Protein 9GKY (pdb70)

InterPro domains:
  IPR000286 Histone deacetylase HDAC [PR01270] (122-145)
  IPR000286 Histone deacetylase HDAC [PR01270] (156-171)
  IPR000286 Histone deacetylase HDAC [PR01270] (230-240)
  IPR023696 Ureohydrolase domain superfamily [SSF52768] (3-291)
  IPR023801 Histone deacetylase domain [PF00850] (29-288)
  IPR037138 Histone deacetylase domain superfamily [G3DSA:3.40.800.20] (2-302)
  IPR044150 Histone deacetylase 11 [cd09993] (19-298)

Foldseek 3Di:
DVPDQFFAAEEEDDPLQLVDDDDQVQFALSCLLVLLVVVLVVVLVVDVLSVRRYDYDYFAFADVVLFLVQAPPVLVVCLCVVNDDPVQVVQLPGRRDNSLVRSQRRLLRRLLVLLVVLLVGVHYEYSAADLLQDARYGHHDNHRTHSVLSNQVVNCVDPQFQAEEEEEEAQEASQRSQRSCVVPPRYAYEYEHAQPAPDVDHRDGNYYHYDYFAAEQVVSLVCLLVVVVVVCVVNVGQEYEYALEPCLDCPFPGGRYHYHLVSSLVSLLSVSLVSVVSVHRYRYYHDYTTDSNSSVCNSSSCSNVVSSSVSRRD/DAEEEADVLQLVDDDDQVQFALSCLLVLLVVVLVVVLVVDVLSVVPYDYDYFAFADVVLFLVQAPVVLVVCLCVVNDDPVLVVQLRDRRDNSLVRSLRRLLRRLLVLLVVLLVPVHYEYSAADLLQDARRGHHDNHRTHSVQSNQVVNCPDPQFQAEEEEAEAQEASQRSQRSCVVPPRYAYEDEHAQPAPDVDHRDGNYYHHDYFAAEQPVVLVCLLVVVLVVCVVNVGQEYEYALEPCLDCPFPRGRYHYHLVSSLVSLLSVSLSSVVSVHRYRYYDHYGTDSNSSVCSSSSCSNVVSNSVSVPD

Radius of gyration: 26.5 Å; Cα contacts (8 Å, |Δi|>4): 1447; chains: 2; bounding box: 72×57×78 Å

Sequence (621 aa):
HHHHVGTMIIPLIYHPIYSQLDLPVGHRYYPINKYRRLLYEEIVRQREQSEAWQASFEEFHTPIIAAELSRITPLHDPDYVQQALLEGRLPAAKMRRIGFPWSKTLIEERRTLHSVGGTCLTVEQALQSSGVVAIHLSGGYYHHAHADFGSGFCLFNDLAIAAHFALSLPSVDKVLIIDSSDVHHGDGTATLCAERRDDIITLSFHCDKNFPARKPASSMMDVGFANQTGDEEFLSSTFIQVVEEMAVNNLHRRPDLILLYDAGVDIHNDDELGYLSISQAAIAQQRDRFMLGLAKQESIPIACVIGGGYREEDHAALVPLHLELLLKAALLLSAGYMIPLIYHPIYSQQLDLPVGHRYYPINKYRRLLYEEIVRQREQSEAWQQASFEFHTPIAAELSRITPLHDPDYVQQALLEGRLPAAKMRRRIGFPWSKTTLIERRTLHSVGGTCLTVEQALQSGVAIHLSGGYYHHAHADFGSGFCLFNDLAIAAHFALSLPSVDKVLIIDSSDVHHGDGTATLCAEERDDIITLSFHCDKNFPARRKPASSMMDVGFANQTGDEEEFLSTFIQVVEMAVNNLHRPDLILYDAGVDIHNDDELGYLSISQAAIAQQRDRRFMLGLAKQQESIPIACVIGGGYREDHAALVPLHLELLLKAALLLSAGY

Nearest PDB structures (foldseek):
  9gkv-assembly1_B  TM=1.001E+00  e=3.882E-64  Vibrio cholerae
  5ji5-assembly1_A  TM=8.416E-01  e=3.163E-20  Paraburkholderia phymatum STM815
  5vi6-assembly1_A  TM=8.016E-01  e=1.171E-18  Homo sapiens
  3mz6-assembly1_A  TM=7.900E-01  e=6.515E-18  Homo sapiens
  5d1b-assembly1_A  TM=7.484E-01  e=1.670E-18  Homo sapiens

Secondary structure (DSSP, 8-state):
-TTSSS--EEEE--GGGGT----TT-SS-TTHHHHHHHHHHHHHHH-HHHHHHEEEE-PPPPPHHHHTTTS-HHHHHHHHHT-S-HHHHHHHTS---HHHHHHHHHHHHHHHHHHHHHHHHSEEEESS---TT--SS--BTTBSS-HHHHHHHHHHTSTT-S-EEEEE-SSS--HHHHHHHTT-TTEEEEEEEETTSSPSS----SEEEEE-TT--HHHHHHHHHHHHHHHHHHH--SEEEEE---TTBTT-SS----B-HHHHHHHHHHHHHHHHHTT--EEEE------SSGGGGHHHHHHHHHHHHHHT--/-EEEE--GGGG-----TT-SS-TTHHHHHHHHHHHHHHH-HHHHHHEEEE---PPPHHHHTTTS-HHHHHHHHHT-S-HHHHHHHTS---HHHHHHHHHHHHHHHHHHHHHHHHSEEEESS---TT--SS--BTTBSS-HHHHHHHHHHTSTT-S-EEEEE-SSS--HHHHHHHTT-TTEEEEEEEETTSS-SS----SEEEEE-TT--HHHHHHHHHHHHHHHHHHH--SEEEEE---TTBTT-SS----B-HHHHHHHHHHHHHHHHHTT--EEEE------SSGGGGHHHHHHHHHHHHHHHT-

Organism: Vibrio cholerae (NCBI:txid666)

B-factor: mean 17.59, std 8.64, range [6.86, 108.23]

Structure (mmCIF, N/CA/C/O backbone):
data_9GKY
#
_entry.id   9GKY
#
_cell.length_a   51.11
_cell.length_b   51.15
_cell.length_c   108.82
_cell.angle_alpha   90
_cell.angle_beta   102.22
_cell.angle_gamma   90
#
_symmetry.space_group_name_H-M   'P 1 21 1'
#
loop_
_entity.id
_entity.type
_entity.pdbx_description
1 polymer 'Histone deacetylase'
2 non-polymer 'DECANOIC ACID'
3 non-polymer IMIDAZOLE
4 non-polymer 'ZINC ION'
5 non-polymer 'POTASSIUM ION'
6 non-polymer 'SODIUM ION'
7 water water
#
loop_
_atom_site.group_PDB
_atom_site.id
_atom_site.type_symbol
_atom_site.label_atom_id
_atom_site.label_alt_id
_atom_site.label_comp_id
_atom_site.label_asym_id
_atom_site.label_entity_id
_atom_site.label_seq_id
_atom_site.pdbx_PDB_ins_code
_atom_site.Cartn_x
_atom_site.Cartn_y
_atom_site.Cartn_z
_atom_site.occupancy
_atom_site.B_iso_or_equiv
_atom_site.auth_seq_id
_atom_site.auth_comp_id
_atom_site.auth_asym_id
_atom_site.auth_atom_id
_atom_site.pdbx_PDB_model_num
ATOM 1 N N . HIS A 1 5 ? -6.823 -29.764 57.571 1 83.058 5 HIS A N 1
ATOM 2 C CA . HIS A 1 5 ? -7.553 -29.107 56.448 1 79.214 5 HIS A CA 1
ATOM 3 C C . HIS A 1 5 ? -8.95 -28.742 56.959 1 65.759 5 HIS A C 1
ATOM 4 O O . HIS A 1 5 ? -9.234 -27.564 57.189 1 59.082 5 HIS A O 1
ATOM 19 N N . HIS A 1 6 ? -9.782 -29.776 57.199 1 55.232 6 HIS A N 1
ATOM 20 C CA . HIS A 1 6 ? -11.043 -29.653 57.926 1 45.794 6 HIS A CA 1
ATOM 21 C C . HIS A 1 6 ? -10.798 -29.383 59.411 1 43.593 6 HIS A C 1
ATOM 22 O O . HIS A 1 6 ? -11.723 -28.918 60.087 1 36.918 6 HIS A O 1
ATOM 37 N N . HIS A 1 7 ? -9.567 -29.67 59.884 1 38.298 7 HIS A N 1
ATOM 38 C CA . HIS A 1 7 ? -9.147 -29.41 61.259 1 40.525 7 HIS A CA 1
ATOM 39 C C . HIS A 1 7 ? -8.972 -27.905 61.499 1 39.2 7 HIS A C 1
ATOM 40 O O . HIS A 1 7 ? -9.048 -27.449 62.638 1 37.376 7 HIS A O 1
ATOM 46 N N . HIS A 1 8 ? -8.769 -27.13 60.424 1 42.332 8 HIS A N 1
ATOM 47 C CA . HIS A 1 8 ? -8.489 -25.704 60.534 1 41.686 8 HIS A CA 1
ATOM 48 C C . HIS A 1 8 ? -9.795 -24.913 60.424 1 38.753 8 HIS A C 1
ATOM 49 O O . HIS A 1 8 ? -10.614 -25.164 59.538 1 30.771 8 HIS A O 1
ATOM 64 N N . VAL A 1 9 ? -9.994 -23.968 61.35 1 36.58 9 VAL A N 1
ATOM 65 C CA . VAL A 1 9 ? -11.11 -23.043 61.294 1 34.884 9 VAL A CA 1
ATOM 66 C C . VAL A 1 9 ? -10.604 -21.749 60.655 1 36.03 9 VAL A C 1
ATOM 67 O O . VAL A 1 9 ? -9.849 -20.969 61.248 1 38.594 9 VAL A O 1
ATOM 80 N N . GLY A 1 10 ? -11.03 -21.528 59.406 1 31.593 10 GLY A N 1
ATOM 81 C CA . GLY A 1 10 ? -10.336 -20.599 58.533 1 32.324 10 GLY A CA 1
ATOM 82 C C . GLY A 1 10 ? -9.404 -21.372 57.601 1 31.227 10 GLY A C 1
ATOM 83 O O . GLY A 1 10 ? -9.471 -22.603 57.481 1 30.308 10 GLY A O 1
ATOM 87 N N . THR A 1 11 ? -8.551 -20.634 56.903 0.8 27.849 11 THR A N 1
ATOM 88 C CA . THR A 1 11 ? -7.704 -21.249 55.889 0.8 31.813 11 THR A CA 1
ATOM 89 C C . THR A 1 11 ? -6.234 -21.112 56.318 0.8 30.748 11 THR A C 1
ATOM 90 O O . THR A 1 11 ? -5.792 -20.071 56.811 0.8 29.272 11 THR A O 1
ATOM 101 N N . MET A 1 12 ? -5.504 -22.227 56.214 1 33.055 12 MET A N 1
ATOM 102 C CA . MET A 1 12 ? -4.054 -22.24 56.333 1 31.139 12 MET A CA 1
ATOM 103 C C . MET A 1 12 ? -3.48 -21.77 54.989 1 26.635 12 MET A C 1
ATOM 104 O O . MET A 1 12 ? -4.043 -22.056 53.925 1 30.452 12 MET A O 1
ATOM 118 N N . ILE A 1 13 ? -2.407 -20.972 55.013 1 20.009 13 ILE A N 1
ATOM 119 C CA A ILE A 1 13 ? -1.844 -20.405 53.801 0.5 17.253 13 ILE A CA 1
ATOM 120 C CA B ILE A 1 13 ? -1.87 -20.467 53.765 0.5 16.853 13 ILE A CA 1
ATOM 121 C C . ILE A 1 13 ? -0.459 -21.009 53.569 1 14.016 13 ILE A C 1
ATOM 122 O O . ILE A 1 13 ? 0.5 -20.58 54.243 1 14.561 13 ILE A O 1
ATOM 153 N N . PRO A 1 14 ? -0.255 -22.001 52.689 1 11.878 14 PRO A N 1
ATOM 154 C CA . PRO A 1 14 ? 1.093 -22.444 52.365 1 11.297 14 PRO A CA 1
ATOM 155 C C . PRO A 1 14 ? 1.929 -21.352 51.729 1 10.628 14 PRO A C 1
ATOM 156 O O . PRO A 1 14 ? 1.467 -20.669 50.792 1 10.692 14 PRO A O 1
ATOM 167 N N . LEU A 1 15 ? 3.188 -21.262 52.169 1 10.024 15 LEU A N 1
ATOM 168 C CA . LEU A 1 15 ? 4.217 -20.395 51.618 1 9.946 15 LEU A CA 1
ATOM 169 C C . LEU A 1 15 ? 5.326 -21.285 51.089 1 10.639 15 LEU A C 1
ATOM 170 O O . LEU A 1 15 ? 5.882 -22.078 51.865 1 11.175 15 LEU A O 1
ATOM 186 N N . ILE A 1 16 ? 5.642 -21.195 49.808 1 9.668 16 ILE A N 1
ATOM 187 C CA . ILE A 1 16 ? 6.629 -22.073 49.185 1 9.778 16 ILE A CA 1
ATOM 188 C C . ILE A 1 16 ? 7.912 -21.253 49.051 1 9.685 16 ILE A C 1
ATOM 189 O O . ILE A 1 16 ? 7.957 -20.137 48.498 1 10.456 16 ILE A O 1
ATOM 205 N N . TYR A 1 17 ? 8.984 -21.782 49.655 1 10.785 17 TYR A N 1
ATOM 206 C CA . TYR A 1 17 ? 10.265 -21.114 49.739 1 10.294 17 TYR A CA 1
ATOM 207 C C . TYR A 1 17 ? 11.395 -22.127 49.714 1 10.519 17 TYR A C 1
ATOM 208 O O . TYR A 1 17 ? 11.272 -23.197 50.291 1 10.326 17 TYR A O 1
ATOM 226 N N . HIS A 1 18 ? 12.513 -21.759 49.094 1 10.11 18 HIS A N 1
ATOM 227 C CA . HIS A 1 18 ? 13.712 -22.56 49.124 1 10.63 18 HIS A CA 1
ATOM 228 C C . HIS A 1 18 ? 14.87 -21.64 49.391 1 11.061 18 HIS A C 1
ATOM 229 O O . HIS A 1 18 ? 14.956 -20.569 48.821 1 11.587 18 HIS A O 1
ATOM 244 N N . PRO A 1 19 ? 15.829 -22.074 50.246 1 13.248 19 PRO A N 1
ATOM 245 C CA . PRO A 1 19 ? 16.981 -21.232 50.524 1 14.222 19 PRO A CA 1
ATOM 246 C C . PRO A 1 19 ? 17.852 -20.893 49.328 1 14.502 19 PRO A C 1
ATOM 247 O O . PRO A 1 19 ? 18.558 -19.881 49.321 1 15.804 19 PRO A O 1
ATOM 258 N N . ILE A 1 20 ? 17.782 -21.695 48.235 1 11.543 20 ILE A N 1
ATOM 259 C CA . ILE A 1 20 ? 18.58 -21.377 47.059 1 11.715 20 ILE A CA 1
ATOM 260 C C . ILE A 1 20 ? 18.138 -20.096 46.374 1 11.903 20 ILE A C 1
ATOM 261 O O . ILE A 1 20 ? 18.868 -19.537 45.572 1 12.38 20 ILE A O 1
ATOM 277 N N . TYR A 1 21 ? 16.923 -19.605 46.677 1 11.412 21 TYR A N 1
ATOM 278 C CA . TYR A 1 21 ? 16.393 -18.456 45.943 1 11.047 21 TYR A CA 1
ATOM 279 C C . TYR A 1 21 ? 17.327 -17.248 45.966 1 11.809 21 TYR A C 1
ATOM 280 O O . TYR A 1 21 ? 17.413 -16.506 44.997 1 12.06 21 TYR A O 1
ATOM 298 N N . SER A 1 22 ? 18.001 -16.988 47.093 1 11.522 22 SER A N 1
ATOM 299 C CA . SER A 1 22 ? 18.93 -15.869 47.177 1 11.923 22 SER A CA 1
ATOM 300 C C . SER A 1 22 ? 20.396 -16.292 47.259 1 14.796 22 SER A C 1
ATOM 301 O O . SER A 1 22 ? 21.276 -15.444 47.449 1 15.084 22 SER A O 1
ATOM 309 N N . GLN A 1 23 ? 20.687 -17.578 47.035 1 14.996 23 GLN A N 1
ATOM 310 C CA . GLN A 1 23 ? 22.046 -18.067 47.135 1 17.141 23 GLN A CA 1
ATOM 311 C C . GLN A 1 23 ? 22.934 -17.708 45.952 1 21.144 23 GLN A C 1
ATOM 312 O O . GLN A 1 23 ? 24.169 -17.799 46.092 1 24.189 23 GLN A O 1
ATOM 326 N N . LEU A 1 24 ? 22.371 -17.279 44.856 1 18.483 24 LEU A N 1
ATOM 327 C CA . LEU A 1 24 ? 23.098 -16.877 43.676 1 20.764 24 LEU A CA 1
ATOM 328 C C . LEU A 1 24 ? 23.912 -15.644 43.963 1 22.639 24 LEU A C 1
ATOM 329 O O . LEU A 1 24 ? 23.382 -14.668 44.494 1 22.513 24 LEU A O 1
ATOM 345 N N . ASP A 1 25 ? 25.2 -15.755 43.648 1 24.608 25 ASP A N 1
ATOM 346 C CA . ASP A 1 25 ? 26.154 -14.675 43.837 1 28.489 25 ASP A CA 1
ATOM 347 C C . ASP A 1 25 ? 26.175 -13.791 42.594 1 27.292 25 ASP A C 1
ATOM 348 O O . ASP A 1 25 ? 26.416 -14.312 41.511 1 30.535 25 ASP A O 1
ATOM 357 N N . LEU A 1 26 ? 25.807 -12.52 42.744 1 23.782 26 LEU A N 1
ATOM 358 C CA . LEU A 1 26 ? 25.869 -11.58 41.635 1 22.141 26 LEU A CA 1
ATOM 359 C C . LEU A 1 26 ? 26.844 -10.504 42.044 1 27.887 26 LEU A C 1
ATOM 360 O O . LEU A 1 26 ? 26.898 -10.128 43.213 1 29.29 26 LEU A O 1
ATOM 376 N N . PRO A 1 27 ? 27.478 -9.864 41.06 1 28.98 27 PRO A N 1
ATOM 377 C CA . PRO A 1 27 ? 28.31 -8.713 41.381 1 34.344 27 PRO A CA 1
ATOM 378 C C . PRO A 1 27 ? 27.537 -7.585 42.051 1 32.763 27 PRO A C 1
ATOM 379 O O . PRO A 1 27 ? 26.329 -7.371 41.863 1 27.284 27 PRO A O 1
ATOM 390 N N . VAL A 1 28 ? 28.256 -6.86 42.901 1 34.61 28 VAL A N 1
ATOM 391 C CA . VAL A 1 28 ? 27.727 -5.604 43.396 1 33.382 28 VAL A CA 1
ATOM 392 C C . VAL A 1 28 ? 27.392 -4.754 42.167 1 29.372 28 VAL A C 1
ATOM 393 O O . VAL A 1 28 ? 28.067 -4.809 41.137 1 28.473 28 VAL A O 1
ATOM 406 N N . GLY A 1 29 ? 26.243 -4.083 42.227 1 28.47 29 GLY A N 1
ATOM 407 C CA . GLY A 1 29 ? 25.808 -3.251 41.127 1 26.943 29 GLY A CA 1
ATOM 408 C C . GLY A 1 29 ? 24.985 -4.027 40.091 1 23.294 29 GLY A C 1
ATOM 409 O O . GLY A 1 29 ? 24.464 -3.407 39.197 1 22.863 29 GLY A O 1
ATOM 413 N N . HIS A 1 30 ? 24.809 -5.348 40.243 1 21.233 30 HIS A N 1
ATOM 414 C CA . HIS A 1 30 ? 23.936 -6.06 39.322 1 17.255 30 HIS A CA 1
ATOM 415 C C . HIS A 1 30 ? 22.532 -5.504 39.493 1 17.17 30 HIS A C 1
ATOM 416 O O . HIS A 1 30 ? 22.053 -5.228 40.6 1 17.316 30 HIS A O 1
ATOM 431 N N . ARG A 1 31 ? 21.78 -5.407 38.403 1 13.985 31 ARG A N 1
ATOM 432 C CA . ARG A 1 31 ? 20.428 -4.9 38.456 1 13.653 31 ARG A CA 1
ATOM 433 C C . ARG A 1 31 ? 19.444 -5.76 39.254 1 13.539 31 ARG A C 1
ATOM 434 O O . ARG A 1 31 ? 18.417 -5.234 39.767 1 15.026 31 ARG A O 1
ATOM 455 N N A TYR A 1 32 ? 19.709 -7.059 39.378 0.8 12.583 32 TYR A N 1
ATOM 456 N N B TYR A 1 32 ? 19.605 -7.101 39.281 0.2 12.558 32 TYR A N 1
ATOM 457 C CA A TYR A 1 32 ? 18.664 -7.944 39.891 0.8 12.676 32 TYR A CA 1
ATOM 458 C CA B TYR A 1 32 ? 18.607 -8.016 39.863 0.2 11.86 32 TYR A CA 1
ATOM 459 C C A TYR A 1 32 ? 18.757 -8.04 41.421 0.8 11.59 32 TYR A C 1
ATOM 460 C C B TYR A 1 32 ? 18.744 -7.994 41.388 0.2 11.803 32 TYR A C 1
ATOM 461 O O A TYR A 1 32 ? 19.837 -8.351 41.98 0.8 12.112 32 TYR A O 1
ATOM 462 O O B TYR A 1 32 ? 19.858 -8.132 41.899 0.2 12.164 32 TYR A O 1
ATOM 497 N N . PRO A 1 33 ? 17.644 -7.754 42.15 1 11.662 33 PRO A N 1
ATOM 498 C CA . PRO A 1 33 ? 17.708 -7.729 43.637 1 11.915 33 PRO A CA 1
ATOM 499 C C . PRO A 1 33 ? 17.631 -9.115 44.262 1 10.726 33 PRO A C 1
ATOM 500 O O . PRO A 1 33 ? 16.664 -9.49 44.921 1 11.432 33 PRO A O 1
ATOM 511 N N . ILE A 1 34 ? 18.697 -9.895 44.005 1 11.104 34 ILE A N 1
ATOM 512 C CA . ILE A 1 34 ? 18.725 -11.305 44.36 1 11.413 34 ILE A CA 1
ATOM 513 C C . ILE A 1 34 ? 18.439 -11.592 45.826 1 10.921 34 ILE A C 1
ATOM 514 O O . ILE A 1 34 ? 17.978 -12.693 46.135 1 10.976 34 ILE A O 1
ATOM 530 N N . ASN A 1 35 ? 18.816 -10.703 46.74 1 10.846 35 ASN A N 1
ATOM 531 C CA . ASN A 1 35 ? 18.651 -10.994 48.167 1 11.301 35 ASN A CA 1
ATOM 532 C C . ASN A 1 35 ? 17.233 -10.736 48.648 1 11.308 35 ASN A C 1
ATOM 533 O O . ASN A 1 35 ? 16.934 -11.005 49.816 1 10.94 35 ASN A O 1
ATOM 544 N N . LYS A 1 36 ? 16.308 -10.262 47.798 1 10.172 36 LYS A N 1
ATOM 545 C CA . LYS A 1 36 ? 14.976 -9.955 48.301 1 10.113 36 LYS A CA 1
ATOM 546 C C . LYS A 1 36 ? 14.27 -11.2 48.824 1 9.936 36 LYS A C 1
ATOM 547 O O . LYS A 1 36 ? 13.43 -11.072 49.706 1 10.382 36 LYS A O 1
ATOM 566 N N . TYR A 1 37 ? 14.561 -12.375 48.251 1 10.043 37 TYR A N 1
ATOM 567 C CA . TYR A 1 37 ? 13.809 -13.559 48.636 1 9.931 37 TYR A CA 1
ATOM 568 C C . TYR A 1 37 ? 14.146 -13.945 50.068 1 9.786 37 TYR A C 1
ATOM 569 O O . TYR A 1 37 ? 13.215 -14.127 50.871 1 10.639 37 TYR A O 1
ATOM 587 N N . ARG A 1 38 ? 15.43 -14.028 50.376 1 9.985 38 ARG A N 1
ATOM 588 C CA A ARG A 1 38 ? 15.845 -14.325 51.745 0.5 10.878 38 ARG A CA 1
ATOM 589 C CA B ARG A 1 38 ? 15.879 -14.301 51.737 0.5 10.578 38 ARG A CA 1
ATOM 590 C C . ARG A 1 38 ? 15.363 -13.223 52.693 1 10.741 38 ARG A C 1
ATOM 591 O O . ARG A 1 38 ? 14.922 -13.511 53.812 1 11.149 38 ARG A O 1
ATOM 632 N N . LEU A 1 39 ? 15.466 -11.959 52.283 1 9.986 39 LEU A N 1
ATOM 633 C CA . LEU A 1 39 ? 15.052 -10.874 53.176 1 10.676 39 LEU A CA 1
ATOM 634 C C . LEU A 1 39 ? 13.554 -10.926 53.484 1 10.998 39 LEU A C 1
ATOM 635 O O . LEU A 1 39 ? 13.113 -10.671 54.61 1 11.098 39 LEU A O 1
ATOM 651 N N . LEU A 1 40 ? 12.758 -11.282 52.48 1 10.185 40 LEU A N 1
ATOM 652 C CA . LEU A 1 40 ? 11.343 -11.406 52.673 1 9.83 40 LEU A CA 1
ATOM 653 C C . LEU A 1 40 ? 11.026 -12.587 53.617 1 9.968 40 LEU A C 1
ATOM 654 O O . LEU A 1 40 ? 10.23 -12.479 54.531 1 10.227 40 LEU A O 1
ATOM 670 N N . TYR A 1 41 ? 11.675 -13.72 53.351 1 10.338 41 TYR A N 1
ATOM 671 C CA . TYR A 1 41 ? 11.574 -14.888 54.211 1 10.187 41 TYR A CA 1
ATOM 672 C C . TYR A 1 41 ? 11.843 -14.475 55.649 1 10.482 41 TYR A C 1
ATOM 673 O O . TYR A 1 41 ? 11.097 -14.869 56.574 1 10.755 41 TYR A O 1
ATOM 691 N N . GLU A 1 42 ? 13.007 -13.819 55.885 1 10.611 42 GLU A N 1
ATOM 692 C CA . GLU A 1 42 ? 13.408 -13.5 57.244 1 11.655 42 GLU A CA 1
ATOM 693 C C . GLU A 1 42 ? 12.406 -12.582 57.916 1 11.154 42 GLU A C 1
ATOM 694 O O . GLU A 1 42 ? 12.184 -12.674 59.123 1 12.451 42 GLU A O 1
ATOM 706 N N . GLU A 1 43 ? 11.798 -11.646 57.162 1 10.553 43 GLU A N 1
ATOM 707 C CA . GLU A 1 43 ? 10.744 -10.8 57.708 1 10.982 43 GLU A CA 1
ATOM 708 C C . GLU A 1 43 ? 9.545 -11.625 58.127 1 11.274 43 GLU A C 1
ATOM 709 O O . GLU A 1 43 ? 8.95 -11.4 59.167 1 12.394 43 GLU A O 1
ATOM 721 N N . ILE A 1 44 ? 9.134 -12.571 57.257 1 11.275 44 ILE A N 1
ATOM 722 C CA . ILE A 1 44 ? 7.992 -13.416 57.622 1 11.387 44 ILE A CA 1
ATOM 723 C C . ILE A 1 44 ? 8.283 -14.233 58.876 1 11.802 44 ILE A C 1
ATOM 724 O O . ILE A 1 44 ? 7.425 -14.429 59.728 1 12.524 44 ILE A O 1
ATOM 740 N N . VAL A 1 45 ? 9.494 -14.754 58.994 1 11.653 45 VAL A N 1
ATOM 741 C CA . VAL A 1 45 ? 9.876 -15.526 60.19 1 12.337 45 VAL A CA 1
ATOM 742 C C . VAL A 1 45 ? 9.687 -14.613 61.413 1 12.891 45 VAL A C 1
ATOM 743 O O . VAL A 1 45 ? 9.148 -15.033 62.426 1 14.354 45 VAL A O 1
ATOM 756 N N . ARG A 1 46 ? 10.155 -13.36 61.369 1 13.663 46 ARG A N 1
ATOM 757 C CA . ARG A 1 46 ? 10.001 -12.437 62.493 1 13.732 46 ARG A CA 1
ATOM 758 C C . ARG A 1 46 ? 8.521 -12.199 62.728 1 14.461 46 ARG A C 1
ATOM 759 O O . ARG A 1 46 ? 8.114 -12.201 63.905 1 15.837 46 ARG A O 1
ATOM 780 N N . GLN A 1 47 ? 7.712 -12.022 61.7 1 13.683 47 GLN A N 1
ATOM 781 C CA . GLN A 1 47 ? 6.292 -11.791 61.9 1 14.616 47 GLN A CA 1
ATOM 782 C C . GLN A 1 47 ? 5.657 -12.98 62.627 1 16.01 47 GLN A C 1
ATOM 783 O O . GLN A 1 47 ? 4.846 -12.792 63.523 1 17.42 47 GLN A O 1
ATOM 797 N N . ARG A 1 48 ? 6.002 -14.216 62.232 1 14.437 48 ARG A N 1
ATOM 798 C CA . ARG A 1 48 ? 5.475 -15.426 62.858 1 15.454 48 ARG A CA 1
ATOM 799 C C . ARG A 1 48 ? 5.898 -15.552 64.311 1 18.536 48 ARG A C 1
ATOM 800 O O . ARG A 1 48 ? 5.113 -16.097 65.088 1 21.193 48 ARG A O 1
ATOM 821 N N . GLU A 1 49 ? 7.123 -15.128 64.657 1 17.478 49 GLU A N 1
ATOM 822 C CA . GLU A 1 49 ? 7.589 -15.228 66.034 1 20.152 49 GLU A CA 1
ATOM 823 C C . GLU A 1 49 ? 6.814 -14.242 66.887 1 20.565 49 GLU A C 1
ATOM 824 O O . GLU A 1 49 ? 6.628 -14.568 68.095 1 23.75 49 GLU A O 1
ATOM 836 N N . GLN A 1 50 ? 6.423 -13.087 66.342 1 20.836 50 GLN A N 1
ATOM 837 C CA . GLN A 1 50 ? 5.833 -11.975 67.105 1 22.252 50 GLN A CA 1
ATOM 838 C C . GLN A 1 50 ? 4.307 -11.955 67.099 1 24.174 50 GLN A C 1
ATOM 839 O O . GLN A 1 50 ? 3.688 -11.196 67.859 1 28.75 50 GLN A O 1
ATOM 853 N N . SER A 1 51 ? 3.659 -12.779 66.276 1 20.891 51 SER A N 1
ATOM 854 C CA . SER A 1 51 ? 2.214 -12.763 66.188 1 19.91 51 SER A CA 1
ATOM 855 C C . SER A 1 51 ? 1.661 -14.171 66.156 1 20.542 51 SER A C 1
ATOM 856 O O . SER A 1 51 ? 1.954 -14.937 65.25 1 20.132 51 SER A O 1
ATOM 864 N N . GLU A 1 52 ? 0.714 -14.455 67.047 1 20.638 52 GLU A N 1
ATOM 865 C CA . GLU A 1 52 ? 0.02 -15.749 66.992 1 21.237 52 GLU A CA 1
ATOM 866 C C . GLU A 1 52 ? -0.766 -15.926 65.697 1 19.555 52 GLU A C 1
ATOM 867 O O . GLU A 1 52 ? -0.904 -17.081 65.235 1 19.24 52 GLU A O 1
ATOM 879 N N . ALA A 1 53 ? -1.366 -14.851 65.174 1 19.457 53 ALA A N 1
ATOM 880 C CA . ALA A 1 53 ? -2.13 -14.932 63.936 1 19.248 53 ALA A CA 1
ATOM 881 C C . ALA A 1 53 ? -1.227 -15.35 62.76 1 17.612 53 ALA A C 1
ATOM 882 O O . ALA A 1 53 ? -1.59 -16.243 61.991 1 18.537 53 ALA A O 1
ATOM 889 N N . TRP A 1 54 ? -0.02 -14.757 62.678 1 17.242 54 TRP A N 1
ATOM 890 C CA . TRP A 1 54 ? 0.927 -15.101 61.608 1 15.569 54 TRP A CA 1
ATOM 891 C C . TRP A 1 54 ? 1.396 -16.525 61.793 1 16.349 54 TRP A C 1
ATOM 892 O O . TRP A 1 54 ? 1.544 -17.273 60.851 1 16.541 54 TRP A O 1
ATOM 913 N N . GLN A 1 55 ? 1.64 -16.914 63.027 1 16.867 55 GLN A N 1
ATOM 914 C CA . GLN A 1 55 ? 2.113 -18.259 63.284 1 17.902 55 GLN A CA 1
ATOM 915 C C . GLN A 1 55 ? 1.066 -19.291 62.87 1 18.672 55 GLN A C 1
ATOM 916 O O . GLN A 1 55 ? 1.389 -20.314 62.277 1 18.808 55 GLN A O 1
ATOM 930 N N . ALA A 1 56 ? -0.205 -19.029 63.223 1 17.97 56 ALA A N 1
ATOM 931 C CA . ALA A 1 56 ? -1.264 -19.978 62.99 1 18.153 56 ALA A CA 1
ATOM 932 C C . ALA A 1 56 ? -1.702 -20.081 61.535 1 19.889 56 ALA A C 1
ATOM 933 O O . ALA A 1 56 ? -2.146 -21.154 61.115 1 23.634 56 ALA A O 1
ATOM 940 N N . SER A 1 57 ? -1.529 -19.002 60.756 1 17.781 57 SER A N 1
A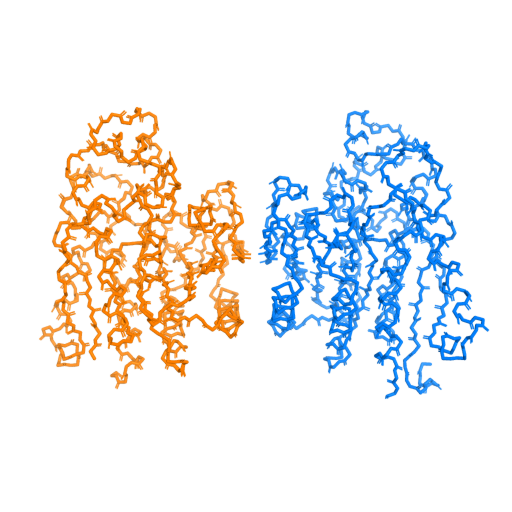TOM 941 C CA . SER A 1 57 ? -2.152 -18.889 59.443 1 18.891 57 SER A CA 1
ATOM 942 C C . SER A 1 57 ? -1.232 -19.214 58.272 1 17.53 57 SER A C 1
ATOM 943 O O . SER A 1 57 ? -1.724 -19.303 57.16 1 19.754 57 SER A O 1
ATOM 951 N N . PHE A 1 58 ? 0.078 -19.314 58.501 1 14.286 58 PHE A N 1
ATOM 952 C CA . PHE A 1 58 ? 1.034 -19.592 57.441 1 13.42 58 PHE A CA 1
ATOM 953 C C . PHE A 1 58 ? 1.848 -20.815 57.793 1 13.1 58 PHE A C 1
ATOM 954 O O . PHE A 1 58 ? 2.087 -21.064 58.986 1 15.573 58 PHE A O 1
ATOM 971 N N . GLU A 1 59 ? 2.295 -21.602 56.781 1 13.254 59 GLU A N 1
ATOM 972 C CA A GLU A 1 59 ? 3.202 -22.709 56.994 0.7 13.842 59 GLU A CA 1
ATOM 973 C CA B GLU A 1 59 ? 3.116 -22.793 56.942 0.3 13.384 59 GLU A CA 1
ATOM 974 C C . GLU A 1 59 ? 4.098 -22.81 55.771 1 12.604 59 GLU A C 1
ATOM 975 O O . GLU A 1 59 ? 3.63 -22.628 54.627 1 13.451 59 GLU A O 1
ATOM 998 N N . PHE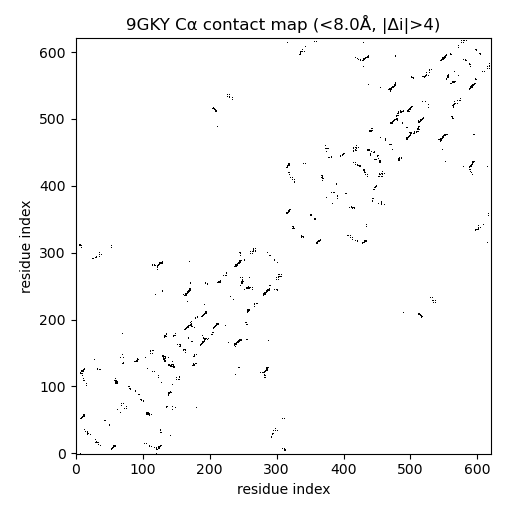 A 1 60 ? 5.386 -23.085 56.007 1 11.803 60 PHE A N 1
ATOM 999 C CA . PHE A 1 60 ? 6.37 -23.181 54.943 1 11.109 60 PHE A CA 1
ATOM 1000 C C . PHE A 1 60 ? 6.421 -24.594 54.346 1 11.417 60 PHE A C 1
ATOM 1001 O O . PHE A 1 60 ? 6.321 -25.616 55.031 1 12.39 60 PHE A O 1
ATOM 1018 N N . HIS A 1 61 ? 6.61 -24.583 53.019 1 11.01 61 HIS A N 1
ATOM 1019 C CA . HIS A 1 61 ? 6.81 -25.767 52.191 1 10.998 61 HIS A CA 1
ATOM 1020 C C . HIS A 1 61 ? 8.053 -25.598 51.365 1 10.72 61 HIS A C 1
ATOM 1021 O O . HIS A 1 61 ? 8.204 -24.556 50.718 1 11.666 61 HIS A O 1
ATOM 1036 N N . THR A 1 62 ? 8.824 -26.657 51.235 1 10.677 62 THR A N 1
ATOM 1037 C CA . THR A 1 62 ? 10.071 -26.658 50.482 1 10.836 62 THR A CA 1
ATOM 1038 C C . THR A 1 62 ? 9.888 -27.426 49.182 1 10.655 62 THR A C 1
ATOM 1039 O O . THR A 1 62 ? 9.522 -28.598 49.215 1 11.083 62 THR A O 1
ATOM 1050 N N . PRO A 1 63 ? 10.145 -26.8 48.028 1 10.353 63 PRO A N 1
ATOM 1051 C CA . PRO A 1 63 ? 9.992 -27.539 46.768 1 11.291 63 PRO A CA 1
ATOM 1052 C C . PRO A 1 63 ? 11.208 -28.353 46.405 1 11.446 63 PRO A C 1
ATOM 1053 O O . PRO A 1 63 ? 12.334 -28.096 46.887 1 12.641 63 PRO A O 1
ATOM 1064 N N . ILE A 1 64 ? 10.997 -29.357 45.542 1 12.803 64 ILE A N 1
ATOM 1065 C CA A ILE A 1 64 ? 12.015 -30.153 44.871 0.7 13.501 64 ILE A CA 1
ATOM 1066 C CA B ILE A 1 64 ? 12.138 -30.003 44.921 0.3 12.425 64 ILE A CA 1
ATOM 1067 C C . ILE A 1 64 ? 12.237 -29.56 43.47 1 12.876 64 ILE A C 1
ATOM 1068 O O . ILE A 1 64 ? 11.291 -29.039 42.864 1 14.344 64 ILE A O 1
ATOM 1099 N N . ALA A 1 65 ? 13.428 -29.717 42.926 1 14.3 65 ALA A N 1
ATOM 1100 C CA . ALA A 1 65 ? 13.72 -29.219 41.588 1 14.557 65 ALA A CA 1
ATOM 1101 C C . ALA A 1 65 ? 12.821 -29.908 40.579 1 14.66 65 ALA A C 1
ATOM 1102 O O . ALA A 1 65 ? 12.602 -31.133 40.637 1 15.363 65 ALA A O 1
ATOM 1109 N N . ALA A 1 66 ? 12.266 -29.09 39.64 1 14.469 66 ALA A N 1
ATOM 1110 C CA . ALA A 1 66 ? 11.457 -29.588 38.543 1 15.117 66 ALA A CA 1
ATOM 1111 C C . ALA A 1 66 ? 12.283 -30.539 37.674 1 16.914 66 ALA A C 1
ATOM 1112 O O . ALA A 1 66 ? 13.453 -30.314 37.435 1 18.257 66 ALA A O 1
ATOM 1119 N N . GLU A 1 67 ? 11.639 -31.631 37.274 1 20.23 67 GLU A N 1
ATOM 1120 C CA . GLU A 1 67 ? 12.238 -32.525 36.299 1 22.421 67 GLU A CA 1
ATOM 1121 C C . GLU A 1 67 ? 12.149 -31.94 34.881 1 21.81 67 GLU A C 1
ATOM 1122 O O . GLU A 1 67 ? 11.276 -31.125 34.576 1 20.492 67 GLU A O 1
ATOM 1134 N N . LEU A 1 68 ? 13.041 -32.356 33.987 1 23.273 68 LEU A N 1
ATOM 1135 C CA . LEU A 1 68 ? 13.048 -31.832 32.614 1 24.39 68 LEU A CA 1
ATOM 1136 C C . LEU A 1 68 ? 11.726 -32.048 31.895 1 23.433 68 LEU A C 1
ATOM 1137 O O . LEU A 1 68 ? 11.306 -31.191 31.108 1 20.611 68 LEU A O 1
ATOM 1153 N N . SER A 1 69 ? 11.05 -33.164 32.152 1 21.822 69 SER A N 1
ATOM 1154 C CA . SER A 1 69 ? 9.764 -33.443 31.546 1 23.131 69 SER A CA 1
ATOM 1155 C C . SER A 1 69 ? 8.695 -32.416 31.886 1 23.097 69 SER A C 1
ATOM 1156 O O . SER A 1 69 ? 7.704 -32.312 31.175 1 24.236 69 SER A O 1
ATOM 1164 N N . ARG A 1 70 ? 8.912 -31.619 32.937 1 20.958 70 ARG A N 1
ATOM 1165 C CA . ARG A 1 70 ? 7.995 -30.546 33.292 1 22.866 70 ARG A CA 1
ATOM 1166 C C . ARG A 1 70 ? 8.17 -29.309 32.405 1 22.066 70 ARG A C 1
ATOM 1167 O O . ARG A 1 70 ? 7.22 -28.541 32.207 1 22.033 70 ARG A O 1
ATOM 1188 N N . ILE A 1 71 ? 9.388 -29.164 31.888 1 19.526 71 ILE A N 1
ATOM 1189 C CA . ILE A 1 71 ? 9.838 -27.96 31.208 1 18.306 71 ILE A CA 1
ATOM 1190 C C . ILE A 1 71 ? 9.787 -28.079 29.698 1 17.891 71 ILE A C 1
ATOM 1191 O O . ILE A 1 71 ? 9.389 -27.117 29.075 1 17.615 71 ILE A O 1
ATOM 1207 N N . THR A 1 72 ? 10.115 -29.267 29.135 1 17.166 72 THR A N 1
ATOM 1208 C CA . THR A 1 72 ? 10.098 -29.416 27.673 1 18.975 72 THR A CA 1
ATOM 1209 C C . THR A 1 72 ? 8.702 -29.386 26.995 1 21.43 72 THR A C 1
ATOM 1210 O O . THR A 1 72 ? 8.632 -29.193 25.768 1 24.813 72 THR A O 1
ATOM 1221 N N . PRO A 1 73 ? 7.528 -29.559 27.659 1 20.099 73 PRO A N 1
ATOM 1222 C CA . PRO A 1 73 ? 6.229 -29.339 26.987 1 22.033 73 PRO A CA 1
ATOM 1223 C C . PRO A 1 73 ? 6.056 -27.873 26.6 1 22.94 73 PRO A C 1
ATOM 1224 O O . PRO A 1 73 ? 5.238 -27.531 25.742 1 25.783 73 PRO A O 1
ATOM 1235 N N . LEU A 1 74 ? 6.795 -26.967 27.261 1 19.112 74 LEU A N 1
ATOM 1236 C CA . LEU A 1 74 ? 6.7 -25.55 26.974 1 18.334 74 LEU A CA 1
ATOM 1237 C C . LEU A 1 74 ? 7.941 -25.091 26.188 1 17.049 74 LEU A C 1
ATOM 1238 O O . LEU A 1 74 ? 7.769 -24.238 25.306 1 18.283 74 LEU A O 1
ATOM 1254 N N . HIS A 1 75 ? 9.141 -25.487 26.604 1 15.612 75 HIS A N 1
ATOM 1255 C CA . HIS A 1 75 ? 10.391 -24.929 26.097 1 14.614 75 HIS A CA 1
ATOM 1256 C C . HIS A 1 75 ? 11.094 -25.901 25.149 1 15.649 75 HIS A C 1
ATOM 1257 O O . HIS A 1 75 ? 11.098 -27.095 25.394 1 17.072 75 HIS A O 1
ATOM 1272 N N . ASP A 1 76 ? 11.696 -25.323 24.116 1 16.598 76 ASP A N 1
ATOM 1273 C CA . ASP A 1 76 ? 12.42 -26.074 23.12 1 18.788 76 ASP A CA 1
ATOM 1274 C C . ASP A 1 76 ? 13.491 -26.913 23.803 1 17.798 76 ASP A C 1
ATOM 1275 O O . ASP A 1 76 ? 14.316 -26.357 24.49 1 17.384 76 ASP A O 1
ATOM 1284 N N . PRO A 1 77 ? 13.561 -28.242 23.557 1 20.433 77 PRO A N 1
ATOM 1285 C CA . PRO A 1 77 ? 14.604 -29.043 24.178 1 20.091 77 PRO A CA 1
ATOM 1286 C C . PRO A 1 77 ? 16.032 -28.573 23.91 1 19.658 77 PRO A C 1
ATOM 1287 O O . PRO A 1 77 ? 16.892 -28.726 24.804 1 20.419 77 PRO A O 1
ATOM 1298 N N . ASP A 1 78 ? 16.312 -28.003 22.724 1 20.143 78 ASP A N 1
ATOM 1299 C CA . ASP A 1 78 ? 17.662 -27.547 22.438 1 21.751 78 ASP A CA 1
ATOM 1300 C C . ASP A 1 78 ? 18.036 -26.321 23.273 1 19.665 78 ASP A C 1
ATOM 1301 O O . ASP A 1 78 ? 19.188 -26.216 23.732 1 19.068 78 ASP A O 1
ATOM 1310 N N . TYR A 1 79 ? 17.058 -25.473 23.508 1 18.382 79 TYR A N 1
ATOM 1311 C CA . TYR A 1 79 ? 17.285 -24.311 24.383 1 16.131 79 TYR A CA 1
ATOM 1312 C C . TYR A 1 79 ? 17.538 -24.782 25.806 1 16.562 79 TYR A C 1
ATOM 1313 O O . TYR A 1 79 ? 18.466 -24.328 26.471 1 16.676 79 TYR A O 1
ATOM 1331 N N . VAL A 1 80 ? 16.677 -25.648 26.268 1 16.423 80 VAL A N 1
ATOM 1332 C CA . VAL A 1 80 ? 16.793 -26.189 27.621 1 16.673 80 VAL A CA 1
ATOM 1333 C C . VAL A 1 80 ? 18.158 -26.83 27.785 1 16.441 80 VAL A C 1
ATOM 1334 O O . VAL A 1 80 ? 18.849 -26.594 28.757 1 18.588 80 VAL A O 1
ATOM 1347 N N . GLN A 1 81 ? 18.568 -27.663 26.848 1 17.746 81 GLN A N 1
ATOM 1348 C CA A GLN A 1 81 ? 19.812 -28.402 26.995 0.5 19.135 81 GLN A CA 1
ATOM 1349 C CA B GLN A 1 81 ? 19.816 -28.405 26.938 0.5 18.827 81 GLN A CA 1
ATOM 1350 C C . GLN A 1 81 ? 21.009 -27.448 26.974 1 18.359 81 GLN A C 1
ATOM 1351 O O . GLN A 1 81 ? 21.971 -27.67 27.707 1 17.65 81 GLN A O 1
ATOM 1378 N N . ALA A 1 82 ? 20.969 -26.406 26.127 1 17.67 82 ALA A N 1
ATOM 1379 C CA . ALA A 1 82 ? 22.061 -25.44 26.092 1 17.792 82 ALA A CA 1
ATOM 1380 C C . ALA A 1 82 ? 22.266 -24.777 27.461 1 16.855 82 ALA A C 1
ATOM 1381 O O . ALA A 1 82 ? 23.388 -24.6 27.928 1 17.481 82 ALA A O 1
ATOM 1388 N N . LEU A 1 83 ? 21.165 -24.426 28.127 1 16.95 83 LEU A N 1
ATOM 1389 C CA . LEU A 1 83 ? 21.2 -23.863 29.47 1 16.166 83 LEU A CA 1
ATOM 1390 C C . LEU A 1 83 ? 21.673 -24.873 30.502 1 17.425 83 LEU A C 1
ATOM 1391 O O . LEU A 1 83 ? 22.525 -24.538 31.335 1 17.7 83 LEU A O 1
ATOM 1407 N N . LEU A 1 84 ? 21.208 -26.126 30.421 1 19.946 84 LEU A N 1
ATOM 1408 C CA . LEU A 1 84 ? 21.663 -27.144 31.362 1 21.311 84 LEU A CA 1
ATOM 1409 C C . LEU A 1 84 ? 23.164 -27.378 31.261 1 22.631 84 LEU A C 1
ATOM 1410 O O . LEU A 1 84 ? 23.824 -27.602 32.303 1 24.446 84 LEU A O 1
ATOM 1426 N N . GLU A 1 85 ? 23.703 -27.338 30.032 1 19.909 85 GLU A N 1
ATOM 1427 C CA . GLU A 1 85 ? 25.087 -27.69 29.777 1 22.174 85 GLU A CA 1
ATOM 1428 C C . GLU A 1 85 ? 26.023 -26.483 29.901 1 21.528 85 GLU A C 1
ATOM 1429 O O . GLU A 1 85 ? 27.222 -26.653 29.794 1 23.551 85 GLU A O 1
ATOM 1441 N N . GLY A 1 86 ? 25.498 -25.263 30.031 1 20.227 86 GLY A N 1
ATOM 1442 C CA . GLY A 1 86 ? 26.357 -24.096 30.082 1 20.285 86 GLY A CA 1
ATOM 1443 C C . GLY A 1 86 ? 26.978 -23.747 28.722 1 21.512 86 GLY A C 1
ATOM 1444 O O . GLY A 1 86 ? 28.063 -23.16 28.664 1 23.881 86 GLY A O 1
ATOM 1448 N N . ARG A 1 87 ? 26.226 -23.968 27.643 1 19.421 87 ARG A N 1
ATOM 1449 C CA . ARG A 1 87 ? 26.71 -23.629 26.321 1 18.948 87 ARG A CA 1
ATOM 1450 C C . ARG A 1 87 ? 25.701 -22.79 25.532 1 17.443 87 ARG A C 1
ATOM 1451 O O . ARG A 1 87 ? 25.675 -22.763 24.295 1 18.913 87 ARG A O 1
ATOM 1472 N N . LEU A 1 88 ? 24.86 -22.032 26.239 1 16.249 88 LEU A N 1
ATOM 1473 C CA . LEU A 1 88 ? 24.009 -21.103 25.525 1 15.784 88 LEU A CA 1
ATOM 1474 C C . LEU A 1 88 ? 24.914 -20.016 24.954 1 15.886 88 LEU A C 1
ATOM 1475 O O . LEU A 1 88 ? 25.75 -19.489 25.663 1 16.839 88 LEU A O 1
ATOM 1491 N N . PRO A 1 89 ? 24.733 -19.561 23.701 1 16.8 89 PRO A N 1
ATOM 1492 C CA . PRO A 1 89 ? 25.596 -18.521 23.14 1 16.408 89 PRO A CA 1
ATOM 1493 C C . PRO A 1 89 ? 25.618 -17.3 24.03 1 15.373 89 PRO A C 1
ATOM 1494 O O . PRO A 1 89 ? 24.63 -16.885 24.606 1 15.557 89 PRO A O 1
ATOM 1505 N N . ALA A 1 90 ? 26.788 -16.682 24.088 1 16.118 90 ALA A N 1
ATOM 1506 C CA . ALA A 1 90 ? 27.045 -15.595 24.998 1 15.659 90 ALA A CA 1
ATOM 1507 C C . ALA A 1 90 ? 26.065 -14.421 24.813 1 14.631 90 ALA A C 1
ATOM 1508 O O . ALA A 1 90 ? 25.652 -13.82 25.803 1 14.499 90 ALA A O 1
ATOM 1515 N N . ALA A 1 91 ? 25.721 -14.086 23.56 1 14.716 91 ALA A N 1
ATOM 1516 C CA . ALA A 1 91 ? 24.844 -12.959 23.325 1 14.633 91 ALA A CA 1
ATOM 1517 C C . ALA A 1 91 ? 23.445 -13.253 23.843 1 13.625 91 ALA A C 1
ATOM 1518 O O . ALA A 1 91 ? 22.738 -12.398 24.345 1 13.453 91 ALA A O 1
ATOM 1525 N N . LYS A 1 92 ? 23.026 -14.52 23.78 1 14.188 92 LYS A N 1
ATOM 1526 C CA . LYS A 1 92 ? 21.732 -14.934 24.299 1 14.249 92 LYS A CA 1
ATOM 1527 C C . LYS A 1 92 ? 21.712 -15.003 25.81 1 12.622 92 LYS A C 1
ATOM 1528 O O . LYS A 1 92 ? 20.746 -14.619 26.452 1 12.426 92 LYS A O 1
ATOM 1547 N N . MET A 1 93 ? 22.83 -15.436 26.411 1 12.2 93 MET A N 1
ATOM 1548 C CA . MET A 1 93 ? 22.912 -15.429 27.877 1 12.105 93 MET A CA 1
ATOM 1549 C C . MET A 1 93 ? 22.916 -14.005 28.421 1 12.097 93 MET A C 1
ATOM 1550 O O . MET A 1 93 ? 22.27 -13.724 29.41 1 12.37 93 MET A O 1
ATOM 1564 N N . ARG A 1 94 ? 23.536 -13.057 27.702 1 12.173 94 ARG A N 1
ATOM 1565 C CA . ARG A 1 94 ? 23.569 -11.668 28.108 1 13.068 94 ARG A CA 1
ATOM 1566 C C . ARG A 1 94 ? 22.182 -11.064 28 1 13.332 94 ARG A C 1
ATOM 1567 O O . ARG A 1 94 ? 21.808 -10.254 28.846 1 14.276 94 ARG A O 1
ATOM 1588 N N . ARG A 1 95 ? 21.398 -11.478 26.986 1 13.352 95 ARG A N 1
ATOM 1589 C CA . ARG A 1 95 ? 20.011 -11.021 26.893 1 13.752 95 ARG A CA 1
ATOM 1590 C C . ARG A 1 95 ? 19.204 -11.478 28.112 1 11.923 95 ARG A C 1
ATOM 1591 O O . ARG A 1 95 ? 18.32 -10.768 28.605 1 13.46 95 ARG A O 1
ATOM 1612 N N . ILE A 1 96 ? 19.481 -12.677 28.658 1 11.717 96 ILE A N 1
ATOM 1613 C CA . ILE A 1 96 ? 18.837 -13.112 29.902 1 12.353 96 ILE A CA 1
ATOM 1614 C C . ILE A 1 96 ? 19.26 -12.182 31.035 1 13.124 96 ILE A C 1
ATOM 1615 O O . ILE A 1 96 ? 18.42 -11.859 31.87 1 13.387 96 ILE A O 1
ATOM 1631 N N . GLY A 1 97 ? 20.53 -11.816 31.12 1 13.306 97 GLY A N 1
ATOM 1632 C CA . GLY A 1 97 ? 20.981 -10.793 32.036 1 13.814 97 GLY A CA 1
ATOM 1633 C C . GLY A 1 97 ? 21.676 -11.344 33.273 1 13.965 97 GLY A C 1
ATOM 1634 O O . GLY A 1 97 ? 21.897 -10.562 34.205 1 15.553 97 GLY A O 1
ATOM 1638 N N . PHE A 1 98 ? 22.021 -12.63 33.303 1 14.078 98 PHE A N 1
ATOM 1639 C CA . PHE A 1 98 ? 22.846 -13.206 34.352 1 14.221 98 PHE A CA 1
ATOM 1640 C C . PHE A 1 98 ? 24.069 -13.871 33.745 1 15.184 98 PHE A C 1
ATOM 1641 O O . PHE A 1 98 ? 24.023 -14.337 32.589 1 15.533 98 PHE A O 1
ATOM 1658 N N . PRO A 1 99 ? 25.189 -13.985 34.484 1 15.892 99 PRO A N 1
ATOM 1659 C CA . PRO A 1 99 ? 26.234 -14.903 34.091 1 16.779 99 PRO A CA 1
ATOM 1660 C C . PRO A 1 99 ? 25.681 -16.307 34.204 1 15.839 99 PRO A C 1
ATOM 1661 O O . PRO A 1 99 ? 24.894 -16.579 35.12 1 16.474 99 PRO A O 1
ATOM 1672 N N . TRP A 1 100 ? 26.144 -17.209 33.343 1 15.835 100 TRP A N 1
ATOM 1673 C CA . TRP A 1 100 ? 25.724 -18.587 33.489 1 15.467 100 TRP A CA 1
ATOM 1674 C C . TRP A 1 100 ? 26.463 -19.191 34.68 1 15.586 100 TRP A C 1
ATOM 1675 O O . TRP A 1 100 ? 27.672 -18.955 34.82 1 15.807 100 TRP A O 1
ATOM 1696 N N . SER A 1 101 ? 25.786 -20.029 35.46 1 15.589 101 SER A N 1
ATOM 1697 C CA . SER A 1 101 ? 26.429 -20.875 36.445 1 16.634 101 SER A CA 1
ATOM 1698 C C . SER A 1 101 ? 25.547 -22.09 36.708 1 16.099 101 SER A C 1
ATOM 1699 O O . SER A 1 101 ? 24.33 -22.044 36.467 1 15.798 101 SER A O 1
ATOM 1707 N N . LYS A 1 102 ? 26.127 -23.12 37.331 1 16.611 102 LYS A N 1
ATOM 1708 C CA . LYS A 1 102 ? 25.339 -24.242 37.774 1 17.871 102 LYS A CA 1
ATOM 1709 C C . LYS A 1 102 ? 24.318 -23.802 38.811 1 15.758 102 LYS A C 1
ATOM 1710 O O . LYS A 1 102 ? 23.178 -24.304 38.8 1 16.187 102 LYS A O 1
ATOM 1729 N N . THR A 1 103 ? 24.694 -22.892 39.715 1 15.433 103 THR A N 1
ATOM 1730 C CA . THR A 1 103 ? 23.769 -22.442 40.742 1 16.028 103 THR A CA 1
ATOM 1731 C C . THR A 1 103 ? 22.575 -21.731 40.109 1 15.171 103 THR A C 1
ATOM 1732 O O . THR A 1 103 ? 21.454 -21.874 40.578 1 14.279 103 THR A O 1
ATOM 1743 N N . LEU A 1 104 ? 22.793 -20.939 39.043 1 14.095 104 LEU A N 1
ATOM 1744 C CA . LEU A 1 104 ? 21.656 -20.31 38.362 1 13.646 104 LEU A CA 1
ATOM 1745 C C . LEU A 1 104 ? 20.653 -21.375 37.905 1 11.763 104 LEU A C 1
ATOM 1746 O O . LEU A 1 104 ? 19.433 -21.181 38.01 1 12.742 104 LEU A O 1
ATOM 1762 N N . ILE A 1 105 ? 21.13 -22.382 37.238 1 12.884 105 ILE A N 1
ATOM 1763 C CA . ILE A 1 105 ? 20.276 -23.45 36.738 1 13.85 105 ILE A CA 1
ATOM 1764 C C . ILE A 1 105 ? 19.561 -24.164 37.875 1 13.76 105 ILE A C 1
ATOM 1765 O O . ILE A 1 105 ? 18.335 -24.364 37.813 1 14.289 105 ILE A O 1
ATOM 1781 N N A GLU A 1 106 ? 20.304 -24.501 38.927 0.5 13.905 106 GLU A N 1
ATOM 1782 N N B GLU A 1 106 ? 20.261 -24.496 38.954 0.5 14.279 106 GLU A N 1
ATOM 1783 C CA A GLU A 1 106 ? 19.746 -25.161 40.097 0.5 14.28 106 GLU A CA 1
ATOM 1784 C CA B GLU A 1 106 ? 19.623 -25.184 40.069 0.5 14.891 106 GLU A CA 1
ATOM 1785 C C A GLU A 1 106 ? 18.63 -24.303 40.665 0.5 12.501 106 GLU A C 1
ATOM 1786 C C B GLU A 1 106 ? 18.577 -24.275 40.703 0.5 12.928 106 GLU A C 1
ATOM 1787 O O A GLU A 1 106 ? 17.557 -24.83 40.983 0.5 12.818 106 GLU A O 1
ATOM 1788 O O B GLU A 1 106 ? 17.489 -24.698 41.101 0.5 13.077 106 GLU A O 1
ATOM 1811 N N . ARG A 1 107 ? 18.867 -22.999 40.816 1 12.027 107 ARG A N 1
ATOM 1812 C CA A ARG A 1 107 ? 17.872 -22.126 41.383 0.8 11.764 107 ARG A CA 1
ATOM 1813 C CA B ARG A 1 107 ? 17.896 -22.085 41.373 0.2 12.386 107 ARG A CA 1
ATOM 1814 C C . ARG A 1 107 ? 16.622 -22.081 40.525 1 11.761 107 ARG A C 1
ATOM 1815 O O . ARG A 1 107 ? 15.498 -22.158 41.027 1 11.606 107 ARG A O 1
ATOM 1856 N N . THR A 1 108 ? 16.816 -21.968 39.204 1 11.291 108 THR A N 1
ATOM 1857 C CA . THR A 1 108 ? 15.687 -21.892 38.283 1 11.302 108 THR A CA 1
ATOM 1858 C C . THR A 1 108 ? 14.858 -23.165 38.366 1 11.131 108 THR A C 1
ATOM 1859 O O . THR A 1 108 ? 13.636 -23.111 38.426 1 11.679 108 THR A O 1
ATOM 1870 N N . LEU A 1 109 ? 15.507 -24.331 38.358 1 11.425 109 LEU A N 1
ATOM 1871 C CA . LEU A 1 109 ? 14.759 -25.578 38.435 1 12.541 109 LEU A CA 1
ATOM 1872 C C . LEU A 1 109 ? 13.965 -25.698 39.724 1 11.308 109 LEU A C 1
ATOM 1873 O O . LEU A 1 109 ? 12.849 -26.199 39.76 1 11.558 109 LEU A O 1
ATOM 1889 N N . HIS A 1 110 ? 14.563 -25.276 40.872 1 11.029 110 HIS A N 1
ATOM 1890 C CA . HIS A 1 110 ? 13.826 -25.308 42.131 1 11.069 110 HIS A CA 1
ATOM 1891 C C . HIS A 1 110 ? 12.644 -24.366 42.101 1 10.239 110 HIS A C 1
ATOM 1892 O O . HIS A 1 110 ? 11.587 -24.69 42.621 1 10.801 110 HIS A O 1
ATOM 1907 N N . SER A 1 111 ? 12.834 -23.167 41.556 1 10.226 111 SER A N 1
ATOM 1908 C CA . SER A 1 111 ? 11.752 -22.195 41.529 1 10.772 111 SER A CA 1
ATOM 1909 C C . SER A 1 111 ? 10.621 -22.639 40.612 1 9.73 111 SER A C 1
ATOM 1910 O O . SER A 1 111 ? 9.476 -22.474 40.952 1 10.579 111 SER A O 1
ATOM 1918 N N . VAL A 1 112 ? 10.93 -23.201 39.453 1 10.522 112 VAL A N 1
ATOM 1919 C CA . VAL A 1 112 ? 9.869 -23.772 38.643 1 10.781 112 VAL A CA 1
ATOM 1920 C C . VAL A 1 112 ? 9.115 -24.851 39.442 1 10.877 112 VAL A C 1
ATOM 1921 O O . VAL A 1 112 ? 7.888 -24.893 39.473 1 11.251 112 VAL A O 1
ATOM 1934 N N . GLY A 1 113 ? 9.884 -25.711 40.146 1 11.229 113 GLY A N 1
ATOM 1935 C CA . GLY A 1 113 ? 9.291 -26.711 41.012 1 11.432 113 GLY A CA 1
ATOM 1936 C C . GLY A 1 113 ? 8.368 -26.04 42.039 1 10.458 113 GLY A C 1
ATOM 1937 O O . GLY A 1 113 ? 7.279 -26.526 42.364 1 12.169 113 GLY A O 1
ATOM 1941 N N . GLY A 1 114 ? 8.842 -24.934 42.588 1 9.875 114 GLY A N 1
ATOM 1942 C CA . GLY A 1 114 ? 8.116 -24.143 43.56 1 9.0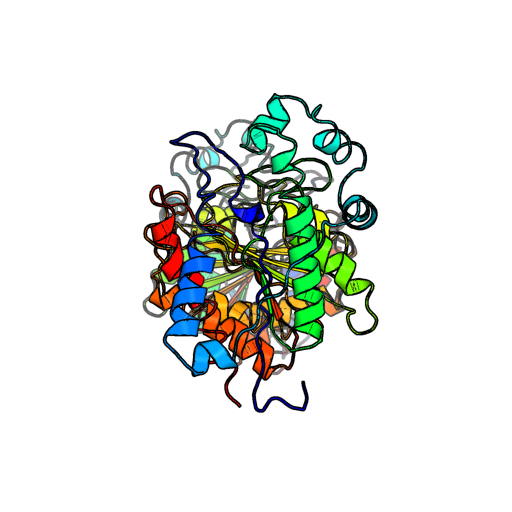2 114 GLY A CA 1
ATOM 1943 C C . GLY A 1 114 ? 6.801 -23.574 43.043 1 9.67 114 GLY A C 1
ATOM 1944 O O . GLY A 1 114 ? 5.8 -23.612 43.756 1 9.561 114 GLY A O 1
ATOM 1948 N N . THR A 1 115 ? 6.763 -23.024 41.82 1 9.773 115 THR A N 1
ATOM 1949 C CA . THR A 1 115 ? 5.476 -22.527 41.345 1 9.167 115 THR A CA 1
ATOM 1950 C C . THR A 1 115 ? 4.477 -23.687 41.149 1 9.471 115 THR A C 1
ATOM 1951 O O . THR A 1 115 ? 3.293 -23.567 41.422 1 10.037 115 THR A O 1
ATOM 1962 N N . CYS A 1 116 ? 4.955 -24.833 40.67 1 10.296 116 CYS A N 1
ATOM 1963 C CA . CYS A 1 116 ? 4.14 -26.027 40.544 1 11.324 116 CYS A CA 1
ATOM 1964 C C . CYS A 1 116 ? 3.614 -26.52 41.887 1 10.478 116 CYS A C 1
ATOM 1965 O O . CYS A 1 116 ? 2.431 -26.834 42.017 1 11.116 116 CYS A O 1
ATOM 1973 N N . LEU A 1 117 ? 4.486 -26.498 42.931 1 10.527 117 LEU A N 1
ATOM 1974 C CA . LEU A 1 117 ? 4.043 -26.869 44.271 1 10.201 117 LEU A CA 1
ATOM 1975 C C . LEU A 1 117 ? 2.988 -25.893 44.789 1 9.963 117 LEU A C 1
ATOM 1976 O O . LEU A 1 117 ? 2.051 -26.292 45.472 1 10.616 117 LEU A O 1
ATOM 1992 N N . THR A 1 118 ? 3.168 -24.625 44.471 1 9.699 118 THR A N 1
ATOM 1993 C CA . THR A 1 118 ? 2.208 -23.609 44.857 1 10.351 118 THR A CA 1
ATOM 1994 C C . THR A 1 118 ? 0.815 -23.894 44.257 1 10.69 118 THR A C 1
ATOM 1995 O O . THR A 1 118 ? -0.212 -23.762 44.947 1 10.586 118 THR A O 1
ATOM 2006 N N . VAL A 1 119 ? 0.812 -24.333 42.99 1 10.178 119 VAL A N 1
ATOM 2007 C CA . VAL A 1 119 ? -0.458 -24.777 42.381 1 11.154 119 VAL A CA 1
ATOM 2008 C C . VAL A 1 119 ? -1.069 -25.951 43.137 1 12.021 119 VAL A C 1
ATOM 2009 O O . VAL A 1 119 ? -2.23 -25.869 43.498 1 12.754 119 VAL A O 1
ATOM 2022 N N . GLU A 1 120 ? -0.277 -26.977 43.468 1 11.423 120 GLU A N 1
ATOM 2023 C CA . GLU A 1 120 ? -0.788 -28.129 44.192 1 12.981 120 GLU A CA 1
ATOM 2024 C C . GLU A 1 120 ? -1.397 -27.685 45.52 1 12.246 120 GLU A C 1
ATOM 2025 O O . GLU A 1 120 ? -2.46 -28.142 45.922 1 14.018 120 GLU A O 1
ATOM 2037 N N . GLN A 1 121 ? -0.665 -26.814 46.232 1 12.143 121 GLN A N 1
ATOM 2038 C CA . GLN A 1 121 ? -1.139 -26.338 47.524 1 12.676 121 GLN A CA 1
ATOM 2039 C C . GLN A 1 121 ? -2.365 -25.437 47.457 1 13.489 121 GLN A C 1
ATOM 2040 O O . GLN A 1 121 ? -3.228 -25.536 48.327 1 15.647 121 GLN A O 1
ATOM 2054 N N . ALA A 1 122 ? -2.43 -24.594 46.427 1 12.179 122 ALA A N 1
ATOM 2055 C CA . ALA A 1 122 ? -3.61 -23.768 46.222 1 12.688 122 ALA A CA 1
ATOM 2056 C C . ALA A 1 122 ? -4.856 -24.603 45.942 1 13.372 122 ALA A C 1
ATOM 2057 O O . ALA A 1 122 ? -5.912 -24.3 46.467 1 14.007 122 ALA A O 1
ATOM 2064 N N . LEU A 1 123 ? -4.731 -25.685 45.193 1 14.634 123 LEU A N 1
ATOM 2065 C CA . LEU A 1 123 ? -5.845 -26.583 44.931 1 16.286 123 LEU A CA 1
ATOM 2066 C C . LEU A 1 123 ? -6.315 -27.188 46.251 1 18.81 123 LEU A C 1
ATOM 2067 O O . LEU A 1 123 ? -7.51 -27.43 46.432 1 22.174 123 LEU A O 1
ATOM 2083 N N . GLN A 1 124 ? -5.396 -27.479 47.158 1 19.279 124 GLN A N 1
ATOM 2084 C CA . GLN A 1 124 ? -5.773 -28.159 48.394 1 22.415 124 GLN A CA 1
ATOM 2085 C C . GLN A 1 124 ? -6.371 -27.174 49.4 1 21.266 124 GLN A C 1
ATOM 2086 O O . GLN A 1 124 ? -7.388 -27.5 50.034 1 27.893 124 GLN A O 1
ATOM 2100 N N . SER A 1 125 ? -5.79 -25.974 49.545 1 19.006 125 SER A N 1
ATOM 2101 C CA A SER A 1 125 ? -6.102 -25.061 50.631 0.5 19.816 125 SER A CA 1
ATOM 2102 C CA B SER A 1 125 ? -6.089 -25.054 50.627 0.5 20.479 125 SER A CA 1
ATOM 2103 C C . SER A 1 125 ? -6.945 -23.875 50.153 1 20.814 125 SER A C 1
ATOM 2104 O O . SER A 1 125 ? -7.528 -23.157 50.973 1 23.16 125 SER A O 1
ATOM 2119 N N . GLY A 1 126 ? -6.97 -23.605 48.83 1 16.464 126 GLY A N 1
ATOM 2120 C CA . GLY A 1 126 ? -7.663 -22.453 48.286 1 15.617 126 GLY A CA 1
ATOM 2121 C C . GLY A 1 126 ? -6.721 -21.354 47.855 1 14.257 126 GLY A C 1
ATOM 2122 O O . GLY A 1 126 ? -7.037 -20.601 46.936 1 13.806 126 GLY A O 1
ATOM 2126 N N . VAL A 1 127 ? -5.603 -21.214 48.561 1 14.531 127 VAL A N 1
ATOM 2127 C CA A VAL A 1 127 ? -4.695 -20.094 48.327 0.7 13.668 127 VAL A CA 1
ATOM 2128 C CA B VAL A 1 127 ? -4.714 -20.06 48.415 0.3 13.343 127 VAL A CA 1
ATOM 2129 C C . VAL A 1 127 ? -3.309 -20.56 48.751 1 12.7 127 VAL A C 1
ATOM 2130 O O . VAL A 1 127 ? -3.144 -21.216 49.817 1 14.992 127 VAL A O 1
ATOM 2155 N N . ALA A 1 128 ? -2.279 -20.273 47.938 1 11.545 128 ALA A N 1
ATOM 2156 C CA . ALA A 1 128 ? -0.886 -20.521 48.315 1 10.893 128 ALA A CA 1
ATOM 2157 C C . ALA A 1 128 ? -0.024 -19.44 47.673 1 10.147 128 ALA A C 1
ATOM 2158 O O . ALA A 1 128 ? -0.398 -18.887 46.608 1 10.164 128 ALA A O 1
ATOM 2165 N N . ILE A 1 129 ? 1.124 -19.127 48.286 1 10.219 129 ILE A N 1
ATOM 2166 C CA . ILE A 1 129 ? 1.989 -18.036 47.837 1 9.82 129 ILE A CA 1
ATOM 2167 C C . ILE A 1 129 ? 3.374 -18.599 47.64 1 9.25 129 ILE A C 1
ATOM 2168 O O . ILE A 1 129 ? 3.969 -19.176 48.58 1 10.184 129 ILE A O 1
ATOM 2184 N N . HIS A 1 130 ? 3.957 -18.407 46.472 1 8.898 130 HIS A N 1
ATOM 2185 C CA . HIS A 1 130 ? 5.329 -18.684 46.179 1 9.254 130 HIS A CA 1
ATOM 2186 C C . HIS A 1 130 ? 6.149 -17.436 46.427 1 9.188 130 HIS A C 1
ATOM 2187 O O . HIS A 1 130 ? 5.865 -16.381 45.828 1 9.791 130 HIS A O 1
ATOM 2202 N N . LEU A 1 131 ? 7.207 -17.559 47.226 1 9.568 131 LEU A N 1
ATOM 2203 C CA . LEU A 1 131 ? 8.098 -16.441 47.547 1 9.517 131 LEU A CA 1
ATOM 2204 C C . LEU A 1 131 ? 9.184 -16.331 46.479 1 10.581 131 LEU A C 1
ATOM 2205 O O . LEU A 1 131 ? 10.366 -16.136 46.793 1 13.959 131 LEU A O 1
ATOM 2221 N N . SER A 1 132 ? 8.842 -16.535 45.207 1 10.501 132 SER A N 1
ATOM 2222 C CA . SER A 1 132 ? 9.647 -16.294 44.013 1 10.545 132 SER A CA 1
ATOM 2223 C C . SER A 1 132 ? 8.662 -16.394 42.837 1 11.579 132 SER A C 1
ATOM 2224 O O . SER A 1 132 ? 7.474 -16.189 43.008 1 11.636 132 SER A O 1
ATOM 2232 N N . GLY A 1 133 ? 9.189 -16.685 41.647 1 10.834 133 GLY A N 1
ATOM 2233 C CA . GLY A 1 133 ? 8.365 -16.909 40.492 1 9.961 133 GLY A CA 1
ATOM 2234 C C . GLY A 1 133 ? 7.971 -15.629 39.729 1 10.111 133 GLY A C 1
ATOM 2235 O O . GLY A 1 133 ? 8.283 -14.5 40.114 1 10.963 133 GLY A O 1
ATOM 2239 N N . GLY A 1 134 ? 7.21 -15.829 38.648 1 9.722 134 GLY A N 1
ATOM 2240 C CA . GLY A 1 134 ? 6.813 -14.778 37.763 1 9.026 134 GLY A CA 1
ATOM 2241 C C . GLY A 1 134 ? 7.745 -14.497 36.615 1 9.414 134 GLY A C 1
ATOM 2242 O O . GLY A 1 134 ? 7.939 -13.316 36.253 1 10.619 134 GLY A O 1
ATOM 2246 N N . TYR A 1 135 ? 8.319 -15.54 36.024 1 9.943 135 TYR A N 1
ATOM 2247 C CA A TYR A 1 135 ? 9.369 -15.4 35.035 0.8 9.582 135 TYR A CA 1
ATOM 2248 C CA B TYR A 1 135 ? 9.379 -15.321 35.043 0.2 10.592 135 TYR A CA 1
ATOM 2249 C C . TYR A 1 135 ? 8.739 -15.26 33.654 1 10.529 135 TYR A C 1
ATOM 2250 O O . TYR A 1 135 ? 8.965 -16.088 32.765 1 11.036 135 TYR A O 1
ATOM 2285 N N . HIS A 1 136 ? 8.006 -14.151 33.462 1 9.897 136 HIS A N 1
ATOM 2286 C CA . HIS A 1 136 ? 7.085 -14.016 32.328 1 9.335 136 HIS A CA 1
ATOM 2287 C C . HIS A 1 136 ? 7.773 -13.627 31.041 1 10.778 136 HIS A C 1
ATOM 2288 O O . HIS A 1 136 ? 7.046 -13.6 30.019 1 11.391 136 HIS A O 1
ATOM 2303 N N . HIS A 1 137 ? 9.073 -13.342 31.018 1 10.146 137 HIS A N 1
ATOM 2304 C CA . HIS A 1 137 ? 9.794 -12.951 29.802 1 10.418 137 HIS A CA 1
ATOM 2305 C C . HIS A 1 137 ? 10.509 -14.122 29.126 1 10.841 137 HIS A C 1
ATOM 2306 O O . HIS A 1 137 ? 11.21 -13.901 28.126 1 10.983 137 HIS A O 1
ATOM 2321 N N . ALA A 1 138 ? 10.303 -15.342 29.609 1 10.097 138 ALA A N 1
ATOM 2322 C CA . ALA A 1 138 ? 10.852 -16.503 28.934 1 11.036 138 ALA A CA 1
ATOM 2323 C C . ALA A 1 138 ? 9.829 -17.02 27.932 1 11.381 138 ALA A C 1
ATOM 2324 O O . ALA A 1 138 ? 8.675 -17.244 28.292 1 11.003 138 ALA A O 1
ATOM 2331 N N . HIS A 1 139 ? 10.344 -17.245 26.722 1 11.686 139 HIS A N 1
ATOM 2332 C CA . HIS A 1 139 ? 9.574 -17.788 25.614 1 12.554 139 HIS A CA 1
ATOM 2333 C C . HIS A 1 139 ? 9.95 -19.231 25.365 1 13.214 139 HIS A C 1
ATOM 2334 O O . HIS A 1 139 ? 10.875 -19.742 25.992 1 13.604 139 HIS A O 1
ATOM 2349 N N . ALA A 1 140 ? 9.307 -19.899 24.382 1 13.497 140 ALA A N 1
ATOM 2350 C CA . ALA A 1 140 ? 9.608 -21.299 24.12 1 13.802 140 ALA A CA 1
ATOM 2351 C C . ALA A 1 140 ? 11.097 -21.496 23.872 1 14.674 140 ALA A C 1
ATOM 2352 O O . ALA A 1 140 ? 11.668 -22.474 24.375 1 14.065 140 ALA A O 1
ATOM 2359 N N . ASP A 1 141 ? 11.707 -20.652 23.041 1 14.61 141 ASP A N 1
ATOM 2360 C CA . ASP A 1 141 ? 13.048 -20.955 22.577 1 15.936 141 ASP A CA 1
ATOM 2361 C C . ASP A 1 141 ? 14.066 -19.897 22.94 1 14.608 141 ASP A C 1
ATOM 2362 O O . ASP A 1 141 ? 15.171 -19.971 22.448 1 16.482 141 ASP A O 1
ATOM 2371 N N . PHE A 1 142 ? 13.743 -18.971 23.846 1 13.913 142 PHE A N 1
ATOM 2372 C CA . PHE A 1 142 ? 14.724 -18.011 24.294 1 14.421 142 PHE A CA 1
ATOM 2373 C C . PHE A 1 142 ? 14.299 -17.376 25.602 1 13.73 142 PHE A C 1
ATOM 2374 O O . PHE A 1 142 ? 13.117 -17.312 25.942 1 12.55 142 PHE A O 1
ATOM 2391 N N . GLY A 1 143 ? 15.3 -16.939 26.36 1 12.929 143 GLY A N 1
ATOM 2392 C CA . GLY A 1 143 ? 15.113 -16.202 27.595 1 12.399 143 GLY A CA 1
ATOM 2393 C C . GLY A 1 143 ? 15.454 -14.729 27.449 1 11.626 143 GLY A C 1
ATOM 2394 O O . GLY A 1 143 ? 16.134 -14.328 26.565 1 12.61 143 GLY A O 1
ATOM 2398 N N . SER A 1 144 ? 14.912 -13.933 28.373 1 11.379 144 SER A N 1
ATOM 2399 C CA . SER A 1 144 ? 15.117 -12.515 28.36 1 11.495 144 SER A CA 1
ATOM 2400 C C . SER A 1 144 ? 14.685 -11.976 29.713 1 11.173 144 SER A C 1
ATOM 2401 O O . SER A 1 144 ? 13.97 -12.615 30.453 1 10.349 144 SER A O 1
ATOM 2409 N N . GLY A 1 145 ? 15.046 -10.72 30.027 1 11.244 145 GLY A N 1
ATOM 2410 C CA . GLY A 1 145 ? 14.527 -10.009 31.182 1 11.171 145 GLY A CA 1
ATOM 2411 C C . GLY A 1 145 ? 14.601 -10.825 32.487 1 11.205 145 GLY A C 1
ATOM 2412 O O . GLY A 1 145 ? 13.652 -10.84 33.274 1 11.71 145 GLY A O 1
ATOM 2416 N N . PHE A 1 146 ? 15.738 -11.511 32.719 1 10.223 146 PHE A N 1
ATOM 2417 C CA . PHE A 1 146 ? 16.024 -12.23 33.941 1 10.489 146 PHE A CA 1
ATOM 2418 C C . PHE A 1 146 ? 15.24 -13.528 34.059 1 10.483 146 PHE A C 1
ATOM 2419 O O . PHE A 1 146 ? 15.256 -14.193 35.094 1 12.291 146 PHE A O 1
ATOM 2436 N N . CYS A 1 147 ? 14.675 -13.998 32.916 1 11.189 147 CYS A N 1
ATOM 2437 C CA . CYS A 1 147 ? 13.826 -15.16 32.829 1 10.317 147 CYS A CA 1
ATOM 2438 C C . CYS A 1 147 ? 14.418 -16.224 31.914 1 11.159 147 CYS A C 1
ATOM 2439 O O . CYS A 1 147 ? 14.712 -15.947 30.779 1 12.273 147 CYS A O 1
ATOM 2447 N N . LEU A 1 148 ? 14.586 -17.427 32.455 1 11.693 148 LEU A N 1
ATOM 2448 C CA . LEU A 1 148 ? 15.164 -18.551 31.736 1 12.111 148 LEU A CA 1
ATOM 2449 C C . LEU A 1 148 ? 14.036 -19.457 31.272 1 11.04 148 LEU A C 1
ATOM 2450 O O . LEU A 1 148 ? 13.892 -19.723 30.077 1 11.629 148 LEU A O 1
ATOM 2466 N N . PHE A 1 149 ? 13.261 -19.966 32.234 1 11.075 149 PHE A N 1
ATOM 2467 C CA . PHE A 1 149 ? 12.086 -20.794 31.978 1 10.683 149 PHE A CA 1
ATOM 2468 C C . PHE A 1 149 ? 10.87 -20.124 32.594 1 11.276 149 PHE A C 1
ATOM 2469 O O . PHE A 1 149 ? 10.972 -19.403 33.592 1 11.73 149 PHE A O 1
ATOM 2486 N N . ASN A 1 150 ? 9.734 -20.25 31.919 1 10.511 150 ASN A N 1
ATOM 2487 C CA . ASN A 1 150 ? 8.531 -19.503 32.304 1 10.203 150 ASN A CA 1
ATOM 2488 C C . ASN A 1 150 ? 7.71 -20.346 33.273 1 10.838 150 ASN A C 1
ATOM 2489 O O . ASN A 1 150 ? 6.959 -21.239 32.881 1 10.755 150 ASN A O 1
ATOM 2500 N N . ASP A 1 151 ? 7.929 -20.121 34.568 1 10.128 151 ASP A N 1
ATOM 2501 C CA . ASP A 1 151 ? 7.218 -20.861 35.598 1 10.214 151 ASP A CA 1
ATOM 2502 C C . ASP A 1 151 ? 5.709 -20.733 35.5 1 9.888 151 ASP A C 1
ATOM 2503 O O . ASP A 1 151 ? 5.001 -21.687 35.879 1 10.64 151 ASP A O 1
ATOM 2512 N N . LEU A 1 152 ? 5.188 -19.577 35.111 1 9.48 152 LEU A N 1
ATOM 2513 C CA . LEU A 1 152 ? 3.742 -19.414 35.03 1 10.709 152 LEU A CA 1
ATOM 2514 C C . LEU A 1 152 ? 3.148 -20.319 33.949 1 10.558 152 LEU A C 1
ATOM 2515 O O . LEU A 1 152 ? 2.163 -20.994 34.216 1 11.445 152 LEU A O 1
ATOM 2531 N N . ALA A 1 153 ? 3.757 -20.307 32.75 1 10.637 153 ALA A N 1
ATOM 2532 C CA . ALA A 1 153 ? 3.247 -21.165 31.696 1 10.953 153 ALA A CA 1
ATOM 2533 C C . ALA A 1 153 ? 3.431 -22.639 32.028 1 10.754 153 ALA A C 1
ATOM 2534 O O . ALA A 1 153 ? 2.542 -23.483 31.794 1 11.984 153 ALA A O 1
ATOM 2541 N N . ILE A 1 154 ? 4.59 -23.008 32.621 1 10.732 154 ILE A N 1
ATOM 2542 C CA . ILE A 1 154 ? 4.828 -24.381 33.002 1 10.427 154 ILE A CA 1
ATOM 2543 C C . ILE A 1 154 ? 3.793 -24.855 34.035 1 11.244 154 ILE A C 1
ATOM 2544 O O . ILE A 1 154 ? 3.273 -25.967 33.931 1 11.868 154 ILE A O 1
ATOM 2560 N N . ALA A 1 155 ? 3.538 -24.02 35.052 1 11.161 155 ALA A N 1
ATOM 2561 C CA . ALA A 1 155 ? 2.605 -24.394 36.106 1 11.297 155 ALA A CA 1
ATOM 2562 C C . ALA A 1 155 ? 1.175 -24.489 35.575 1 11.505 155 ALA A C 1
ATOM 2563 O O . ALA A 1 155 ? 0.402 -25.319 36.073 1 12.408 155 ALA A O 1
ATOM 2570 N N . ALA A 1 156 ? 0.828 -23.611 34.638 1 11.26 156 ALA A N 1
ATOM 2571 C CA . ALA A 1 156 ? -0.507 -23.667 34.057 1 11.939 156 ALA A CA 1
ATOM 2572 C C . ALA A 1 156 ? -0.701 -24.952 33.283 1 12.792 156 ALA A C 1
ATOM 2573 O O . ALA A 1 156 ? -1.726 -25.63 33.431 1 13.681 156 ALA A O 1
ATOM 2580 N N . HIS A 1 157 ? 0.301 -25.351 32.51 1 12.324 157 HIS A N 1
ATOM 2581 C CA . HIS A 1 157 ? 0.194 -26.602 31.75 1 14.398 157 HIS A CA 1
ATOM 2582 C C . HIS A 1 157 ? 0.122 -27.774 32.703 1 15.037 157 HIS A C 1
ATOM 2583 O O . HIS A 1 157 ? -0.641 -28.733 32.545 1 16.224 157 HIS A O 1
ATOM 2598 N N . PHE A 1 158 ? 0.986 -27.75 33.747 1 13.556 158 PHE A N 1
ATOM 2599 C CA . PHE A 1 158 ? 0.964 -28.816 34.748 1 14.472 158 PHE A CA 1
ATOM 2600 C C . PHE A 1 158 ? -0.412 -28.869 35.392 1 14.917 158 PHE A C 1
ATOM 2601 O O . PHE A 1 158 ? -0.984 -29.958 35.576 1 16.232 158 PHE A O 1
ATOM 2618 N N . ALA A 1 159 ? -0.998 -27.723 35.749 1 13.805 159 ALA A N 1
ATOM 2619 C CA . ALA A 1 159 ? -2.296 -27.707 36.419 1 13.379 159 ALA A CA 1
ATOM 2620 C C . ALA A 1 159 ? -3.354 -28.404 35.558 1 14.515 159 ALA A C 1
ATOM 2621 O O . ALA A 1 159 ? -4.21 -29.124 36.073 1 15.638 159 ALA A O 1
ATOM 2628 N N . LEU A 1 160 ? -3.306 -28.194 34.254 1 13.865 160 LEU A N 1
ATOM 2629 C CA . LEU A 1 160 ? -4.299 -28.766 33.346 1 15.688 160 LEU A CA 1
ATOM 2630 C C . LEU A 1 160 ? -4.206 -30.287 33.29 1 19.188 160 LEU A C 1
ATOM 2631 O O . LEU A 1 160 ? -5.175 -30.958 32.871 1 19.338 160 LEU A O 1
ATOM 2647 N N . SER A 1 161 ? -3.095 -30.879 33.709 1 20.85 161 SER A N 1
ATOM 2648 C CA . SER A 1 161 ? -2.97 -32.331 33.782 1 21.927 161 SER A CA 1
ATOM 2649 C C . SER A 1 161 ? -3.717 -32.885 34.981 1 23.972 161 SER A C 1
ATOM 2650 O O . SER A 1 161 ? -3.871 -34.101 35.094 1 25.718 161 SER A O 1
ATOM 2658 N N . LEU A 1 162 ? -4.173 -32.064 35.913 1 22.606 162 LEU A N 1
ATOM 2659 C CA . LEU A 1 162 ? -4.841 -32.519 37.108 1 23.794 162 LEU A CA 1
ATOM 2660 C C . LEU A 1 162 ? -6.338 -32.622 36.847 1 27.66 162 LEU A C 1
ATOM 2661 O O . LEU A 1 162 ? -6.908 -31.922 35.983 1 26.054 162 LEU A O 1
ATOM 2677 N N . PRO A 1 163 ? -7.012 -33.585 37.534 1 28.881 163 PRO A N 1
ATOM 2678 C CA . PRO A 1 163 ? -8.418 -33.872 37.263 1 30.594 163 PRO A CA 1
ATOM 2679 C C . PRO A 1 163 ? -9.34 -32.677 37.462 1 27.488 163 PRO A C 1
ATOM 2680 O O . PRO A 1 163 ? -10.279 -32.548 36.694 1 30.3 163 PRO A O 1
ATOM 2691 N N . SER A 1 164 ? -9.111 -31.864 38.497 1 28.161 164 SER A N 1
ATOM 2692 C CA . SER A 1 164 ? -10.039 -30.795 38.844 1 29.244 164 SER A CA 1
ATOM 2693 C C . SER A 1 164 ? -9.901 -29.565 37.927 1 24.665 164 SER A C 1
ATOM 2694 O O . SER A 1 164 ? -10.776 -28.726 37.921 1 26.153 164 SER A O 1
ATOM 2702 N N . VAL A 1 165 ? -8.911 -29.496 37.044 1 21.003 165 VAL A N 1
ATOM 2703 C CA . VAL A 1 165 ? -8.59 -28.207 36.415 1 17.498 165 VAL A CA 1
ATOM 2704 C C . VAL A 1 165 ? -8.713 -28.342 34.918 1 17.476 165 VAL A C 1
ATOM 2705 O O . VAL A 1 165 ? -7.931 -29.083 34.312 1 19.203 165 VAL A O 1
ATOM 2718 N N . ASP A 1 166 ? -9.654 -27.594 34.322 1 16.433 166 ASP A N 1
ATOM 2719 C CA . ASP A 1 166 ? -9.841 -27.558 32.888 1 17.789 166 ASP A CA 1
ATOM 2720 C C . ASP A 1 166 ? -9.595 -26.2 32.244 1 16.221 166 ASP A C 1
ATOM 2721 O O . ASP A 1 166 ? -9.481 -26.114 31.017 1 17.603 166 ASP A O 1
ATOM 2730 N N . LYS A 1 167 ? -9.466 -25.137 33.054 1 14.398 167 LYS A N 1
ATOM 2731 C CA . LYS A 1 167 ? -9.221 -23.796 32.526 1 14.941 167 LYS A CA 1
ATOM 2732 C C . LYS A 1 167 ? -8.391 -23.068 33.578 1 13.013 167 LYS A C 1
ATOM 2733 O O . LYS A 1 167 ? -8.734 -23.051 34.764 1 13.399 167 LYS A O 1
ATOM 2752 N N . VAL A 1 168 ? -7.342 -22.366 33.099 1 12.213 168 VAL A N 1
ATOM 2753 C CA . VAL A 1 168 ? -6.456 -21.611 33.968 1 11.709 168 VAL A CA 1
ATOM 2754 C C . VAL A 1 168 ? -6.498 -20.168 33.472 1 12.155 168 VAL A C 1
ATOM 2755 O O . VAL A 1 168 ? -6.394 -19.923 32.259 1 12.566 168 VAL A O 1
ATOM 2768 N N . LEU A 1 169 ? -6.56 -19.215 34.407 1 10.803 169 LEU A N 1
ATOM 2769 C CA . LEU A 1 169 ? -6.459 -17.802 34.102 1 10.49 169 LEU A CA 1
ATOM 2770 C C . LEU A 1 169 ? -5.186 -17.296 34.762 1 10.206 169 LEU A C 1
ATOM 2771 O O . LEU A 1 169 ? -5.049 -17.391 35.987 1 10.482 169 LEU A O 1
ATOM 2787 N N . ILE A 1 170 ? -4.282 -16.697 33.976 1 10.079 170 ILE A N 1
ATOM 2788 C CA . ILE A 1 170 ? -3.042 -16.095 34.486 1 10.106 170 ILE A CA 1
ATOM 2789 C C . ILE A 1 170 ? -3.242 -14.581 34.5 1 10.161 170 ILE A C 1
ATOM 2790 O O . ILE A 1 170 ? -3.553 -13.989 33.454 1 11.84 170 ILE A O 1
ATOM 2806 N N . ILE A 1 171 ? -3.136 -13.96 35.675 1 9.453 171 ILE A N 1
ATOM 2807 C CA . ILE A 1 171 ? -3.355 -12.541 35.857 1 9.336 171 ILE A CA 1
ATOM 2808 C C . ILE A 1 171 ? -2.024 -11.935 36.257 1 9.593 171 ILE A C 1
ATOM 2809 O O . ILE A 1 171 ? -1.479 -12.227 37.339 1 10.018 171 ILE A O 1
ATOM 2825 N N . ASP A 1 172 ? -1.432 -11.155 35.377 1 8.88 172 ASP A N 1
ATOM 2826 C CA . ASP A 1 172 ? -0.094 -10.642 35.567 1 9.463 172 ASP A CA 1
ATOM 2827 C C . ASP A 1 172 ? -0.114 -9.141 35.819 1 9.898 172 ASP A C 1
ATOM 2828 O O . ASP A 1 172 ? -0.331 -8.349 34.892 1 10.219 172 ASP A O 1
ATOM 2837 N N . SER A 1 173 ? 0.121 -8.75 37.081 1 10.013 173 SER A N 1
ATOM 2838 C CA A SER A 1 173 ? 0.081 -7.345 37.447 0.5 10.139 173 SER A CA 1
ATOM 2839 C CA B SER A 1 173 ? 0.086 -7.353 37.489 0.5 10.113 173 SER A CA 1
ATOM 2840 C C . SER A 1 173 ? 1.479 -6.751 37.665 1 9.937 173 SER A C 1
ATOM 2841 O O . SER A 1 173 ? 1.575 -5.593 38.118 1 12.429 173 SER A O 1
ATOM 2856 N N . ASP A 1 174 ? 2.542 -7.472 37.343 1 9.844 174 ASP A N 1
ATOM 2857 C CA . ASP A 1 174 ? 3.894 -6.932 37.314 1 9.645 174 ASP A CA 1
ATOM 2858 C C . ASP A 1 174 ? 3.854 -5.786 36.288 1 10.159 174 ASP A C 1
ATOM 2859 O O . ASP A 1 174 ? 3.097 -5.824 35.291 1 10.224 174 ASP A O 1
ATOM 2868 N N . VAL A 1 175 ? 4.7 -4.763 36.439 1 9.562 175 VAL A N 1
ATOM 2869 C CA . VAL A 1 175 ? 4.648 -3.566 35.577 1 10.221 175 VAL A CA 1
ATOM 2870 C C . VAL A 1 175 ? 5.035 -3.87 34.13 1 10.253 175 VAL A C 1
ATOM 2871 O O . VAL A 1 175 ? 4.672 -3.092 33.233 1 10.61 175 VAL A O 1
ATOM 2884 N N . HIS A 1 176 ? 5.723 -4.983 33.887 1 10.129 176 HIS A N 1
ATOM 2885 C CA . HIS A 1 176 ? 6.179 -5.377 32.566 1 10.392 176 HIS A CA 1
ATOM 2886 C C . HIS A 1 176 ? 5.15 -6.3 31.898 1 10.608 176 HIS A C 1
ATOM 2887 O O . HIS A 1 176 ? 4.616 -7.187 32.565 1 10.644 176 HIS A O 1
ATOM 2902 N N . HIS A 1 177 ? 4.943 -6.126 30.58 1 10.411 177 HIS A N 1
ATOM 2903 C CA . HIS A 1 177 ? 4.079 -7.025 29.84 1 9.969 177 HIS A CA 1
ATOM 2904 C C . HIS A 1 177 ? 4.574 -8.474 29.937 1 10.426 177 HIS A C 1
ATOM 2905 O O . HIS A 1 177 ? 5.757 -8.749 29.786 1 11.088 177 HIS A O 1
ATOM 2920 N N . GLY A 1 178 ? 3.637 -9.409 30.094 1 10.51 178 GLY A N 1
ATOM 2921 C CA . GLY A 1 178 ? 3.969 -10.821 30.158 1 10.77 178 GLY A CA 1
ATOM 2922 C C . GLY A 1 178 ? 4.078 -11.442 28.771 1 10.301 178 GLY A C 1
ATOM 2923 O O . GLY A 1 178 ? 3.264 -12.295 28.404 1 10.482 178 GLY A O 1
ATOM 2927 N N . ASP A 1 179 ? 5.133 -11.064 28.059 1 10.21 179 ASP A N 1
ATOM 2928 C CA . ASP A 1 179 ? 5.276 -11.427 26.66 1 10.747 179 ASP A CA 1
ATOM 2929 C C . ASP A 1 179 ? 5.545 -12.891 26.433 1 10.273 179 ASP A C 1
ATOM 2930 O O . ASP A 1 179 ? 5.024 -13.475 25.509 1 11.671 179 ASP A O 1
ATOM 2939 N N . GLY A 1 180 ? 6.456 -13.473 27.238 1 10.158 180 GLY A N 1
ATOM 2940 C CA . GLY A 1 180 ? 6.749 -14.893 27.093 1 10.53 180 GLY A CA 1
ATOM 2941 C C . GLY A 1 180 ? 5.523 -15.738 27.406 1 10.474 180 GLY A C 1
ATOM 2942 O O . GLY A 1 180 ? 5.236 -16.745 26.741 1 10.985 180 GLY A O 1
ATOM 2946 N N . THR A 1 181 ? 4.778 -15.364 28.468 1 10.532 181 THR A N 1
ATOM 2947 C CA . THR A 1 181 ? 3.584 -16.099 28.797 1 10.482 181 THR A CA 1
ATOM 2948 C C . THR A 1 181 ? 2.574 -16.003 27.644 1 11.344 181 THR A C 1
ATOM 2949 O O . THR A 1 181 ? 1.928 -16.983 27.281 1 11.036 181 THR A O 1
ATOM 2960 N N . ALA A 1 182 ? 2.477 -14.793 27.057 1 11.344 182 ALA A N 1
ATOM 2961 C CA . ALA A 1 182 ? 1.535 -14.588 25.952 1 12.167 182 ALA A CA 1
ATOM 2962 C C . ALA A 1 182 ? 1.863 -15.509 24.797 1 12.484 182 ALA A C 1
ATOM 2963 O O . ALA A 1 182 ? 0.983 -16.171 24.205 1 13.593 182 ALA A O 1
ATOM 2970 N N . THR A 1 183 ? 3.134 -15.571 24.35 1 11.366 183 THR A N 1
ATOM 2971 C CA . THR A 1 183 ? 3.468 -16.431 23.216 1 12.645 183 THR A CA 1
ATOM 2972 C C . THR A 1 183 ? 3.37 -17.913 23.558 1 13.085 183 THR A C 1
ATOM 2973 O O . THR A 1 183 ? 2.857 -18.697 22.737 1 14.274 183 THR A O 1
ATOM 2984 N N . LEU A 1 184 ? 3.73 -18.314 24.762 1 12.507 184 LEU A N 1
ATOM 2985 C CA . LEU A 1 184 ? 3.61 -19.709 25.161 1 13.855 184 LEU A CA 1
ATOM 2986 C C . LEU A 1 184 ? 2.179 -20.208 25.176 1 14.268 184 LEU A C 1
ATOM 2987 O O . LEU A 1 184 ? 1.962 -21.395 24.916 1 16.411 184 LEU A O 1
ATOM 3003 N N . CYS A 1 185 ? 1.24 -19.306 25.504 1 14.08 185 CYS A N 1
ATOM 3004 C CA . CYS A 1 185 ? -0.123 -19.746 25.745 1 15.362 185 CYS A CA 1
ATOM 3005 C C . CYS A 1 185 ? -1.056 -19.356 24.604 1 16.637 185 CYS A C 1
ATOM 3006 O O . CYS A 1 185 ? -2.235 -19.65 24.679 1 17.796 185 CYS A O 1
ATOM 3014 N N . ALA A 1 186 ? -0.537 -18.729 23.542 1 16.258 186 ALA A N 1
ATOM 3015 C CA . ALA A 1 186 ? -1.397 -18.263 22.464 1 17.324 186 ALA A CA 1
ATOM 3016 C C . ALA A 1 186 ? -2.225 -19.368 21.822 1 18.556 186 ALA A C 1
ATOM 3017 O O . ALA A 1 186 ? -3.299 -19.02 21.311 1 22.806 186 ALA A O 1
ATOM 3024 N N . GLU A 1 187 ? -1.694 -20.587 21.734 1 19.08 187 GLU A N 1
ATOM 3025 C CA . GLU A 1 187 ? -2.404 -21.643 21.01 1 20.657 187 GLU A CA 1
ATOM 3026 C C . GLU A 1 187 ? -3.145 -22.592 21.946 1 24.889 187 GLU A C 1
ATOM 3027 O O . GLU A 1 187 ? -3.676 -23.599 21.489 1 29.164 187 GLU A O 1
ATOM 3039 N N . ARG A 1 188 ? -3.127 -22.322 23.239 1 24.307 188 ARG A N 1
ATOM 3040 C CA A ARG A 1 188 ? -3.743 -23.151 24.261 0.6 23.012 188 ARG A CA 1
ATOM 3041 C CA B ARG A 1 188 ? -3.771 -23.174 24.225 0.4 24.704 188 ARG A CA 1
ATOM 3042 C C . ARG A 1 188 ? -5.069 -22.498 24.662 1 23.997 188 ARG A C 1
ATOM 3043 O O . ARG A 1 188 ? -5.019 -21.53 25.422 1 21.434 188 ARG A O 1
ATOM 3084 N N . ASP A 1 189 ? -6.235 -22.983 24.187 1 20.808 189 ASP A N 1
ATOM 3085 C CA . ASP A 1 189 ? -7.506 -22.35 24.508 1 21.103 189 ASP A CA 1
ATOM 3086 C C . ASP A 1 189 ? -7.859 -22.432 25.993 1 20.813 189 ASP A C 1
ATOM 3087 O O . ASP A 1 189 ? -8.765 -21.743 26.454 1 24.95 189 ASP A O 1
ATOM 3096 N N . ASP A 1 190 ? -7.235 -23.378 26.699 1 16.943 190 ASP A N 1
ATOM 3097 C CA . ASP A 1 190 ? -7.562 -23.572 28.097 1 17.284 190 ASP A CA 1
ATOM 3098 C C . ASP A 1 190 ? -6.675 -22.781 29.052 1 16.447 190 ASP A C 1
ATOM 3099 O O . ASP A 1 190 ? -6.801 -22.979 30.265 1 15.944 190 ASP A O 1
ATOM 3108 N N . ILE A 1 191 ? -5.757 -21.977 28.505 1 14.171 191 ILE A N 1
ATOM 3109 C CA . ILE A 1 191 ? -4.99 -21.045 29.323 1 14.271 191 ILE A CA 1
ATOM 3110 C C . ILE A 1 191 ? -5.254 -19.633 28.832 1 14.259 191 ILE A C 1
ATOM 3111 O O . ILE A 1 191 ? -5.034 -19.3 27.658 1 16.621 191 ILE A O 1
ATOM 3127 N N . ILE A 1 192 ? -5.859 -18.806 29.684 1 13.06 192 ILE A N 1
ATOM 3128 C CA . ILE A 1 192 ? -6.166 -17.432 29.355 1 12.612 192 ILE A CA 1
ATOM 3129 C C . ILE A 1 192 ? -5.138 -16.522 29.991 1 12.613 192 ILE A C 1
ATOM 3130 O O . ILE A 1 192 ? -4.832 -16.672 31.176 1 12.43 192 ILE A O 1
ATOM 3146 N N . THR A 1 193 ? -4.581 -15.589 29.228 1 11.314 193 THR A N 1
ATOM 3147 C CA . THR A 1 193 ? -3.569 -14.66 29.738 1 10.406 193 THR A CA 1
ATOM 3148 C C . THR A 1 193 ? -4.122 -13.252 29.802 1 11.048 193 THR A C 1
ATOM 3149 O O . THR A 1 193 ? -4.651 -12.732 28.803 1 10.938 193 THR A O 1
ATOM 3160 N N . LEU A 1 194 ? -3.971 -12.608 30.962 1 9.859 194 LEU A N 1
ATOM 3161 C CA . LEU A 1 194 ? -4.318 -11.228 31.164 1 9.98 194 LEU A CA 1
ATOM 3162 C C . LEU A 1 194 ? -3.096 -10.513 31.708 1 10.325 194 LEU A C 1
ATOM 3163 O O . LEU A 1 194 ? -2.516 -10.952 32.732 1 10.444 194 LEU A O 1
ATOM 3179 N N . SER A 1 195 ? -2.686 -9.423 31.073 1 9.871 195 SER A N 1
ATOM 3180 C CA . SER A 1 195 ? -1.551 -8.621 31.552 1 9.897 195 SER A CA 1
ATOM 3181 C C . SER A 1 195 ? -1.966 -7.176 31.656 1 10.041 195 SER A C 1
ATOM 3182 O O . SER A 1 195 ? -2.568 -6.651 30.725 1 10.644 195 SER A O 1
ATOM 3190 N N . PHE A 1 196 ? -1.6 -6.58 32.796 1 10.053 196 PHE A N 1
ATOM 3191 C CA . PHE A 1 196 ? -1.61 -5.147 33.021 1 9.609 196 PHE A CA 1
ATOM 3192 C C . PHE A 1 196 ? -0.158 -4.674 33.026 1 10.889 196 PHE A C 1
ATOM 3193 O O . PHE A 1 196 ? 0.684 -5.368 33.61 1 10.537 196 PHE A O 1
ATOM 3210 N N . HIS A 1 197 ? 0.171 -3.533 32.435 1 10.49 197 HIS A N 1
ATOM 3211 C CA . HIS A 1 197 ? 1.575 -3.146 32.34 1 10.569 197 HIS A CA 1
ATOM 3212 C C . HIS A 1 197 ? 1.661 -1.698 31.934 1 10.771 197 HIS A C 1
ATOM 3213 O O . HIS A 1 197 ? 0.745 -1.118 31.349 1 11.772 197 HIS A O 1
ATOM 3228 N N . CYS A 1 198 ? 2.844 -1.144 32.167 1 11.154 198 CYS A N 1
ATOM 3229 C CA . CYS A 1 198 ? 3.191 0.165 31.639 1 11.411 198 CYS A CA 1
ATOM 3230 C C . CYS A 1 198 ? 3.699 0.028 30.22 1 11.869 198 CYS A C 1
ATOM 3231 O O . CYS A 1 198 ? 4.659 -0.69 29.937 1 11.859 198 CYS A O 1
ATOM 3239 N N . ASP A 1 199 ? 3.079 0.794 29.29 1 11.548 199 ASP A N 1
ATOM 3240 C CA . ASP A 1 199 ? 3.402 0.67 27.889 1 12.853 199 ASP A CA 1
ATOM 3241 C C . ASP A 1 199 ? 4.876 0.936 27.598 1 13.494 199 ASP A C 1
ATOM 3242 O O . ASP A 1 199 ? 5.494 0.237 26.776 1 14.349 199 ASP A O 1
ATOM 3251 N N . LYS A 1 200 ? 5.476 1.938 28.232 1 14.238 200 LYS A N 1
ATOM 3252 C CA . LYS A 1 200 ? 6.81 2.372 27.874 1 14.919 200 LYS A CA 1
ATOM 3253 C C . LYS A 1 200 ? 7.883 1.561 28.593 1 14.263 200 LYS A C 1
ATOM 3254 O O . LYS A 1 200 ? 9.061 1.701 28.276 1 16.124 200 LYS A O 1
ATOM 3273 N N . ASN A 1 201 ? 7.518 0.671 29.492 1 12.851 201 ASN A N 1
ATOM 3274 C CA . ASN A 1 201 ? 8.478 -0.26 30.057 1 12.724 201 ASN A CA 1
ATOM 3275 C C . ASN A 1 201 ? 8.742 -1.425 29.105 1 12.977 201 ASN A C 1
ATOM 3276 O O . ASN A 1 201 ? 7.938 -1.73 28.23 1 13.254 201 ASN A O 1
ATOM 3287 N N . PHE A 1 202 ? 9.873 -2.103 29.307 1 13.527 202 PHE A N 1
ATOM 3288 C CA . PHE A 1 202 ? 10.226 -3.31 28.555 1 12.831 202 PHE A CA 1
ATOM 3289 C C . PHE A 1 202 ? 9.079 -4.296 28.612 1 13.384 202 PHE A C 1
ATOM 3290 O O . PHE A 1 202 ? 8.412 -4.424 29.643 1 12.928 202 PHE A O 1
ATOM 3307 N N . PRO A 1 203 ? 8.84 -5.098 27.558 1 12.998 203 PRO A N 1
ATOM 3308 C CA . PRO A 1 203 ? 9.498 -5.069 26.249 1 13.497 203 PRO A CA 1
ATOM 3309 C C . PRO A 1 203 ? 8.8 -4.164 25.247 1 14.293 203 PRO A C 1
ATOM 3310 O O . PRO A 1 203 ? 7.602 -3.924 25.33 1 13.894 203 PRO A O 1
ATOM 3321 N N . ALA A 1 204 ? 9.564 -3.646 24.293 1 15.388 204 ALA A N 1
ATOM 3322 C CA . ALA A 1 204 ? 8.994 -2.784 23.268 1 16.822 204 ALA A CA 1
ATOM 3323 C C . ALA A 1 204 ? 7.976 -3.542 22.423 1 15.74 204 ALA A C 1
ATOM 3324 O O . ALA A 1 204 ? 6.958 -2.949 22.075 1 18.047 204 ALA A O 1
ATOM 3331 N N . ARG A 1 205 ? 8.273 -4.79 22.085 1 16.072 205 ARG A N 1
ATOM 3332 C CA . ARG A 1 205 ? 7.373 -5.628 21.313 1 16.404 205 ARG A CA 1
ATOM 3333 C C . ARG A 1 205 ? 6.561 -6.468 22.297 1 13.877 205 ARG A C 1
ATOM 3334 O O . ARG A 1 205 ? 7.104 -7.229 23.086 1 13.855 205 ARG A O 1
ATOM 3355 N N . LYS A 1 206 ? 5.221 -6.335 22.201 1 13.099 206 LYS A N 1
ATOM 3356 C CA . LYS A 1 206 ? 4.279 -6.955 23.112 1 12.939 206 LYS A CA 1
ATOM 3357 C C . LYS A 1 206 ? 3.368 -7.895 22.35 1 12.61 206 LYS A C 1
ATOM 3358 O O . LYS A 1 206 ? 2.258 -7.5 21.92 1 13.449 206 LYS A O 1
ATOM 3377 N N . PRO A 1 207 ? 3.731 -9.15 22.115 1 12.614 207 PRO A N 1
ATOM 3378 C CA . PRO A 1 207 ? 2.815 -10.124 21.52 1 12.858 207 PRO A CA 1
ATOM 3379 C C . PRO A 1 207 ? 1.537 -10.201 22.351 1 12.406 207 PRO A C 1
ATOM 3380 O O . PRO A 1 207 ? 1.541 -9.96 23.553 1 14.094 207 PRO A O 1
ATOM 3391 N N . ALA A 1 208 ? 0.396 -10.463 21.7 1 12.564 208 ALA A N 1
ATOM 3392 C CA . ALA A 1 208 ? -0.902 -10.359 22.34 1 12.613 208 ALA A CA 1
ATOM 3393 C C . ALA A 1 208 ? -1.138 -11.466 23.354 1 11.431 208 ALA A C 1
ATOM 3394 O O . ALA A 1 208 ? -1.151 -12.638 23.023 1 13.048 208 ALA A O 1
ATOM 3401 N N . SER A 1 209 ? -1.463 -11.011 24.559 1 11.352 209 SER A N 1
ATOM 3402 C CA . SER A 1 209 ? -2.133 -11.854 25.544 1 11.159 209 SER A CA 1
ATOM 3403 C C . SER A 1 209 ? -3.578 -12.049 25.109 1 11.334 209 SER A C 1
ATOM 3404 O O . SER A 1 209 ? -4.036 -11.431 24.126 1 12.938 209 SER A O 1
ATOM 3412 N N . SER A 1 210 ? -4.352 -12.875 25.83 1 10.903 210 SER A N 1
ATOM 3413 C CA . SER A 1 210 ? -5.786 -12.901 25.6 1 12.025 210 SER A CA 1
ATOM 3414 C C . SER A 1 210 ? -6.358 -11.484 25.739 1 12.178 210 SER A C 1
ATOM 3415 O O . SER A 1 210 ? -7.253 -11.057 24.989 1 13.673 210 SER A O 1
ATOM 3423 N N . MET A 1 211 ? -5.92 -10.78 26.772 1 11.594 211 MET A N 1
ATOM 3424 C CA A MET A 1 211 ? -6.296 -9.395 26.98 0.5 10.87 211 MET A CA 1
ATOM 3425 C CA B MET A 1 211 ? -6.318 -9.412 27.05 0.5 11.952 211 MET A CA 1
ATOM 3426 C C . MET A 1 211 ? -5.117 -8.641 27.574 1 10.642 211 MET A C 1
ATOM 3427 O O . MET A 1 211 ? -4.493 -9.068 28.553 1 10.482 211 MET A O 1
ATOM 3454 N N . ASP A 1 212 ? -4.805 -7.486 26.976 1 10.66 212 ASP A N 1
ATOM 3455 C CA . ASP A 1 212 ? -3.709 -6.628 27.402 1 10.938 212 ASP A CA 1
ATOM 3456 C C . ASP A 1 212 ? -4.211 -5.237 27.762 1 11.062 212 ASP A C 1
ATOM 3457 O O . ASP A 1 212 ? -5.008 -4.672 26.967 1 12.734 212 ASP A O 1
ATOM 3466 N N . VAL A 1 213 ? -3.822 -4.74 28.909 1 10.658 213 VAL A N 1
ATOM 3467 C CA . VAL A 1 213 ? -4.245 -3.472 29.448 1 11.361 213 VAL A CA 1
ATOM 3468 C C . VAL A 1 213 ? -2.994 -2.673 29.719 1 11.551 213 VAL A C 1
ATOM 3469 O O . VAL A 1 213 ? -2.207 -3.02 30.582 1 12.124 213 VAL A O 1
ATOM 3482 N N . GLY A 1 214 ? -2.816 -1.604 28.946 1 12.113 214 GLY A N 1
ATOM 3483 C CA . GLY A 1 214 ? -1.62 -0.803 29.068 1 12.535 214 GLY A CA 1
ATOM 3484 C C . GLY A 1 214 ? -1.908 0.53 29.727 1 13.873 214 GLY A C 1
ATOM 3485 O O . GLY A 1 214 ? -2.97 1.13 29.535 1 15.541 214 GLY A O 1
ATOM 3489 N N . PHE A 1 215 ? -0.933 1.005 30.473 1 12.714 215 PHE A N 1
ATOM 3490 C CA . PHE A 1 215 ? -1.024 2.255 31.227 1 12.703 215 PHE A CA 1
ATOM 3491 C C . PHE A 1 215 ? 0.065 3.209 30.768 1 13.426 215 PHE A C 1
ATOM 3492 O O . PHE A 1 215 ? 1.222 2.836 30.522 1 13.952 215 PHE A O 1
ATOM 3509 N N . ALA A 1 216 ? -0.271 4.491 30.819 1 13.867 216 ALA A N 1
ATOM 3510 C CA . ALA A 1 216 ? 0.657 5.594 30.6 1 13.719 216 ALA A CA 1
ATOM 3511 C C . ALA A 1 216 ? 1.619 5.732 31.779 1 13.008 216 ALA A C 1
ATOM 3512 O O . ALA A 1 216 ? 1.343 5.322 32.906 1 12.919 216 ALA A O 1
ATOM 3519 N N . ASN A 1 217 ? 2.766 6.361 31.499 1 13.95 217 ASN A N 1
ATOM 3520 C CA . ASN A 1 217 ? 3.72 6.674 32.54 1 14.112 217 ASN A CA 1
ATOM 3521 C C . ASN A 1 217 ? 3.018 7.519 33.581 1 13.883 217 ASN A C 1
ATOM 3522 O O . ASN A 1 217 ? 2.161 8.345 33.243 1 15.371 217 ASN A O 1
ATOM 3533 N N . GLN A 1 218 ? 3.377 7.309 34.843 1 14.076 218 GLN A N 1
ATOM 3534 C CA . GLN A 1 218 ? 2.9 8.071 35.966 1 14.862 218 GLN A CA 1
ATOM 3535 C C . GLN A 1 218 ? 1.424 7.838 36.246 1 15.422 218 GLN A C 1
ATOM 3536 O O . GLN A 1 218 ? 0.838 8.57 37.029 1 15.6 218 GLN A O 1
ATOM 3550 N N . THR A 1 219 ? 0.835 6.749 35.739 1 13.504 219 THR A N 1
ATOM 3551 C CA . THR A 1 219 ? -0.487 6.345 36.161 1 13.39 219 THR A CA 1
ATOM 3552 C C . THR A 1 219 ? -0.489 6.192 37.666 1 13.82 219 THR A C 1
ATOM 3553 O O . THR A 1 219 ? 0.417 5.546 38.211 1 14.537 219 THR A O 1
ATOM 3564 N N . GLY A 1 220 ? -1.539 6.661 38.31 1 13.42 220 GLY A N 1
ATOM 3565 C CA . GLY A 1 220 ? -1.703 6.632 39.742 1 13.466 220 GLY A CA 1
ATOM 3566 C C . GLY A 1 220 ? -2.689 5.602 40.252 1 13.336 220 GLY A C 1
ATOM 3567 O O . GLY A 1 220 ? -3.26 4.804 39.518 1 13.576 220 GLY A O 1
ATOM 3571 N N . ASP A 1 221 ? -2.92 5.665 41.553 1 13.6 221 ASP A N 1
ATOM 3572 C CA . ASP A 1 221 ? -3.635 4.622 42.274 1 13.859 221 ASP A CA 1
ATOM 3573 C C . ASP A 1 221 ? -5.065 4.453 41.768 1 14.37 221 ASP A C 1
ATOM 3574 O O . ASP A 1 221 ? -5.497 3.31 41.609 1 14.6 221 ASP A O 1
ATOM 3583 N N . GLU A 1 222 ? -5.838 5.534 41.668 1 14.24 222 GLU A N 1
ATOM 3584 C CA . GLU A 1 222 ? -7.236 5.371 41.362 1 16.336 222 GLU A CA 1
ATOM 3585 C C . GLU A 1 222 ? -7.443 4.722 39.995 1 14.864 222 GLU A C 1
ATOM 3586 O O . GLU A 1 222 ? -8.32 3.838 39.865 1 15.567 222 GLU A O 1
ATOM 3598 N N . GLU A 1 223 ? -6.719 5.23 38.99 1 14.178 223 GLU A N 1
ATOM 3599 C CA . GLU A 1 223 ? -6.81 4.671 37.644 1 13.546 223 GLU A CA 1
ATOM 3600 C C . GLU A 1 223 ? -6.404 3.201 37.6 1 13.885 223 GLU A C 1
ATOM 3601 O O . GLU A 1 223 ? -7.087 2.331 37.064 1 13.283 223 GLU A O 1
ATOM 3613 N N . PHE A 1 224 ? -5.261 2.925 38.218 1 12.882 224 PHE A N 1
ATOM 3614 C CA . PHE A 1 224 ? -4.76 1.566 38.232 1 12.311 224 PHE A CA 1
ATOM 3615 C C . PHE A 1 224 ? -5.744 0.63 38.923 1 11.9 224 PHE A C 1
ATOM 3616 O O . PHE A 1 224 ? -6.061 -0.437 38.39 1 12.197 224 PHE A O 1
ATOM 3633 N N . LEU A 1 225 ? -6.16 0.971 40.139 1 12.642 225 LEU A N 1
ATOM 3634 C CA . LEU A 1 225 ? -7.02 0.091 40.931 1 12.768 225 LEU A CA 1
ATOM 3635 C C . LEU A 1 225 ? -8.389 -0.11 40.296 1 12.805 225 LEU A C 1
ATOM 3636 O O . LEU A 1 225 ? -8.856 -1.24 40.246 1 12.606 225 LEU A O 1
ATOM 3652 N N . SER A 1 226 ? -9.035 0.965 39.844 1 12.737 226 SER A N 1
ATOM 3653 C CA A SER A 1 226 ? -10.355 0.801 39.246 0.5 12.77 226 SER A CA 1
ATOM 3654 C CA B SER A 1 226 ? -10.351 0.833 39.221 0.5 13.596 226 SER A CA 1
ATOM 3655 C C . SER A 1 226 ? -10.281 -0.124 38.032 1 13.017 226 SER A C 1
ATOM 3656 O O . SER A 1 226 ? -11.137 -0.991 37.859 1 13.464 226 SER A O 1
ATOM 3671 N N . THR A 1 227 ? -9.256 0.055 37.215 1 12.314 227 THR A N 1
ATOM 3672 C CA . THR A 1 227 ? -9.103 -0.726 36.002 1 12.24 227 THR A CA 1
ATOM 3673 C C . THR A 1 227 ? -8.83 -2.18 36.371 1 12.058 227 THR A C 1
ATOM 3674 O O . THR A 1 227 ? -9.409 -3.134 35.841 1 12.221 227 THR A O 1
ATOM 3685 N N . PHE A 1 228 ? -7.838 -2.401 37.266 1 11.025 228 PHE A N 1
ATOM 3686 C CA . PHE A 1 228 ? -7.471 -3.745 37.671 1 11.096 228 PHE A CA 1
ATOM 3687 C C . PHE A 1 228 ? -8.688 -4.476 38.221 1 11.219 228 PHE A C 1
ATOM 3688 O O . PHE A 1 228 ? -8.953 -5.607 37.81 1 11.521 228 PHE A O 1
ATOM 3705 N N . ILE A 1 229 ? -9.399 -3.893 39.164 1 11.108 229 ILE A N 1
ATOM 3706 C CA . ILE A 1 229 ? -10.543 -4.505 39.81 1 11.632 229 ILE A CA 1
ATOM 3707 C C . ILE A 1 229 ? -11.603 -4.914 38.775 1 11.806 229 ILE A C 1
ATOM 3708 O O . ILE A 1 229 ? -12.084 -6.045 38.752 1 12.373 229 ILE A O 1
ATOM 3724 N N . GLN A 1 230 ? -12.001 -3.942 37.937 1 11.657 230 GLN A N 1
ATOM 3725 C CA . GLN A 1 230 ? -13.119 -4.174 37.038 1 12.229 230 GLN A CA 1
ATOM 3726 C C . GLN A 1 230 ? -12.719 -5.17 35.942 1 11.283 230 GLN A C 1
ATOM 3727 O O . GLN A 1 230 ? -13.525 -5.994 35.574 1 12.254 230 GLN A O 1
ATOM 3741 N N . VAL A 1 231 ? -11.518 -5.057 35.423 1 10.887 231 VAL A N 1
ATOM 3742 C CA . VAL A 1 231 ? -11.089 -5.992 34.4 1 11.029 231 VAL A CA 1
ATOM 3743 C C . VAL A 1 231 ? -11 -7.406 34.962 1 10.853 231 VAL A C 1
ATOM 3744 O O . VAL A 1 231 ? -11.399 -8.38 34.319 1 11.427 231 VAL A O 1
ATOM 3757 N N . VAL A 1 232 ? -10.361 -7.536 36.143 1 11.5 232 VAL A N 1
ATOM 3758 C CA . VAL A 1 232 ? -10.227 -8.874 36.719 1 11.043 232 VAL A CA 1
ATOM 3759 C C . VAL A 1 232 ? -11.584 -9.476 37.022 1 11.65 232 VAL A C 1
ATOM 3760 O O . VAL A 1 232 ? -11.791 -10.674 36.797 1 12.676 232 VAL A O 1
ATOM 3773 N N . GLU A 1 233 ? -12.503 -8.738 37.617 1 12.659 233 GLU A N 1
ATOM 3774 C CA A GLU A 1 233 ? -13.819 -9.292 37.92 0.5 13.347 233 GLU A CA 1
ATOM 3775 C CA B GLU A 1 233 ? -13.807 -9.304 37.919 0.5 13.485 233 GLU A CA 1
ATOM 3776 C C . GLU A 1 233 ? -14.461 -9.811 36.635 1 12.516 233 GLU A C 1
ATOM 3777 O O . GLU A 1 233 ? -15.045 -10.876 36.582 1 13.808 233 GLU A O 1
ATOM 3800 N N . MET A 1 234 ? -14.349 -9.038 35.547 1 12.36 234 MET A N 1
ATOM 3801 C CA . MET A 1 234 ? -14.944 -9.434 34.283 1 12.188 234 MET A CA 1
ATOM 3802 C C . MET A 1 234 ? -14.26 -10.697 33.76 1 12.273 234 MET A C 1
ATOM 3803 O O . MET A 1 234 ? -14.937 -11.637 33.321 1 12.99 234 MET A O 1
ATOM 3817 N N . ALA A 1 235 ? -12.928 -10.759 33.837 1 11.955 235 ALA A N 1
ATOM 3818 C CA . ALA A 1 235 ? -12.228 -11.911 33.28 1 11.913 235 ALA A CA 1
ATOM 3819 C C . ALA A 1 235 ? -12.587 -13.199 33.992 1 12.823 235 ALA A C 1
ATOM 3820 O O . ALA A 1 235 ? -12.732 -14.261 33.392 1 13.017 235 ALA A O 1
ATOM 3827 N N . VAL A 1 236 ? -12.747 -13.099 35.308 1 12.538 236 VAL A N 1
ATOM 3828 C CA . VAL A 1 236 ? -13.119 -14.277 36.103 1 13.224 236 VAL A CA 1
ATOM 3829 C C . VAL A 1 236 ? -14.529 -14.724 35.738 1 14.833 236 VAL A C 1
ATOM 3830 O O . VAL A 1 236 ? -14.776 -15.926 35.61 1 15.159 236 VAL A O 1
ATOM 3843 N N A ASN A 1 237 ? -15.46 -13.793 35.538 0.5 15.493 237 ASN A N 1
ATOM 3844 N N B ASN A 1 237 ? -15.482 -13.798 35.554 0.5 15.014 237 ASN A N 1
ATOM 3845 C CA A ASN A 1 237 ? -16.813 -14.132 35.152 0.5 16.735 237 ASN A CA 1
ATOM 3846 C CA B ASN A 1 237 ? -16.824 -14.192 35.165 0.5 15.899 237 ASN A CA 1
ATOM 3847 C C . ASN A 1 237 ? -16.844 -14.732 33.737 1 16.021 237 ASN A C 1
ATOM 3848 O O . ASN A 1 237 ? -17.571 -15.679 33.445 1 17.899 237 ASN A O 1
ATOM 3869 N N . LEU A 1 238 ? -16.116 -14.125 32.791 1 14.56 238 LEU A N 1
ATOM 3870 C CA . LEU A 1 238 ? -16.137 -14.55 31.391 1 14.727 238 LEU A CA 1
ATOM 3871 C C . LEU A 1 238 ? -15.574 -15.964 31.24 1 14.571 238 LEU A C 1
ATOM 3872 O O . LEU A 1 238 ? -16.124 -16.825 30.538 1 16.953 238 LEU A O 1
ATOM 3888 N N . HIS A 1 239 ? -14.427 -16.237 31.899 1 15.371 239 HIS A N 1
ATOM 3889 C CA . HIS A 1 239 ? -13.693 -17.479 31.687 1 16.543 239 HIS A CA 1
ATOM 3890 C C . HIS A 1 239 ? -13.97 -18.562 32.728 1 16.483 239 HIS A C 1
ATOM 3891 O O . HIS A 1 239 ? -13.703 -19.727 32.426 1 18.347 239 HIS A O 1
ATOM 3906 N N . ARG A 1 240 ? -14.517 -18.234 33.899 1 15.806 240 ARG A N 1
ATOM 3907 C CA A ARG A 1 240 ? -14.842 -19.244 34.884 0.7 16.189 240 ARG A CA 1
ATOM 3908 C CA B ARG A 1 240 ? -14.794 -19.173 34.985 0.3 16.341 240 ARG A CA 1
ATOM 3909 C C . ARG A 1 240 ? -13.648 -20.176 35.095 1 16.308 240 ARG A C 1
ATOM 3910 O O . ARG A 1 240 ? -13.773 -21.412 34.954 1 16.437 240 ARG A O 1
ATOM 3951 N N . PRO A 1 241 ? -12.458 -19.658 35.432 1 13.526 241 PRO A N 1
ATOM 3952 C CA . PRO A 1 241 ? -11.301 -20.562 35.61 1 12.877 241 PRO A CA 1
ATOM 3953 C C . PRO A 1 241 ? -11.427 -21.499 36.807 1 12.65 241 PRO A C 1
ATOM 3954 O O . PRO A 1 241 ? -12.075 -21.186 37.782 1 14.317 241 PRO A O 1
ATOM 3965 N N . ASP A 1 242 ? -10.754 -22.638 36.707 1 12.732 242 ASP A N 1
ATOM 3966 C CA . ASP A 1 242 ? -10.616 -23.579 37.811 1 13.032 242 ASP A CA 1
ATOM 3967 C C . ASP A 1 242 ? -9.42 -23.238 38.689 1 12.98 242 ASP A C 1
ATOM 3968 O O . ASP A 1 242 ? -9.303 -23.769 39.82 1 13.454 242 ASP A O 1
ATOM 3977 N N . LEU A 1 243 ? -8.517 -22.37 38.192 1 12.121 243 LEU A N 1
ATOM 3978 C CA . LEU A 1 243 ? -7.326 -21.968 38.913 1 11.576 243 LEU A CA 1
ATOM 3979 C C . LEU A 1 243 ? -6.924 -20.611 38.395 1 11.137 243 LEU A C 1
ATOM 3980 O O . LEU A 1 243 ? -6.992 -20.367 37.176 1 11.605 243 LEU A O 1
ATOM 3996 N N . ILE A 1 244 ? -6.526 -19.724 39.288 1 10.59 244 ILE A N 1
ATOM 3997 C CA . ILE A 1 244 ? -5.89 -18.453 38.932 1 9.937 244 ILE A CA 1
ATOM 3998 C C . ILE A 1 244 ? -4.416 -18.52 39.307 1 10.429 244 ILE A C 1
ATOM 3999 O O . ILE A 1 244 ? -4.068 -18.935 40.457 1 10.563 244 ILE A O 1
ATOM 4015 N N . LEU A 1 245 ? -3.517 -18.151 38.395 1 9.7 245 LEU A N 1
ATOM 4016 C CA A LEU A 1 245 ? -2.13 -17.875 38.707 0.7 9.644 245 LEU A CA 1
ATOM 4017 C CA B LEU A 1 245 ? -2.115 -17.875 38.675 0.3 9.944 245 LEU A CA 1
ATOM 4018 C C . LEU A 1 245 ? -1.962 -16.364 38.701 1 9.769 245 LEU A C 1
ATOM 4019 O O . LEU A 1 245 ? -2.274 -15.718 37.685 1 10.258 245 LEU A O 1
ATOM 4050 N N . TYR A 1 246 ? -1.569 -15.806 39.838 1 8.78 246 TYR A N 1
ATOM 4051 C CA . TYR A 1 246 ? -1.537 -14.371 40.039 1 9.385 246 TYR A CA 1
ATOM 4052 C C . TYR A 1 246 ? -0.105 -13.929 40.25 1 9.075 246 TYR A C 1
ATOM 4053 O O . TYR A 1 246 ? 0.554 -14.377 41.222 1 9.293 246 TYR A O 1
ATOM 4071 N N . ASP A 1 247 ? 0.394 -13.064 39.384 1 9.086 247 ASP A N 1
ATOM 4072 C CA . ASP A 1 247 ? 1.707 -12.461 39.514 1 9.389 247 ASP A CA 1
ATOM 4073 C C . ASP A 1 247 ? 1.527 -11.092 40.125 1 9.686 247 ASP A C 1
ATOM 4074 O O . ASP A 1 247 ? 0.972 -10.201 39.508 1 10.544 247 ASP A O 1
ATOM 4083 N N . ALA A 1 248 ? 1.997 -10.96 41.377 1 9.43 248 ALA A N 1
ATOM 4084 C CA . ALA A 1 248 ? 1.856 -9.794 42.22 1 9.676 248 ALA A CA 1
ATOM 4085 C C . ALA A 1 248 ? 3.077 -8.906 42.222 1 9.528 248 ALA A C 1
ATOM 4086 O O . ALA A 1 248 ? 3.411 -8.24 43.221 1 10.067 248 ALA A O 1
ATOM 4093 N N . GLY A 1 249 ? 3.764 -8.81 41.076 1 9.539 249 GLY A N 1
ATOM 4094 C CA . GLY A 1 249 ? 4.984 -8.013 40.989 1 9.409 249 GLY A CA 1
ATOM 4095 C C . GLY A 1 249 ? 4.819 -6.61 41.523 1 10.132 249 GLY A C 1
ATOM 4096 O O . GLY A 1 249 ? 3.796 -5.958 41.316 1 11.027 249 GLY A O 1
ATOM 4100 N N . VAL A 1 250 ? 5.825 -6.098 42.248 1 9.815 250 VAL A N 1
ATOM 4101 C CA . VAL A 1 250 ? 5.739 -4.799 42.912 1 9.43 250 VAL A CA 1
ATOM 4102 C C . VAL A 1 250 ? 6.525 -3.709 42.19 1 9.334 250 VAL A C 1
ATOM 4103 O O . VAL A 1 250 ? 6.694 -2.605 42.749 1 10.304 250 VAL A O 1
ATOM 4116 N N . ASP A 1 251 ? 6.986 -3.969 40.967 1 9.311 251 ASP A N 1
ATOM 4117 C CA . ASP A 1 251 ? 7.636 -2.973 40.15 1 9.507 251 ASP A CA 1
ATOM 4118 C C . ASP A 1 251 ? 6.67 -1.929 39.591 1 10.976 251 ASP A C 1
ATOM 4119 O O . ASP A 1 251 ? 7.134 -0.978 38.986 1 10.65 251 ASP A O 1
ATOM 4128 N N . ILE A 1 252 ? 5.38 -2.017 39.892 1 10.314 252 ILE A N 1
ATOM 4129 C CA . ILE A 1 252 ? 4.444 -0.929 39.704 1 10.389 252 ILE A CA 1
ATOM 4130 C C . ILE A 1 252 ? 4.597 0.175 40.738 1 10.537 252 ILE A C 1
ATOM 4131 O O . ILE A 1 252 ? 4.062 1.265 40.542 1 10.991 252 ILE A O 1
ATOM 4147 N N . HIS A 1 253 ? 5.378 -0.07 41.804 1 9.632 253 HIS A N 1
ATOM 4148 C CA . HIS A 1 253 ? 5.455 0.929 42.871 1 10.209 253 HIS A CA 1
ATOM 4149 C C . HIS A 1 253 ? 6.08 2.236 42.364 1 10.437 253 HIS A C 1
ATOM 4150 O O . HIS A 1 253 ? 6.996 2.264 41.522 1 10.94 253 HIS A O 1
ATOM 4165 N N . ASN A 1 254 ? 5.624 3.333 42.96 1 11.711 254 ASN A N 1
ATOM 4166 C CA . ASN A 1 254 ? 6.129 4.656 42.695 1 13.119 254 ASN A CA 1
ATOM 4167 C C . ASN A 1 254 ? 7.651 4.76 42.661 1 12.537 254 ASN A C 1
ATOM 4168 O O . ASN A 1 254 ? 8.241 5.432 41.789 1 12.425 254 ASN A O 1
ATOM 4179 N N . ASP A 1 255 ? 8.316 4.122 43.618 1 11.768 255 ASP A N 1
ATOM 4180 C CA . ASP A 1 255 ? 9.759 4.263 43.806 1 11.862 255 ASP A CA 1
ATOM 4181 C C . ASP A 1 255 ? 10.548 3.154 43.117 1 12.156 255 ASP A C 1
ATOM 4182 O O . ASP A 1 255 ? 11.752 3.077 43.296 1 12.528 255 ASP A O 1
ATOM 4191 N N . ASP A 1 256 ? 9.879 2.315 42.341 1 11.155 256 ASP A N 1
ATOM 4192 C CA . ASP A 1 256 ? 10.611 1.302 41.61 1 11.362 256 ASP A CA 1
ATOM 4193 C C . ASP A 1 256 ? 11.631 1.972 40.685 1 12.195 256 ASP A C 1
ATOM 4194 O O . ASP A 1 256 ? 11.328 3.002 40.088 1 12.198 256 ASP A O 1
ATOM 4203 N N . GLU A 1 257 ? 12.831 1.375 40.535 1 11.866 257 GLU A N 1
ATOM 4204 C CA . GLU A 1 257 ? 13.895 1.955 39.751 1 11.884 257 GLU A CA 1
ATOM 4205 C C . GLU A 1 257 ? 13.77 1.674 38.247 1 13.2 257 GLU A C 1
ATOM 4206 O O . GLU A 1 257 ? 14.464 2.357 37.476 1 14.656 257 GLU A O 1
ATOM 4218 N N . LEU A 1 258 ? 12.949 0.711 37.86 1 11.888 258 LEU A N 1
ATOM 4219 C CA . LEU A 1 258 ? 12.651 0.445 36.44 1 12.442 258 LEU A CA 1
ATOM 4220 C C . LEU A 1 258 ? 11.255 0.852 36.049 1 12.53 258 LEU A C 1
ATOM 4221 O O . LEU A 1 258 ? 11.109 1.448 34.953 1 14.189 258 LEU A O 1
ATOM 4237 N N . GLY A 1 259 ? 10.226 0.521 36.81 1 11.322 259 GLY A N 1
ATOM 4238 C CA . GLY A 1 259 ? 8.852 0.764 36.38 1 11.05 259 GLY A CA 1
ATOM 4239 C C . GLY A 1 259 ? 8.541 2.254 36.323 1 11.189 259 GLY A C 1
ATOM 4240 O O . GLY A 1 259 ? 9.04 3.048 37.117 1 12.064 259 GLY A O 1
ATOM 4244 N N . TYR A 1 260 ? 7.606 2.642 35.421 1 11.787 260 TYR A N 1
ATOM 4245 C CA . TYR A 1 260 ? 7.253 4.04 35.234 1 12.741 260 TYR A CA 1
ATOM 4246 C C . TYR A 1 260 ? 5.875 4.399 35.801 1 13.668 260 TYR A C 1
ATOM 4247 O O . TYR A 1 260 ? 5.375 5.502 35.51 1 15.286 260 TYR A O 1
ATOM 4265 N N . LEU A 1 261 ? 5.241 3.51 36.601 1 12.575 261 LEU A N 1
ATOM 4266 C CA . LEU A 1 261 ? 3.952 3.817 37.247 1 11.872 261 LEU A CA 1
ATOM 4267 C C . LEU A 1 261 ? 4.168 4.433 38.618 1 12.835 261 LEU A C 1
ATOM 4268 O O . LEU A 1 261 ? 5.224 4.286 39.264 1 13.291 261 LEU A O 1
ATOM 4284 N N . SER A 1 262 ? 3.139 5.084 39.138 1 13.243 262 SER A N 1
ATOM 4285 C CA . SER A 1 262 ? 3.193 5.856 40.382 1 12.771 262 SER A CA 1
ATOM 4286 C C . SER A 1 262 ? 2.241 5.247 41.402 1 13.361 262 SER A C 1
ATOM 4287 O O . SER A 1 262 ? 1.461 5.955 42.061 1 16.656 262 SER A O 1
ATOM 4295 N N . ILE A 1 263 ? 2.367 3.936 41.632 1 12.123 263 ILE A N 1
ATOM 4296 C CA . ILE A 1 263 ? 1.424 3.254 42.492 1 12.469 263 ILE A CA 1
ATOM 4297 C C . ILE A 1 263 ? 1.956 3.251 43.928 1 12.642 263 ILE A C 1
ATOM 4298 O O . ILE A 1 263 ? 3.115 2.854 44.165 1 12.433 263 ILE A O 1
ATOM 4314 N N . SER A 1 264 ? 1.103 3.539 44.913 1 12.144 264 SER A N 1
ATOM 4315 C CA . SER A 1 264 ? 1.526 3.546 46.304 1 12.322 264 SER A CA 1
ATOM 4316 C C . SER A 1 264 ? 1.524 2.139 46.892 1 12.103 264 SER A C 1
ATOM 4317 O O . SER A 1 264 ? 0.905 1.19 46.381 1 12.3 264 SER A O 1
ATOM 4325 N N . GLN A 1 265 ? 2.229 1.965 48.006 1 12.492 265 GLN A N 1
ATOM 4326 C CA . GLN A 1 265 ? 2.199 0.737 48.765 1 11.892 265 GLN A CA 1
ATOM 4327 C C . GLN A 1 265 ? 0.779 0.413 49.213 1 12.406 265 GLN A C 1
ATOM 4328 O O . GLN A 1 265 ? 0.345 -0.759 49.199 1 12.719 265 GLN A O 1
ATOM 4342 N N . ALA A 1 266 ? 0.025 1.438 49.609 1 12.61 266 ALA A N 1
ATOM 4343 C CA . ALA A 1 266 ? -1.356 1.205 50.029 1 14.291 266 ALA A CA 1
ATOM 4344 C C . ALA A 1 266 ? -2.216 0.656 48.878 1 13.875 266 ALA A C 1
ATOM 4345 O O . ALA A 1 266 ? -3.09 -0.18 49.103 1 13.82 266 ALA A O 1
ATOM 4352 N N . ALA A 1 267 ? -1.977 1.143 47.651 1 13.168 267 ALA A N 1
ATOM 4353 C CA . ALA A 1 267 ? -2.673 0.607 46.491 1 11.947 267 ALA A CA 1
ATOM 4354 C C . ALA A 1 267 ? -2.202 -0.81 46.133 1 11.687 267 ALA A C 1
ATOM 4355 O O . ALA A 1 267 ? -3.052 -1.613 45.729 1 11.638 267 ALA A O 1
ATOM 4362 N N . ILE A 1 268 ? -0.92 -1.119 46.272 1 11.584 268 ILE A N 1
ATOM 4363 C CA . ILE A 1 268 ? -0.485 -2.51 46.15 1 11.539 268 ILE A CA 1
ATOM 4364 C C . ILE A 1 268 ? -1.267 -3.413 47.108 1 11.588 268 ILE A C 1
ATOM 4365 O O . ILE A 1 268 ? -1.753 -4.494 46.753 1 11.483 268 ILE A O 1
ATOM 4381 N N . ALA A 1 269 ? -1.424 -2.972 48.377 1 11.911 269 ALA A N 1
ATOM 4382 C CA . ALA A 1 269 ? -2.19 -3.674 49.352 1 11.826 269 ALA A CA 1
ATOM 4383 C C . ALA A 1 269 ? -3.634 -3.882 48.914 1 12.694 269 ALA A C 1
ATOM 4384 O O . ALA A 1 269 ? -4.158 -4.985 49.041 1 13.299 269 ALA A O 1
ATOM 4391 N N A GLN A 1 270 ? -4.264 -2.833 48.382 0.5 11.653 270 GLN A N 1
ATOM 4392 N N B GLN A 1 270 ? -4.25 -2.82 48.373 0.5 12.533 270 GLN A N 1
ATOM 4393 C CA A GLN A 1 270 ? -5.648 -2.983 47.958 0.5 12.203 270 GLN A CA 1
ATOM 4394 C CA B GLN A 1 270 ? -5.627 -2.891 47.896 0.5 13.966 270 GLN A CA 1
ATOM 4395 C C A GLN A 1 270 ? -5.762 -3.904 46.742 0.5 11.664 270 GLN A C 1
ATOM 4396 C C B GLN A 1 270 ? -5.755 -3.885 46.745 0.5 12.537 270 GLN A C 1
ATOM 4397 O O A GLN A 1 270 ? -6.712 -4.679 46.659 0.5 12.407 270 GLN A O 1
ATOM 4398 O O B GLN A 1 270 ? -6.688 -4.689 46.719 0.5 13.25 270 GLN A O 1
ATOM 4425 N N . ARG A 1 271 ? -4.802 -3.834 45.817 1 10.893 271 ARG A N 1
ATOM 4426 C CA . ARG A 1 271 ? -4.767 -4.763 44.698 1 10.812 271 ARG A CA 1
ATOM 4427 C C . ARG A 1 271 ? -4.84 -6.19 45.199 1 11.478 271 ARG A C 1
ATOM 4428 O O . ARG A 1 271 ? -5.589 -7.035 44.728 1 12.225 271 ARG A O 1
ATOM 4450 N N . ASP A 1 272 ? -3.902 -6.519 46.106 1 11.403 272 ASP A N 1
ATOM 4451 C CA . ASP A 1 272 ? -3.739 -7.872 46.613 1 11.667 272 ASP A CA 1
ATOM 4452 C C . ASP A 1 272 ? -4.967 -8.323 47.393 1 12.084 272 ASP A C 1
ATOM 4453 O O . ASP A 1 272 ? -5.414 -9.464 47.303 1 12.495 272 ASP A O 1
ATOM 4462 N N . ARG A 1 273 ? -5.487 -7.444 48.236 1 12.463 273 ARG A N 1
ATOM 4463 C CA . ARG A 1 273 ? -6.676 -7.756 49.019 1 13.501 273 ARG A CA 1
ATOM 4464 C C . ARG A 1 273 ? -7.889 -8.053 48.131 1 13.381 273 ARG A C 1
ATOM 4465 O O . ARG A 1 273 ? -8.64 -9.025 48.346 1 13.821 273 ARG A O 1
ATOM 4486 N N . PHE A 1 274 ? -8.064 -7.237 47.088 1 12.559 274 PHE A N 1
ATOM 4487 C CA . PHE A 1 274 ? -9.129 -7.483 46.118 1 12.608 274 PHE A CA 1
ATOM 4488 C C . PHE A 1 274 ? -8.929 -8.842 45.446 1 12.647 274 PHE A C 1
ATOM 4489 O O . PHE A 1 274 ? -9.873 -9.637 45.289 1 12.904 274 PHE A O 1
ATOM 4506 N N . MET A 1 275 ? -7.744 -9.124 44.956 1 11.693 275 MET A N 1
ATOM 4507 C CA . MET A 1 275 ? -7.519 -10.317 44.16 1 11.56 275 MET A CA 1
ATOM 4508 C C . MET A 1 275 ? -7.75 -11.591 44.964 1 11.473 275 MET A C 1
ATOM 4509 O O . MET A 1 275 ? -8.485 -12.495 44.543 1 12.799 275 MET A O 1
ATOM 4523 N N . LEU A 1 276 ? -7.176 -11.641 46.159 1 11.611 276 LEU A N 1
ATOM 4524 C CA . LEU A 1 276 ? -7.319 -12.807 47.008 1 13.189 276 LEU A CA 1
ATOM 4525 C C . LEU A 1 276 ? -8.772 -12.895 47.489 1 13.724 276 LEU A C 1
ATOM 4526 O O . LEU A 1 276 ? -9.35 -13.984 47.546 1 14.812 276 LEU A O 1
ATOM 4542 N N . GLY A 1 277 ? -9.377 -11.773 47.819 1 13.838 277 GLY A N 1
ATOM 4543 C CA . GLY A 1 277 ? -10.779 -11.742 48.23 1 15.377 277 GLY A CA 1
ATOM 4544 C C . GLY A 1 277 ? -11.745 -12.265 47.164 1 14.881 277 GLY A C 1
ATOM 4545 O O . GLY A 1 277 ? -12.674 -12.999 47.476 1 15.823 277 GLY A O 1
ATOM 4549 N N . LEU A 1 278 ? -11.465 -11.947 45.906 1 13.981 278 LEU A N 1
ATOM 4550 C CA . LEU A 1 278 ? -12.347 -12.376 44.851 1 13.642 278 LEU A CA 1
ATOM 4551 C C . LEU A 1 278 ? -12.204 -13.883 44.647 1 13.77 278 LEU A C 1
ATOM 4552 O O . LEU A 1 278 ? -13.184 -14.598 44.461 1 15.222 278 LEU A O 1
ATOM 4568 N N . ALA A 1 279 ? -10.974 -14.386 44.667 1 13.223 279 ALA A N 1
ATOM 4569 C CA . ALA A 1 279 ? -10.775 -15.817 44.524 1 14.612 279 ALA A CA 1
ATOM 4570 C C . ALA A 1 279 ? -11.511 -16.565 45.629 1 14.562 279 ALA A C 1
ATOM 4571 O O . ALA A 1 279 ? -12.127 -17.631 45.392 1 14.658 279 ALA A O 1
ATOM 4578 N N . LYS A 1 280 ? -11.422 -16.074 46.869 1 14.964 280 LYS A N 1
ATOM 4579 C CA . LYS A 1 280 ? -12.111 -16.762 47.952 1 17.429 280 LYS A CA 1
ATOM 4580 C C . LYS A 1 280 ? -13.631 -16.677 47.75 1 17.301 280 LYS A C 1
ATOM 4581 O O . LYS A 1 280 ? -14.338 -17.689 47.892 1 18.022 280 LYS A O 1
ATOM 4600 N N . GLN A 1 281 ? -14.146 -15.492 47.413 1 17.249 281 GLN A N 1
ATOM 4601 C CA . GLN A 1 281 ? -15.589 -15.328 47.186 1 19.534 281 GLN A CA 1
ATOM 4602 C C . GLN A 1 281 ? -16.116 -16.309 46.155 1 18.564 281 GLN A C 1
ATOM 4603 O O . GLN A 1 281 ? -17.213 -16.852 46.315 1 19.526 281 GLN A O 1
ATOM 4617 N N . GLU A 1 282 ? -15.357 -16.536 45.088 1 17.136 282 GLU A N 1
ATOM 4618 C CA . GLU A 1 282 ? -15.799 -17.318 43.949 1 16.938 282 GLU A CA 1
ATOM 4619 C C . GLU A 1 282 ? -15.386 -18.785 44.097 1 17.358 282 GLU A C 1
ATOM 4620 O O . GLU A 1 282 ? -15.661 -19.604 43.204 1 18.284 282 GLU A O 1
ATOM 4632 N N . SER A 1 283 ? -14.717 -19.132 45.19 1 17.382 283 SER A N 1
ATOM 4633 C CA . SER A 1 283 ? -14.198 -20.47 45.426 1 17.757 283 SER A CA 1
ATOM 4634 C C . SER A 1 283 ? -13.29 -20.95 44.318 1 17.015 283 SER A C 1
ATOM 4635 O O . SER A 1 283 ? -13.415 -22.08 43.864 1 18.372 283 SER A O 1
ATOM 4643 N N . ILE A 1 284 ? -12.389 -20.069 43.862 1 13.908 284 ILE A N 1
ATOM 4644 C CA . ILE A 1 284 ? -11.423 -20.45 42.862 1 12.886 284 ILE A CA 1
ATOM 4645 C C . ILE A 1 284 ? -10.046 -20.491 43.495 1 12.641 284 ILE A C 1
ATOM 4646 O O . ILE A 1 284 ? -9.558 -19.473 43.97 1 12.254 284 ILE A O 1
ATOM 4662 N N . PRO A 1 285 ? -9.372 -21.635 43.442 1 12.674 285 PRO A N 1
ATOM 4663 C CA . PRO A 1 285 ? -8.001 -21.713 43.935 1 12.101 285 PRO A CA 1
ATOM 4664 C C . PRO A 1 285 ? -7.105 -20.679 43.294 1 11.814 285 PRO A C 1
ATOM 4665 O O . PRO A 1 285 ? -7.136 -20.494 42.073 1 12.816 285 PRO A O 1
ATOM 4676 N N . ILE A 1 286 ? -6.254 -20.059 44.104 1 11.426 286 ILE A N 1
ATOM 4677 C CA . ILE A 1 286 ? -5.341 -19.035 43.59 1 10.362 286 ILE A CA 1
ATOM 4678 C C . ILE A 1 286 ? -3.916 -19.304 44.056 1 10.313 286 ILE A C 1
ATOM 4679 O O . ILE A 1 286 ? -3.627 -19.434 45.27 1 11.191 286 ILE A O 1
ATOM 4695 N N . ALA A 1 287 ? -2.984 -19.457 43.108 1 9.49 287 ALA A N 1
ATOM 4696 C CA . ALA A 1 287 ? -1.579 -19.683 43.324 1 9.141 287 ALA A CA 1
ATOM 4697 C C . ALA A 1 287 ? -0.88 -18.383 42.967 1 9.474 287 ALA A C 1
ATOM 4698 O O . ALA A 1 287 ? -1.007 -17.911 41.818 1 10.337 287 ALA A O 1
ATOM 4705 N N . CYS A 1 288 ? -0.204 -17.765 43.911 1 9.548 288 CYS A N 1
ATOM 4706 C CA . CYS A 1 288 ? 0.415 -16.457 43.716 1 9.501 288 CYS A CA 1
ATOM 4707 C C . CYS A 1 288 ? 1.917 -16.58 43.549 1 9.737 288 CYS A C 1
ATOM 4708 O O . CYS A 1 288 ? 2.547 -17.424 44.224 1 10.526 288 CYS A O 1
ATOM 4716 N N . VAL A 1 289 ? 2.52 -15.696 42.776 1 9.106 289 VAL A N 1
ATOM 4717 C CA . VAL A 1 289 ? 3.965 -15.542 42.692 1 9.154 289 VAL A CA 1
ATOM 4718 C C . VAL A 1 289 ? 4.255 -14.079 42.932 1 10.214 289 VAL A C 1
ATOM 4719 O O . VAL A 1 289 ? 3.444 -13.199 42.633 1 9.506 289 VAL A O 1
ATOM 4732 N N . ILE A 1 290 ? 5.449 -13.766 43.474 1 10.926 290 ILE A N 1
ATOM 4733 C CA . ILE A 1 290 ? 5.722 -12.374 43.866 1 11.374 290 ILE A CA 1
ATOM 4734 C C . ILE A 1 290 ? 6.29 -11.56 42.724 1 10.278 290 ILE A C 1
ATOM 4735 O O . ILE A 1 290 ? 6.2 -10.32 42.817 1 11.192 290 ILE A O 1
ATOM 4751 N N . GLY A 1 291 ? 6.814 -12.139 41.658 1 10.248 291 GLY A N 1
ATOM 4752 C CA . GLY A 1 291 ? 7.234 -11.36 40.512 1 11.024 291 GLY A CA 1
ATOM 4753 C C . GLY A 1 291 ? 8.34 -10.35 40.781 1 10.321 291 GLY A C 1
ATOM 4754 O O . GLY A 1 291 ? 9.224 -10.634 41.62 1 11.31 291 GLY A O 1
ATOM 4758 N N . GLY A 1 292 ? 8.377 -9.247 40.042 1 10.437 292 GLY A N 1
ATOM 4759 C CA . GLY A 1 292 ? 9.496 -8.339 39.985 1 10.524 292 GLY A CA 1
ATOM 4760 C C . GLY A 1 292 ? 9.436 -7.217 41.018 1 10.374 292 GLY A C 1
ATOM 4761 O O . GLY A 1 292 ? 8.656 -7.24 41.948 1 11.428 292 GLY A O 1
ATOM 4765 N N . GLY A 1 293 ? 10.316 -6.248 40.791 1 10.727 293 GLY A N 1
ATOM 4766 C CA . GLY A 1 293 ? 10.665 -5.203 41.751 1 10.213 293 GLY A CA 1
ATOM 4767 C C . GLY A 1 293 ? 12.153 -4.857 41.67 1 10.598 293 GLY A C 1
ATOM 4768 O O . GLY A 1 293 ? 12.979 -5.777 41.624 1 12.229 293 GLY A O 1
ATOM 4772 N N . TYR A 1 294 ? 12.467 -3.583 41.616 1 10.935 294 TYR A N 1
ATOM 4773 C CA . TYR A 1 294 ? 13.839 -3.151 41.38 1 11.723 294 TYR A CA 1
ATOM 4774 C C . TYR A 1 294 ? 14.163 -2 42.307 1 11.077 294 TYR A C 1
ATOM 4775 O O . TYR A 1 294 ? 13.7 -0.873 42.122 1 12.027 294 TYR A O 1
ATOM 4793 N N . ARG A 1 295 ? 15.014 -2.275 43.293 1 10.688 295 ARG A N 1
ATOM 4794 C CA . ARG A 1 295 ? 15.588 -1.307 44.211 1 10.998 295 ARG A CA 1
ATOM 4795 C C . ARG A 1 295 ? 17.02 -1.695 44.513 1 11.41 295 ARG A C 1
ATOM 4796 O O . ARG A 1 295 ? 17.283 -2.887 44.745 1 11.509 295 ARG A O 1
ATOM 4817 N N A GLU A 1 296 ? 17.931 -0.712 44.485 0.5 11.542 296 GLU A N 1
ATOM 4818 N N B GLU A 1 296 ? 17.94 -0.711 44.498 0.5 11.894 296 GLU A N 1
ATOM 4819 C CA A GLU A 1 296 ? 19.328 -1.003 44.751 0.5 11.883 296 GLU A CA 1
ATOM 4820 C CA B GLU A 1 296 ? 19.343 -1.007 44.748 0.5 12.515 296 GLU A CA 1
ATOM 4821 C C A GLU A 1 296 ? 19.517 -1.619 46.135 0.5 11.595 296 GLU A C 1
ATOM 4822 C C B GLU A 1 296 ? 19.562 -1.579 46.149 0.5 11.974 296 GLU A C 1
ATOM 4823 O O A GLU A 1 296 ? 20.316 -2.554 46.315 0.5 11.806 296 GLU A O 1
ATOM 4824 O O B GLU A 1 296 ? 20.427 -2.452 46.351 0.5 12.412 296 GLU A O 1
ATOM 4847 N N . ASP A 1 297 ? 18.762 -1.107 47.112 1 11.273 297 ASP A N 1
ATOM 4848 C CA . ASP A 1 297 ? 18.681 -1.745 48.424 1 11.452 297 ASP A CA 1
ATOM 4849 C C . ASP A 1 297 ? 17.587 -2.809 48.392 1 11.24 297 ASP A C 1
ATOM 4850 O O . ASP A 1 297 ? 16.396 -2.484 48.328 1 11.545 297 ASP A O 1
ATOM 4860 N N . HIS A 1 298 ? 17.987 -4.085 48.317 1 11.426 298 HIS A N 1
ATOM 4861 C CA . HIS A 1 298 ? 17.057 -5.152 48.048 1 10.794 298 HIS A CA 1
ATOM 4862 C C . HIS A 1 298 ? 15.996 -5.252 49.149 1 11.24 298 HIS A C 1
ATOM 4863 O O . HIS A 1 298 ? 14.869 -5.677 48.916 1 11.428 298 HIS A O 1
ATOM 4878 N N . ALA A 1 299 ? 16.349 -4.783 50.348 1 11.051 299 ALA A N 1
ATOM 4879 C CA . ALA A 1 299 ? 15.411 -4.837 51.475 1 11.002 299 ALA A CA 1
ATOM 4880 C C . ALA A 1 299 ? 14.233 -3.908 51.271 1 10.852 299 ALA A C 1
ATOM 4881 O O . ALA A 1 299 ? 13.208 -4.136 51.887 1 10.995 299 ALA A O 1
ATOM 4888 N N . ALA A 1 300 ? 14.373 -2.88 50.412 1 10.671 300 ALA A N 1
ATOM 4889 C CA . ALA A 1 300 ? 13.27 -1.958 50.247 1 10.925 300 ALA A CA 1
ATOM 4890 C C . ALA A 1 300 ? 12.058 -2.619 49.616 1 11.167 300 ALA A C 1
ATOM 4891 O O . ALA A 1 300 ? 10.961 -2.095 49.69 1 11.928 300 ALA A O 1
ATOM 4898 N N . LEU A 1 301 ? 12.22 -3.769 48.928 1 9.951 301 LE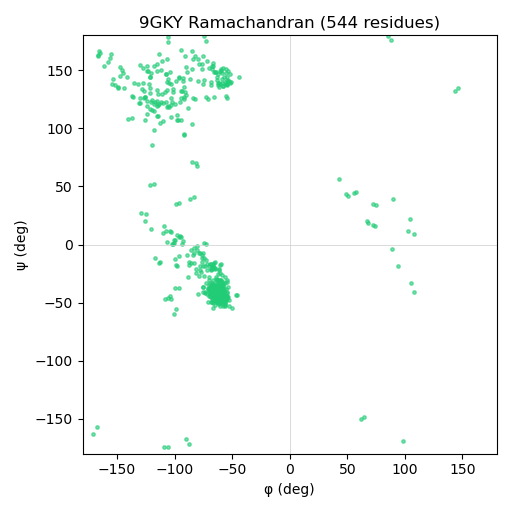U A N 1
ATOM 4899 C CA . LEU A 1 301 ? 11.119 -4.485 48.306 1 10.148 301 LEU A CA 1
ATOM 4900 C C . LEU A 1 301 ? 10.299 -5.268 49.314 1 10.142 301 LEU A C 1
ATOM 4901 O O . LEU A 1 301 ? 9.159 -5.621 49.019 1 10.926 301 LEU A O 1
ATOM 4917 N N . VAL A 1 302 ? 10.901 -5.625 50.479 1 10.822 302 VAL A N 1
ATOM 4918 C CA . VAL A 1 302 ? 10.24 -6.464 51.459 1 10.706 302 VAL A CA 1
ATOM 4919 C C . VAL A 1 302 ? 8.863 -5.953 51.864 1 10.803 302 VAL A C 1
ATOM 4920 O O . VAL A 1 302 ? 7.905 -6.739 51.841 1 10.959 302 VAL A O 1
ATOM 4933 N N . PRO A 1 303 ? 8.688 -4.697 52.289 1 10.521 303 PRO A N 1
ATOM 4934 C CA . PRO A 1 303 ? 7.349 -4.289 52.725 1 11.194 303 PRO A CA 1
ATOM 4935 C C . PRO A 1 303 ? 6.33 -4.335 51.607 1 11.16 303 PRO A C 1
ATOM 4936 O O . PRO A 1 303 ? 5.135 -4.516 51.88 1 11.724 303 PRO A O 1
ATOM 4947 N N . LEU A 1 304 ? 6.784 -4.116 50.374 1 10.631 304 LEU A N 1
ATOM 4948 C CA . LEU A 1 304 ? 5.854 -4.151 49.235 1 10.234 304 LEU A CA 1
ATOM 4949 C C . LEU A 1 304 ? 5.34 -5.581 49.025 1 9.743 304 LEU A C 1
ATOM 4950 O O . LEU A 1 304 ? 4.134 -5.793 48.861 1 10.493 304 LEU A O 1
ATOM 4966 N N . HIS A 1 305 ? 6.239 -6.548 48.977 1 9.324 305 HIS A N 1
ATOM 4967 C CA . HIS A 1 305 ? 5.828 -7.943 48.857 1 9.577 305 HIS A CA 1
ATOM 4968 C C . HIS A 1 305 ? 5.034 -8.382 50.067 1 10.24 305 HIS A C 1
ATOM 4969 O O . HIS A 1 305 ? 4.194 -9.29 49.944 1 10.665 305 HIS A O 1
ATOM 4984 N N . LEU A 1 306 ? 5.402 -7.894 51.261 1 10.045 306 LEU A N 1
ATOM 4985 C CA . LEU A 1 306 ? 4.697 -8.346 52.464 1 10.905 306 LEU A CA 1
ATOM 4986 C C . LEU A 1 306 ? 3.217 -8.038 52.373 1 11.388 306 LEU A C 1
ATOM 4987 O O . LEU A 1 306 ? 2.416 -8.676 53.046 1 11.673 306 LEU A O 1
ATOM 5003 N N . GLU A 1 307 ? 2.818 -7.014 51.608 1 10.798 307 GLU A N 1
ATOM 5004 C CA . GLU A 1 307 ? 1.404 -6.705 51.468 1 11.32 307 GLU A CA 1
ATOM 5005 C C . GLU A 1 307 ? 0.634 -7.903 50.919 1 11.183 307 GLU A C 1
ATOM 5006 O O . GLU A 1 307 ? -0.571 -8.054 51.214 1 11.898 307 GLU A O 1
ATOM 5018 N N . LEU A 1 308 ? 1.233 -8.741 50.081 1 10.776 308 LEU A N 1
ATOM 5019 C CA . LEU A 1 308 ? 0.551 -9.925 49.564 1 10.565 308 LEU A CA 1
ATOM 5020 C C . LEU A 1 308 ? 0.213 -10.869 50.707 1 11.941 308 LEU A C 1
ATOM 5021 O O . LEU A 1 308 ? -0.878 -11.449 50.776 1 12.495 308 LEU A O 1
ATOM 5037 N N . LEU A 1 309 ? 1.167 -11.049 51.636 1 11.754 309 LEU A N 1
ATOM 5038 C CA A LEU A 1 309 ? 0.87 -11.919 52.757 0.5 12.566 309 LEU A CA 1
ATOM 5039 C CA B LEU A 1 309 ? 0.983 -11.851 52.836 0.5 12.667 309 LEU A CA 1
ATOM 5040 C C . LEU A 1 309 ? -0.128 -11.269 53.708 1 12.947 309 LEU A C 1
ATOM 5041 O O . LEU A 1 309 ? -0.963 -11.986 54.229 1 14.973 309 LEU A O 1
ATOM 5072 N N . LYS A 1 310 ? -0.076 -9.955 53.925 1 13.425 310 LYS A N 1
ATOM 5073 C CA . LYS A 1 310 ? -1.076 -9.285 54.769 1 14.782 310 LYS A CA 1
ATOM 5074 C C . LYS A 1 310 ? -2.475 -9.444 54.153 1 15.369 310 LYS A C 1
ATOM 5075 O O . LYS A 1 310 ? -3.429 -9.678 54.903 1 16.734 310 LYS A O 1
ATOM 5094 N N . ALA A 1 311 ? -2.594 -9.407 52.834 1 14.872 311 ALA A N 1
ATOM 5095 C CA . ALA A 1 311 ? -3.867 -9.648 52.159 1 14.772 311 ALA A CA 1
ATOM 5096 C C . ALA A 1 311 ? -4.357 -11.062 52.4 1 16.447 311 ALA A C 1
ATOM 5097 O O . ALA A 1 311 ? -5.559 -11.257 52.672 1 18.736 311 ALA A O 1
ATOM 5104 N N . ALA A 1 312 ? -3.452 -12.021 52.353 1 14.46 312 ALA A N 1
ATOM 5105 C CA . ALA A 1 312 ? -3.823 -13.4 52.49 1 16.885 312 ALA A CA 1
ATOM 5106 C C . ALA A 1 312 ? -4.244 -13.667 53.931 1 18.591 312 ALA A C 1
ATOM 5107 O O . ALA A 1 312 ? -5.208 -14.404 54.15 1 19.183 312 ALA A O 1
ATOM 5114 N N . LEU A 1 313 ? -3.563 -13.062 54.89 1 18.714 313 LEU A N 1
ATOM 5115 C CA . LEU A 1 313 ? -3.94 -13.232 56.289 1 20.283 313 LEU A CA 1
ATOM 5116 C C . LEU A 1 313 ? -5.378 -12.769 56.497 1 22.039 313 LEU A C 1
ATOM 5117 O O . LEU A 1 313 ? -6.166 -13.435 57.192 1 22.335 313 LEU A O 1
ATOM 5133 N N A LEU A 1 314 ? -5.723 -11.651 55.892 0.8 20.208 314 LEU A N 1
ATOM 5134 N N B LEU A 1 314 ? -5.713 -11.601 55.932 0.2 22.182 314 LEU A N 1
ATOM 5135 C CA A LEU A 1 314 ? -7.013 -11.038 56.136 0.8 25.356 314 LEU A CA 1
ATOM 5136 C CA B LEU A 1 314 ? -7.03 -10.996 56.09 0.2 24.401 314 LEU A CA 1
ATOM 5137 C C . LEU A 1 314 ? -8.082 -11.921 55.49 1 27.439 314 LEU A C 1
ATOM 5138 O O . LEU A 1 314 ? -9.157 -12.14 56.064 1 33.111 314 LEU A O 1
ATOM 5169 N N . SER A 1 315 ? -7.795 -12.474 54.317 1 29.413 315 SER A N 1
ATOM 5170 C CA . SER A 1 315 ? -8.772 -13.288 53.615 1 34.16 315 SER A CA 1
ATOM 5171 C C . SER A 1 315 ? -8.882 -14.655 54.277 1 37.794 315 SER A C 1
ATOM 5172 O O . SER A 1 315 ? -9.891 -15.327 54.087 1 43.916 315 SER A O 1
ATOM 5180 N N . ALA A 1 316 ? -7.879 -15.025 55.076 1 37.399 316 ALA A N 1
ATOM 5181 C CA . ALA A 1 316 ? -7.768 -16.341 55.702 1 39.125 316 ALA A CA 1
ATOM 5182 C C . ALA A 1 316 ? -8.571 -16.456 56.997 1 40.082 316 ALA A C 1
ATOM 5183 O O . ALA A 1 316 ? -8.582 -17.522 57.637 1 42.063 316 ALA A O 1
ATOM 5190 N N . GLY A 1 317 ? -9.195 -15.353 57.403 1 38.788 317 GLY A N 1
ATOM 5191 C CA . GLY A 1 317 ? -10.126 -15.399 58.519 1 41.986 317 GLY A CA 1
ATOM 5192 C C . GLY A 1 317 ? -11.3 -16.31 58.168 1 42.525 317 GLY A C 1
ATOM 5193 O O . GLY A 1 317 ? -11.694 -16.396 57 1 45.399 317 GLY A O 1
ATOM 5197 N N . TYR A 1 318 ? -11.837 -17.004 59.182 1 40.781 318 TYR A N 1
ATOM 5198 C CA . TYR A 1 318 ? -13.068 -17.758 59 1 38.901 318 TYR A CA 1
ATOM 5199 C C . TYR A 1 318 ? -14.134 -16.806 58.419 1 39.185 318 TYR A C 1
ATOM 5200 O O . TYR A 1 318 ? -14.238 -15.669 58.945 1 42.039 318 TYR A O 1
ATOM 5219 N N . MET B 1 12 ? -36.037 9.22 16.951 1 33.161 12 MET B N 1
ATOM 5220 C CA . MET B 1 12 ? -35.393 9.547 15.651 1 27.137 12 MET B CA 1
ATOM 5221 C C . MET B 1 12 ? -33.932 9.111 15.666 1 20.334 12 MET B C 1
ATOM 5222 O O . MET B 1 12 ? -33.242 9.291 16.657 1 19.6 12 MET B O 1
ATOM 5236 N N . ILE B 1 13 ? -33.501 8.436 14.594 1 17.496 13 ILE B N 1
ATOM 5237 C CA . ILE B 1 13 ? -32.132 7.957 14.456 1 15.065 13 ILE B CA 1
ATOM 5238 C C . ILE B 1 13 ? -31.498 8.632 13.261 1 13.484 13 ILE B C 1
ATOM 5239 O O . ILE B 1 13 ? -31.75 8.258 12.092 1 12.934 13 ILE B O 1
ATOM 5255 N N . PRO B 1 14 ? -30.715 9.683 13.492 1 11.983 14 PRO B N 1
ATOM 5256 C CA . PRO B 1 14 ? -30.011 10.33 12.396 1 11.033 14 PRO B CA 1
ATOM 5257 C C . PRO B 1 14 ? -29.022 9.422 11.695 1 10.77 14 PRO B C 1
ATOM 5258 O O . PRO B 1 14 ? -28.234 8.731 12.352 1 11.131 14 PRO B O 1
ATOM 5269 N N . LEU B 1 15 ? -28.987 9.52 10.377 1 10.292 15 LEU B N 1
ATOM 5270 C CA . LEU B 1 15 ? -28.094 8.83 9.471 1 9.974 15 LEU B CA 1
ATOM 5271 C C . LEU B 1 15 ? -27.308 9.876 8.697 1 9.587 15 LEU B C 1
ATOM 5272 O O . LEU B 1 15 ? -27.924 10.754 8.055 1 11.346 15 LEU B O 1
ATOM 5288 N N . ILE B 1 16 ? -25.981 9.828 8.763 1 9.089 16 ILE B N 1
ATOM 5289 C CA . ILE B 1 16 ? -25.157 10.84 8.108 1 9.152 16 ILE B CA 1
ATOM 5290 C C . ILE B 1 16 ? -24.58 10.28 6.83 1 9.178 16 ILE B C 1
ATOM 5291 O O . ILE B 1 16 ? -23.978 9.22 6.851 1 9.666 16 ILE B O 1
ATOM 5307 N N . TYR B 1 17 ? -24.804 11.009 5.719 1 9.357 17 TYR B N 1
ATOM 5308 C CA . TYR B 1 17 ? -24.399 10.533 4.417 1 9.646 17 TYR B CA 1
ATOM 5309 C C . TYR B 1 17 ? -24.145 11.715 3.482 1 9.326 17 TYR B C 1
ATOM 5310 O O . TYR B 1 17 ? -24.885 12.689 3.538 1 10.117 17 TYR B O 1
ATOM 5328 N N . HIS B 1 18 ? -23.14 11.596 2.638 1 9.673 18 HIS B N 1
ATOM 5329 C CA . HIS B 1 18 ? -22.926 12.564 1.574 1 9.775 18 HIS B CA 1
ATOM 5330 C C . HIS B 1 18 ? -22.701 11.78 0.296 1 10.284 18 HIS B C 1
ATOM 5331 O O . HIS B 1 18 ? -21.965 10.783 0.291 1 10.625 18 HIS B O 1
ATOM 5346 N N . PRO B 1 19 ? -23.295 12.226 -0.832 1 10.96 19 PRO B N 1
ATOM 5347 C CA . PRO B 1 19 ? -23.079 11.551 -2.097 1 11.485 19 PRO B CA 1
ATOM 5348 C C . PRO B 1 19 ? -21.631 11.507 -2.558 1 12.095 19 PRO B C 1
ATOM 5349 O O . PRO B 1 19 ? -21.304 10.654 -3.387 1 15.281 19 PRO B O 1
ATOM 5360 N N . ILE B 1 20 ? -20.744 12.325 -2.025 1 11.357 20 ILE B N 1
ATOM 5361 C CA . ILE B 1 20 ? -19.351 12.216 -2.409 1 11.354 20 ILE B CA 1
ATOM 5362 C C . ILE B 1 20 ? -18.705 10.932 -1.916 1 11.385 20 ILE B C 1
ATOM 5363 O O . ILE B 1 20 ? -17.608 10.572 -2.391 1 11.872 20 ILE B O 1
ATOM 5379 N N . TYR B 1 21 ? -19.291 10.235 -0.964 1 10.702 21 TYR B N 1
ATOM 5380 C CA . TYR B 1 21 ? -18.591 9.124 -0.337 1 10.962 21 TYR B CA 1
ATOM 5381 C C . TYR B 1 21 ? -18.213 8.021 -1.326 1 11.717 21 TYR B C 1
ATOM 5382 O O . TYR B 1 21 ? -17.178 7.382 -1.104 1 13.096 21 TYR B O 1
ATOM 5400 N N . SER B 1 22 ? -18.976 7.796 -2.391 1 11.15 22 SER B N 1
ATOM 5401 C CA . SER B 1 22 ? -18.623 6.813 -3.41 1 11.321 22 SER B CA 1
ATOM 5402 C C . SER B 1 22 ? -18.161 7.441 -4.721 1 13.447 22 SER B C 1
ATOM 5403 O O . SER B 1 22 ? -17.974 6.708 -5.713 1 15.423 22 SER B O 1
ATOM 5411 N N A GLN B 1 23 ? -17.935 8.747 -4.77 0.7 13.07 23 GLN B N 1
ATOM 5412 N N B GLN B 1 23 ? -17.955 8.755 -4.737 0.3 13.063 23 GLN B N 1
ATOM 5413 C CA A GLN B 1 23 ? -17.628 9.411 -6.052 0.7 16.134 23 GLN B CA 1
ATOM 5414 C CA B GLN B 1 23 ? -17.52 9.438 -5.95 0.3 14.366 23 GLN B CA 1
ATOM 5415 C C A GLN B 1 23 ? -16.174 9.189 -6.546 0.7 18.988 23 GLN B C 1
ATOM 5416 C C B GLN B 1 23 ? -16.028 9.679 -6.011 0.3 15.77 23 GLN B C 1
ATOM 5417 O O A GLN B 1 23 ? -15.898 9.423 -7.718 0.7 23.324 23 GLN B O 1
ATOM 5418 O O B GLN B 1 23 ? -15.615 10.8 -6.263 0.3 18.095 23 GLN B O 1
ATOM 5445 N N . LEU B 1 24 ? -15.272 8.627 -5.768 1 17.734 24 LEU B N 1
ATOM 5446 C CA . LEU B 1 24 ? -13.856 8.522 -6.1 1 19.122 24 LEU B CA 1
ATOM 5447 C C . LEU B 1 24 ? -13.692 7.483 -7.211 1 21.375 24 LEU B C 1
ATOM 5448 O O . LEU B 1 24 ? -14.239 6.381 -7.105 1 23.838 24 LEU B O 1
ATOM 5465 N N . ASP B 1 25 ? -12.954 7.855 -8.241 1 22.675 25 ASP B N 1
ATOM 5466 C CA . ASP B 1 25 ? -12.699 7.015 -9.397 1 26.503 25 ASP B CA 1
ATOM 5467 C C . ASP B 1 25 ? -11.517 6.109 -9.081 1 26.927 25 ASP B C 1
ATOM 5468 O O . ASP B 1 25 ? -10.39 6.572 -9.01 1 33.03 25 ASP B O 1
ATOM 5477 N N . LEU B 1 26 ? -11.778 4.835 -8.799 1 24.484 26 LEU B N 1
ATOM 5478 C CA . LEU B 1 26 ? -10.695 3.88 -8.659 1 23.208 26 LEU B CA 1
ATOM 5479 C C . LEU B 1 26 ? -10.813 2.846 -9.776 1 26.466 26 LEU B C 1
ATOM 5480 O O . LEU B 1 26 ? -11.888 2.533 -10.253 1 29.202 26 LEU B O 1
ATOM 5496 N N . PRO B 1 27 ? -9.707 2.196 -10.162 1 26.247 27 PRO B N 1
ATOM 5497 C CA . PRO B 1 27 ? -9.783 1.093 -11.115 1 30.112 27 PRO B CA 1
ATOM 5498 C C . PRO B 1 27 ? -10.624 -0.077 -10.635 1 30.647 27 PRO B C 1
ATOM 5499 O O . PRO B 1 27 ? -10.652 -0.402 -9.44 1 25.804 27 PRO B O 1
ATOM 5510 N N . VAL B 1 28 ? -11.248 -0.772 -11.591 1 29.202 28 VAL B N 1
ATOM 5511 C CA . VAL B 1 28 ? -11.799 -2.089 -11.321 1 30.209 28 VAL B CA 1
ATOM 5512 C C . VAL B 1 28 ? -10.668 -2.897 -10.697 1 27.837 28 VAL B C 1
ATOM 5513 O O . VAL B 1 28 ? -9.507 -2.788 -11.084 1 29.242 28 VAL B O 1
ATOM 5526 N N . GLY B 1 29 ? -10.965 -3.69 -9.686 1 26.646 29 GLY B N 1
ATOM 5527 C CA . GLY B 1 29 ? -9.887 -4.456 -9.13 1 27.045 29 GLY B CA 1
ATOM 5528 C C . GLY B 1 29 ? -9.231 -3.762 -7.942 1 23.094 29 GLY B C 1
ATOM 5529 O O . GLY B 1 29 ? -8.541 -4.481 -7.236 1 22.653 29 GLY B O 1
ATOM 5533 N N . HIS B 1 30 ? -9.405 -2.43 -7.751 1 20.576 30 HIS B N 1
ATOM 5534 C CA . HIS B 1 30 ? -8.87 -1.787 -6.551 1 18.772 30 HIS B CA 1
ATOM 5535 C C . HIS B 1 30 ? -9.394 -2.509 -5.316 1 17.734 30 HIS B C 1
ATOM 5536 O O . HIS B 1 30 ? -10.559 -2.907 -5.255 1 17.32 30 HIS B O 1
ATOM 5551 N N . ARG B 1 31 ? -8.562 -2.671 -4.28 1 16.891 31 ARG B N 1
ATOM 5552 C CA . ARG B 1 31 ? -8.951 -3.348 -3.055 1 15.908 31 ARG B CA 1
ATOM 5553 C C . ARG B 1 31 ? -10.068 -2.62 -2.288 1 15.379 31 ARG B C 1
ATOM 5554 O O . ARG B 1 31 ? -10.776 -3.268 -1.531 1 16.387 31 ARG B O 1
ATOM 5575 N N . TYR B 1 32 ? -10.203 -1.314 -2.401 1 14.322 32 TYR B N 1
ATOM 5576 C CA A TYR B 1 32 ? -11.124 -0.607 -1.535 0.7 13.274 32 TYR B CA 1
ATOM 5577 C CA B TYR B 1 32 ? -11.108 -0.511 -1.574 0.3 13.265 32 TYR B CA 1
ATOM 5578 C C . TYR B 1 32 ? -12.53 -0.593 -2.142 1 14.014 32 TYR B C 1
ATOM 5579 O O . TYR B 1 32 ? -12.723 -0.219 -3.296 1 12.683 32 TYR B O 1
ATOM 5614 N N . PRO B 1 33 ? -13.566 -1.042 -1.367 1 13.443 33 PRO B N 1
ATOM 5615 C CA . PRO B 1 33 ? -14.942 -1.157 -1.905 1 13.19 33 PRO B CA 1
ATOM 5616 C C . PRO B 1 33 ? -15.687 0.159 -1.938 1 12.066 33 PRO B C 1
ATOM 5617 O O . PRO B 1 33 ? -16.673 0.369 -1.214 1 12.068 33 PRO B O 1
ATOM 5628 N N . ILE B 1 34 ? -15.22 1.049 -2.8 1 11.256 34 ILE B N 1
ATOM 5629 C CA . ILE B 1 34 ? -15.642 2.428 -2.78 1 11.725 34 ILE B CA 1
ATOM 5630 C C . ILE B 1 34 ? -17.14 2.594 -2.995 1 11.417 34 ILE B C 1
ATOM 5631 O O . ILE B 1 34 ? -17.706 3.599 -2.532 1 12.879 34 ILE B O 1
ATOM 5647 N N . ASN B 1 35 ? -17.787 1.716 -3.765 1 10.284 35 ASN B N 1
ATOM 5648 C CA . ASN B 1 35 ? -19.223 1.841 -4.03 1 10.715 35 ASN B CA 1
ATOM 5649 C C . ASN B 1 35 ? -20.109 1.423 -2.871 1 10.359 35 ASN B C 1
ATOM 5650 O O . ASN B 1 35 ? -21.332 1.618 -2.946 1 10.08 35 ASN B O 1
ATOM 5661 N N . LYS B 1 36 ? -19.548 0.847 -1.803 1 9.107 36 LYS B N 1
ATOM 5662 C CA . LYS B 1 36 ? -20.406 0.314 -0.757 1 9.275 36 LYS B CA 1
ATOM 5663 C C . LYS B 1 36 ? -21.239 1.41 -0.119 1 9.975 36 LYS B C 1
ATOM 5664 O O . LYS B 1 36 ? -22.351 1.147 0.341 1 9.455 36 LYS B O 1
ATOM 5683 N N . TYR B 1 37 ? -20.733 2.643 -0.061 1 9.755 37 TYR B N 1
ATOM 5684 C CA . TYR B 1 37 ? -21.442 3.72 0.652 1 9.17 37 TYR B CA 1
ATOM 5685 C C . TYR B 1 37 ? -22.735 4.052 -0.078 1 9.852 37 TYR B C 1
ATOM 5686 O O . TYR B 1 37 ? -23.8 4.135 0.537 1 9.971 37 TYR B O 1
ATOM 5704 N N . ARG B 1 38 ? -22.628 4.367 -1.367 1 10.089 38 ARG B N 1
ATOM 5705 C CA A ARG B 1 38 ? -23.812 4.67 -2.158 0.7 10.39 38 ARG B CA 1
ATOM 5706 C CA B ARG B 1 38 ? -23.798 4.669 -2.18 0.3 10.584 38 ARG B CA 1
ATOM 5707 C C . ARG B 1 38 ? -24.763 3.489 -2.187 1 10.661 38 ARG B C 1
ATOM 5708 O O . ARG B 1 38 ? -25.981 3.668 -2.086 1 9.888 38 ARG B O 1
ATOM 5749 N N . LEU B 1 39 ? -24.25 2.244 -2.331 1 10.223 39 LEU B N 1
ATOM 5750 C CA . LEU B 1 39 ? -25.16 1.113 -2.416 1 9.681 39 LEU B CA 1
ATOM 5751 C C . LEU B 1 39 ? -25.891 0.89 -1.106 1 9.823 39 LEU B C 1
ATOM 5752 O O . LEU B 1 39 ? -27.075 0.551 -1.112 1 10.214 39 LEU B O 1
ATOM 5768 N N . LEU B 1 40 ? -25.24 1.106 0.043 1 9.162 40 LEU B N 1
ATOM 5769 C CA . LEU B 1 40 ? -25.888 1.032 1.325 1 9.114 40 LEU B CA 1
ATOM 5770 C C . LEU B 1 40 ? -26.939 2.116 1.472 1 9.273 40 LEU B C 1
ATOM 5771 O O . LEU B 1 40 ? -28.064 1.849 1.856 1 9.478 40 LEU B O 1
ATOM 5787 N N . TYR B 1 41 ? -26.598 3.362 1.125 1 9.548 41 TYR B N 1
ATOM 5788 C CA . TYR B 1 41 ? -27.561 4.455 1.112 1 9.596 41 TYR B CA 1
ATOM 5789 C C . TYR B 1 41 ? -28.789 4.09 0.287 1 9.492 41 TYR B C 1
ATOM 5790 O O . TYR B 1 41 ? -29.919 4.25 0.761 1 10.188 41 TYR B O 1
ATOM 5808 N N . GLU B 1 42 ? -28.605 3.571 -0.909 1 8.949 42 GLU B N 1
ATOM 5809 C CA . GLU B 1 42 ? -29.731 3.311 -1.784 1 9.995 42 GLU B CA 1
ATOM 5810 C C . GLU B 1 42 ? -30.595 2.212 -1.199 1 9.969 42 GLU B C 1
ATOM 5811 O O . GLU B 1 42 ? -31.82 2.245 -1.373 1 10.475 42 GLU B O 1
ATOM 5823 N N . GLU B 1 43 ? -30.008 1.234 -0.532 1 9.816 43 GLU B N 1
ATOM 5824 C CA . GLU B 1 43 ? -30.805 0.184 0.07 1 10.138 43 GLU B CA 1
ATOM 5825 C C . GLU B 1 43 ? -31.618 0.765 1.215 1 10.218 43 GLU B C 1
ATOM 5826 O O . GLU B 1 43 ? -32.763 0.354 1.416 1 10.707 43 GLU B O 1
ATOM 5838 N N . ILE B 1 44 ? -31.021 1.644 2.012 1 9.956 44 ILE B N 1
ATOM 5839 C CA . ILE B 1 44 ? -31.779 2.261 3.109 1 10.545 44 ILE B CA 1
ATOM 5840 C C . ILE B 1 44 ? -32.914 3.12 2.542 1 10.589 44 ILE B C 1
ATOM 5841 O O . ILE B 1 44 ? -34.042 3.102 3.09 1 11.101 44 ILE B O 1
ATOM 5857 N N . VAL B 1 45 ? -32.699 3.837 1.442 1 10.273 45 VAL B N 1
ATOM 5858 C CA . VAL B 1 45 ? -33.782 4.614 0.797 1 11.723 45 VAL B CA 1
ATOM 5859 C C . VAL B 1 45 ? -34.9 3.666 0.425 1 11.959 45 VAL B C 1
ATOM 5860 O O . VAL B 1 45 ? -36.095 3.968 0.64 1 12.057 45 VAL B O 1
ATOM 5873 N N . ARG B 1 46 ? -34.546 2.501 -0.154 1 11.521 46 ARG B N 1
ATOM 5874 C CA . ARG B 1 46 ? -35.543 1.492 -0.519 1 12.075 46 ARG B CA 1
ATOM 5875 C C . ARG B 1 46 ? -36.313 1.009 0.705 1 12.75 46 ARG B C 1
ATOM 5876 O O . ARG B 1 46 ? -37.538 0.891 0.658 1 12.83 46 ARG B O 1
ATOM 5897 N N . GLN B 1 47 ? -35.643 0.699 1.797 1 11.445 47 GLN B N 1
ATOM 5898 C CA . GLN B 1 47 ? -36.298 0.28 3.017 1 12.64 47 GLN B CA 1
ATOM 5899 C C . GLN B 1 47 ? -37.266 1.358 3.505 1 12.957 47 GLN B C 1
ATOM 5900 O O . GLN B 1 47 ? -38.346 0.99 3.993 1 14.189 47 GLN B O 1
ATOM 5914 N N . ARG B 1 48 ? -36.883 2.606 3.502 1 12.704 48 ARG B N 1
ATOM 5915 C CA . ARG B 1 48 ? -37.729 3.711 3.972 1 13.814 48 ARG B CA 1
ATOM 5916 C C . ARG B 1 48 ? -38.944 3.868 3.071 1 14.9 48 ARG B C 1
ATOM 5917 O O . ARG B 1 48 ? -40.032 4.203 3.57 1 15.474 48 ARG B O 1
ATOM 5938 N N . GLU B 1 49 ? -38.813 3.631 1.775 1 13.776 49 GLU B N 1
ATOM 5939 C CA . GLU B 1 49 ? -39.953 3.823 0.895 1 16.495 49 GLU B CA 1
ATOM 5940 C C . GLU B 1 49 ? -40.947 2.731 1.2 1 17.073 49 GLU B C 1
ATOM 5941 O O . GLU B 1 49 ? -42.171 2.919 0.939 1 20.948 49 GLU B O 1
ATOM 5953 N N . GLN B 1 50 ? -40.54 1.558 1.628 1 18.65 50 GLN B N 1
ATOM 5954 C CA . GLN B 1 50 ? -41.57 0.578 1.745 1 23.506 50 GLN B CA 1
ATOM 5955 C C . GLN B 1 50 ? -42.066 0.355 3.147 1 23.458 50 GLN B C 1
ATOM 5956 O O . GLN B 1 50 ? -43.002 -0.419 3.294 1 24.348 50 GLN B O 1
ATOM 5970 N N . SER B 1 51 ? -41.534 1.073 4.136 1 19.63 51 SER B N 1
ATOM 5971 C CA . SER B 1 51 ? -41.956 0.871 5.51 1 18.141 51 SER B CA 1
ATOM 5972 C C . SER B 1 51 ? -42.156 2.206 6.228 1 17.519 51 SER B C 1
ATOM 5973 O O . SER B 1 51 ? -41.166 2.952 6.371 1 16.132 51 SER B O 1
ATOM 5981 N N . GLU B 1 52 ? -43.33 2.415 6.839 1 16.844 52 GLU B N 1
ATOM 5982 C CA . GLU B 1 52 ? -43.554 3.568 7.701 1 18.521 52 GLU B CA 1
ATOM 5983 C C . GLU B 1 52 ? -42.533 3.579 8.852 1 17.606 52 GLU B C 1
ATOM 5984 O O . GLU B 1 52 ? -42.072 4.652 9.267 1 18.235 52 GLU B O 1
ATOM 5996 N N . ALA B 1 53 ? -42.272 2.436 9.437 1 16.513 53 ALA B N 1
ATOM 5997 C CA . ALA B 1 53 ? -41.357 2.372 10.574 1 16.219 53 ALA B CA 1
ATOM 5998 C C . ALA B 1 53 ? -39.966 2.871 10.198 1 15.973 53 ALA B C 1
ATOM 5999 O O . ALA B 1 53 ? -39.368 3.653 10.95 1 16.314 53 ALA B O 1
ATOM 6006 N N . TRP B 1 54 ? -39.461 2.453 9.052 1 14.282 54 TRP B N 1
ATOM 6007 C CA . TRP B 1 54 ? -38.152 2.935 8.6 1 13.303 54 TRP B CA 1
ATOM 6008 C C . TRP B 1 54 ? -38.193 4.412 8.198 1 13.888 54 TRP B C 1
ATOM 6009 O O . TRP B 1 54 ? -37.288 5.166 8.498 1 13.863 54 TRP B O 1
ATOM 6030 N N A GLN B 1 55 ? -39.282 4.856 7.558 0.5 13.966 55 GLN B N 1
ATOM 6031 N N B GLN B 1 55 ? -39.3 4.85 7.581 0.5 13.91 55 GLN B N 1
ATOM 6032 C CA A GLN B 1 55 ? -39.412 6.248 7.166 0.5 15.236 55 GLN B CA 1
ATOM 6033 C CA B GLN B 1 55 ? -39.415 6.226 7.133 0.5 15.095 55 GLN B CA 1
ATOM 6034 C C A GLN B 1 55 ? -39.429 7.111 8.416 0.5 15.483 55 GLN B C 1
ATOM 6035 C C B GLN B 1 55 ? -39.491 7.138 8.346 0.5 15.603 55 GLN B C 1
ATOM 6036 O O A GLN B 1 55 ? -38.775 8.139 8.517 0.5 16.857 55 GLN B O 1
ATOM 6037 O O B GLN B 1 55 ? -38.94 8.241 8.297 0.5 17.217 55 GLN B O 1
ATOM 6064 N N . ALA B 1 56 ? -40.217 6.698 9.381 1 16.989 56 ALA B N 1
ATOM 6065 C CA . ALA B 1 56 ? -40.491 7.548 10.529 1 17.903 56 ALA B CA 1
ATOM 6066 C C . ALA B 1 56 ? -39.32 7.599 11.495 1 19.708 56 ALA B C 1
ATOM 6067 O O . ALA B 1 56 ? -39.146 8.61 12.181 1 23.553 56 ALA B O 1
ATOM 6075 N N . SER B 1 57 ? -38.552 6.496 11.579 1 17.199 57 SER B N 1
ATOM 6076 C CA . SER B 1 57 ? -37.513 6.295 12.586 1 17.609 57 SER B CA 1
ATOM 6077 C C . SER B 1 57 ? -36.134 6.837 12.198 1 20.102 57 SER B C 1
ATOM 6078 O O . SER B 1 57 ? -35.323 7.036 13.104 1 25.81 57 SER B O 1
ATOM 6086 N N . PHE B 1 58 ? -35.844 6.895 10.916 1 14.708 58 PHE B N 1
ATOM 6087 C CA . PHE B 1 58 ? -34.558 7.335 10.437 1 14.589 58 PHE B CA 1
ATOM 6088 C C . PHE B 1 58 ? -34.725 8.668 9.725 1 14.379 58 PHE B C 1
ATOM 6089 O O . PHE B 1 58 ? -35.788 8.997 9.181 1 16.878 58 PHE B O 1
ATOM 6106 N N . GLU B 1 59 ? -33.691 9.482 9.758 1 13.081 59 GLU B N 1
ATOM 6107 C CA . GLU B 1 59 ? -33.675 10.708 8.966 1 14.338 59 GLU B CA 1
ATOM 6108 C C . GLU B 1 59 ? -32.251 10.944 8.485 1 13.069 59 GLU B C 1
ATOM 6109 O O . GLU B 1 59 ? -31.308 10.718 9.239 1 13.137 59 GLU B O 1
ATOM 6121 N N . PHE B 1 60 ? -32.078 11.52 7.313 1 12.786 60 PHE B N 1
ATOM 6122 C CA . PHE B 1 60 ? -30.751 11.761 6.773 1 11.968 60 PHE B CA 1
ATOM 6123 C C . PHE B 1 60 ? -30.275 13.171 7.066 1 11.885 60 PHE B C 1
ATOM 6124 O O . PHE B 1 60 ? -31.016 14.152 7.028 1 13.887 60 PHE B O 1
ATOM 6141 N N . HIS B 1 61 ? -28.968 13.267 7.316 1 11.668 61 HIS B N 1
ATOM 6142 C CA . HIS B 1 61 ? -28.234 14.492 7.545 1 11.405 61 HIS B CA 1
ATOM 6143 C C . HIS B 1 61 ? -27.004 14.526 6.667 1 12.279 61 HIS B C 1
ATOM 6144 O O . HIS B 1 61 ? -26.17 13.614 6.687 1 12.588 61 HIS B O 1
ATOM 6159 N N . THR B 1 62 ? -26.888 15.608 5.899 1 11.679 62 THR B N 1
ATOM 6160 C CA . THR B 1 62 ? -25.786 15.811 4.979 1 11.436 62 THR B CA 1
ATOM 6161 C C . THR B 1 62 ? -24.71 16.642 5.682 1 11.536 62 THR B C 1
ATOM 6162 O O . THR B 1 62 ? -25.013 17.72 6.16 1 12.199 62 THR B O 1
ATOM 6173 N N . PRO B 1 63 ? -23.473 16.175 5.716 1 11.327 63 PRO B N 1
ATOM 6174 C CA . PRO B 1 63 ? -22.379 16.936 6.292 1 11.843 63 PRO B CA 1
ATOM 6175 C C . PRO B 1 63 ? -21.749 17.925 5.318 1 12.602 63 PRO B C 1
ATOM 6176 O O . PRO B 1 63 ? -21.976 17.828 4.115 1 13.433 63 PRO B O 1
ATOM 6187 N N . ILE B 1 64 ? -20.94 18.841 5.846 1 12.574 64 ILE B N 1
ATOM 6188 C CA . ILE B 1 64 ? -20.042 19.638 5.034 1 13.406 64 ILE B CA 1
ATOM 6189 C C . ILE B 1 64 ? -18.612 19.257 5.371 1 11.977 64 ILE B C 1
ATOM 6190 O O . ILE B 1 64 ? -18.286 18.617 6.388 1 12.778 64 ILE B O 1
ATOM 6206 N N . ALA B 1 65 ? -17.726 19.664 4.478 1 12.667 65 ALA B N 1
ATOM 6207 C CA . ALA B 1 65 ? -16.321 19.388 4.649 1 13.18 65 ALA B CA 1
ATOM 6208 C C . ALA B 1 65 ? -15.761 19.953 5.953 1 13.844 65 ALA B C 1
ATOM 6209 O O . ALA B 1 65 ? -16.027 21.075 6.311 1 15.23 65 ALA B O 1
ATOM 6216 N N . ALA B 1 66 ? -14.95 19.146 6.635 1 14.032 66 ALA B N 1
ATOM 6217 C CA . ALA B 1 66 ? -14.239 19.582 7.836 1 15.426 66 ALA B CA 1
ATOM 6218 C C . ALA B 1 66 ? -13.259 20.703 7.517 1 16.014 66 ALA B C 1
ATOM 6219 O O . ALA B 1 66 ? -12.62 20.683 6.486 1 18.445 66 ALA B O 1
ATOM 6226 N N . GLU B 1 67 ? -13.186 21.658 8.441 1 17.688 67 GLU B N 1
ATOM 6227 C CA . GLU B 1 67 ? -12.163 22.728 8.418 1 20.289 67 GLU B CA 1
ATOM 6228 C C . GLU B 1 67 ? -10.816 22.18 8.887 1 19.95 67 GLU B C 1
ATOM 6229 O O . GLU B 1 67 ? -10.767 21.235 9.662 1 19.401 67 GLU B O 1
ATOM 6241 N N . LEU B 1 68 ? -9.728 22.76 8.39 1 21.997 68 LEU B N 1
ATOM 6242 C CA . LEU B 1 68 ? -8.384 22.325 8.816 1 24.104 68 LEU B CA 1
ATOM 6243 C C . LEU B 1 68 ? -8.216 22.355 10.345 1 20.647 68 LEU B C 1
ATOM 6244 O O . LEU B 1 68 ? -7.601 21.469 10.956 1 20.799 68 LEU B O 1
ATOM 6260 N N . SER B 1 69 ? -8.828 23.352 11 1 20.274 69 SER B N 1
ATOM 6261 C CA . SER B 1 69 ? -8.692 23.502 12.437 1 21.453 69 SER B CA 1
ATOM 6262 C C . SER B 1 69 ? -9.299 22.337 13.196 1 21.066 69 SER B C 1
ATOM 6263 O O . SER B 1 69 ? -9.062 22.169 14.389 1 22.81 69 SER B O 1
ATOM 6271 N N . ARG B 1 70 ? -10.124 21.511 12.53 1 19.727 70 ARG B N 1
ATOM 6272 C CA . ARG B 1 70 ? -10.642 20.323 13.174 1 20.283 70 ARG B CA 1
ATOM 6273 C C . ARG B 1 70 ? -9.648 19.158 13.15 1 18.669 70 ARG B C 1
ATOM 6274 O O . ARG B 1 70 ? -9.709 18.27 14.01 1 20.239 70 ARG B O 1
ATOM 6295 N N . ILE B 1 71 ? -8.744 19.196 12.167 1 18.307 71 ILE B N 1
ATOM 6296 C CA . ILE B 1 71 ? -7.85 18.098 11.879 1 19.56 71 ILE B CA 1
ATOM 6297 C C . ILE B 1 71 ? -6.474 18.281 12.535 1 19.043 71 ILE B C 1
ATOM 6298 O O . ILE B 1 71 ? -5.892 17.328 13.044 1 19.175 71 ILE B O 1
ATOM 6314 N N . THR B 1 72 ? -5.955 19.51 12.592 1 19.629 72 THR B N 1
ATOM 6315 C CA . THR B 1 72 ? -4.604 19.719 13.129 1 20.522 72 THR B CA 1
ATOM 6316 C C . THR B 1 72 ? -4.45 19.562 14.65 1 22.609 72 THR B C 1
ATOM 6317 O O . THR B 1 72 ? -3.294 19.515 15.149 1 23.394 72 TH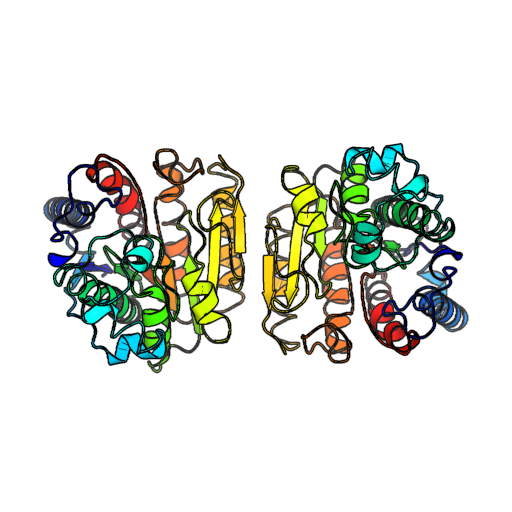R B O 1
ATOM 6328 N N . PRO B 1 73 ? -5.509 19.512 15.507 1 21.807 73 PRO B N 1
ATOM 6329 C CA . PRO B 1 73 ? -5.273 19.158 16.902 1 21.541 73 PRO B CA 1
ATOM 6330 C C . PRO B 1 73 ? -4.828 17.716 17.074 1 23.005 73 PRO B C 1
ATOM 6331 O O . PRO B 1 73 ? -4.188 17.403 18.099 1 25.656 73 PRO B O 1
ATOM 6342 N N . LEU B 1 74 ? -5.116 16.878 16.083 1 20.389 74 LEU B N 1
ATOM 6343 C CA . LEU B 1 74 ? -4.77 15.463 16.114 1 20.017 74 LEU B CA 1
ATOM 6344 C C . LEU B 1 74 ? -3.545 15.207 15.232 1 19.674 74 LEU B C 1
ATOM 6345 O O . LEU B 1 74 ? -2.66 14.445 15.611 1 20.216 74 LEU B O 1
ATOM 6361 N N . HIS B 1 75 ? -3.538 15.745 14.009 1 18.291 75 HIS B N 1
ATOM 6362 C CA . HIS B 1 75 ? -2.556 15.451 12.988 1 18.22 75 HIS B CA 1
ATOM 6363 C C . HIS B 1 75 ? -1.531 16.556 12.829 1 19.262 75 HIS B C 1
ATOM 6364 O O . HIS B 1 75 ? -1.85 17.751 12.799 1 20.203 75 HIS B O 1
ATOM 6379 N N . ASP B 1 76 ? -0.29 16.105 12.669 1 19.664 76 ASP B N 1
ATOM 6380 C CA . ASP B 1 76 ? 0.808 17.026 12.459 1 21.618 76 ASP B CA 1
ATOM 6381 C C . ASP B 1 76 ? 0.529 17.939 11.286 1 21.274 76 ASP B C 1
ATOM 6382 O O . ASP B 1 76 ? 0.211 17.446 10.202 1 20.215 76 ASP B O 1
ATOM 6391 N N . PRO B 1 77 ? 0.605 19.293 11.42 1 23.622 77 PRO B N 1
ATOM 6392 C CA . PRO B 1 77 ? 0.32 20.163 10.279 1 23.569 77 PRO B CA 1
ATOM 6393 C C . PRO B 1 77 ? 1.136 19.938 9.015 1 23.866 77 PRO B C 1
ATOM 6394 O O . PRO B 1 77 ? 0.64 20.18 7.92 1 25.22 77 PRO B O 1
ATOM 6405 N N . ASP B 1 78 ? 2.36 19.434 9.14 1 26.19 78 ASP B N 1
ATOM 6406 C CA . ASP B 1 78 ? 3.169 19.207 7.95 1 27.272 78 ASP B CA 1
ATOM 6407 C C . ASP B 1 78 ? 2.69 17.974 7.176 1 25.071 78 ASP B C 1
ATOM 6408 O O . ASP B 1 78 ? 2.658 18.005 5.957 1 25.34 78 ASP B O 1
ATOM 6417 N N . TYR B 1 79 ? 2.257 16.927 7.885 1 22.912 79 TYR B N 1
ATOM 6418 C CA . TYR B 1 79 ? 1.607 15.784 7.252 1 21.313 79 TYR B CA 1
ATOM 6419 C C . TYR B 1 79 ? 0.315 16.243 6.563 1 20.941 79 TYR B C 1
ATOM 6420 O O . TYR B 1 79 ? 0.034 15.903 5.41 1 19.573 79 TYR B O 1
ATOM 6438 N N . VAL B 1 80 ? -0.522 16.975 7.305 1 20.17 80 VAL B N 1
ATOM 6439 C CA . VAL B 1 80 ? -1.791 17.452 6.783 1 19.661 80 VAL B CA 1
ATOM 6440 C C . VAL B 1 80 ? -1.569 18.246 5.492 1 20.421 80 VAL B C 1
ATOM 6441 O O . VAL B 1 80 ? -2.232 18.011 4.47 1 19.287 80 VAL B O 1
ATOM 6454 N N A GLN B 1 81 ? -0.647 19.208 5.546 0.5 21.016 81 GLN B N 1
ATOM 6455 N N B GLN B 1 81 ? -0.658 19.22 5.55 0.5 21.324 81 GLN B N 1
ATOM 6456 C CA A GLN B 1 81 ? -0.448 20.082 4.399 0.5 22.164 81 GLN B CA 1
ATOM 6457 C CA B GLN B 1 81 ? -0.428 20.09 4.403 0.5 22.762 81 GLN B CA 1
ATOM 6458 C C . GLN B 1 81 ? 0.086 19.292 3.204 1 21.73 81 GLN B C 1
ATOM 6459 O O . GLN B 1 81 ? -0.298 19.553 2.076 1 20.363 81 GLN B O 1
ATOM 6486 N N . ALA B 1 82 ? 0.996 18.341 3.461 1 22.213 82 ALA B N 1
ATOM 6487 C CA . ALA B 1 82 ? 1.566 17.518 2.396 1 22.888 82 ALA B CA 1
ATOM 6488 C C . ALA B 1 82 ? 0.477 16.741 1.674 1 23.587 82 ALA B C 1
ATOM 6489 O O . ALA B 1 82 ? 0.429 16.656 0.45 1 21.044 82 ALA B O 1
ATOM 6496 N N . LEU B 1 83 ? -0.43 16.168 2.444 1 22.479 83 LEU B N 1
ATOM 6497 C CA . LEU B 1 83 ? -1.456 15.364 1.843 1 22.82 83 LEU B CA 1
ATOM 6498 C C . LEU B 1 83 ? -2.49 16.253 1.139 1 22.36 83 LEU B C 1
ATOM 6499 O O . LEU B 1 83 ? -2.917 16.048 -0.011 1 24.092 83 LEU B O 1
ATOM 6515 N N . LEU B 1 84 ? -2.866 17.384 1.743 1 23.608 84 LEU B N 1
ATOM 6516 C CA . LEU B 1 84 ? -3.767 18.329 1.101 1 26.564 84 LEU B CA 1
ATOM 6517 C C . LEU B 1 84 ? -3.244 18.749 -0.269 1 26.73 84 LEU B C 1
ATOM 6518 O O . LEU B 1 84 ? -3.989 18.798 -1.23 1 28.869 84 LEU B O 1
ATOM 6534 N N . GLU B 1 85 ? -1.944 18.989 -0.389 1 24.144 85 GLU B N 1
ATOM 6535 C CA . GLU B 1 85 ? -1.398 19.616 -1.586 1 25.837 85 GLU B CA 1
ATOM 6536 C C . GLU B 1 85 ? -0.776 18.601 -2.539 1 24.967 85 GLU B C 1
ATOM 6537 O O . GLU B 1 85 ? -0.206 19.005 -3.559 1 28.638 85 GLU B O 1
ATOM 6549 N N . GLY B 1 86 ? -0.867 17.332 -2.223 1 23.926 86 GLY B N 1
ATOM 6550 C CA . GLY B 1 86 ? -0.473 16.272 -3.142 1 24.178 86 GLY B CA 1
ATOM 6551 C C . GLY B 1 86 ? 1.047 16.142 -3.237 1 26.623 86 GLY B C 1
ATOM 6552 O O . GLY B 1 86 ? 1.568 15.92 -4.325 1 27.766 86 GLY B O 1
ATOM 6556 N N . ARG B 1 87 ? 1.749 16.395 -2.133 1 24.127 87 ARG B N 1
ATOM 6557 C CA . ARG B 1 87 ? 3.194 16.279 -2.16 1 27 87 ARG B CA 1
ATOM 6558 C C . ARG B 1 87 ? 3.695 15.323 -1.08 1 28.759 87 ARG B C 1
ATOM 6559 O O . ARG B 1 87 ? 4.858 15.387 -0.66 1 30.456 87 ARG B O 1
ATOM 6580 N N . LEU B 1 88 ? 2.846 14.373 -0.675 1 27.936 88 LEU B N 1
ATOM 6581 C CA . LEU B 1 88 ? 3.329 13.26 0.114 1 29.914 88 LEU B CA 1
ATOM 6582 C C . LEU B 1 88 ? 4.216 12.408 -0.78 1 29.083 88 LEU B C 1
ATOM 6583 O O . LEU B 1 88 ? 3.92 12.191 -1.936 1 30.838 88 LEU B O 1
ATOM 6599 N N . PRO B 1 89 ? 5.354 11.871 -0.3 1 34.145 89 PRO B N 1
ATOM 6600 C CA . PRO B 1 89 ? 6.138 10.993 -1.148 1 32.596 89 PRO B CA 1
ATOM 6601 C C . PRO B 1 89 ? 5.323 9.827 -1.67 1 28.424 89 PRO B C 1
ATOM 6602 O O . PRO B 1 89 ? 4.395 9.322 -1.008 1 27.557 89 PRO B O 1
ATOM 6613 N N . ALA B 1 90 ? 5.706 9.343 -2.844 1 27.096 90 ALA B N 1
ATOM 6614 C CA . ALA B 1 90 ? 4.963 8.281 -3.478 1 27.626 90 ALA B CA 1
ATOM 6615 C C . ALA B 1 90 ? 4.821 7.068 -2.559 1 26.331 90 ALA B C 1
ATOM 6616 O O . ALA B 1 90 ? 3.745 6.474 -2.498 1 25.56 90 ALA B O 1
ATOM 6623 N N . ALA B 1 91 ? 5.915 6.667 -1.878 1 25.4 91 ALA B N 1
ATOM 6624 C CA . ALA B 1 91 ? 5.872 5.453 -1.073 1 24.596 91 ALA B CA 1
ATOM 6625 C C . ALA B 1 91 ? 4.85 5.592 0.057 1 21.203 91 ALA B C 1
ATOM 6626 O O . ALA B 1 91 ? 4.168 4.643 0.428 1 21.867 91 ALA B O 1
ATOM 6633 N N . LYS B 1 92 ? 4.767 6.815 0.626 1 22.432 92 LYS B N 1
ATOM 6634 C CA . LYS B 1 92 ? 3.794 7.074 1.678 1 21.258 92 LYS B CA 1
ATOM 6635 C C . LYS B 1 92 ? 2.371 7.011 1.133 1 20.325 92 LYS B C 1
ATOM 6636 O O . LYS B 1 92 ? 1.522 6.44 1.793 1 18.622 92 LYS B O 1
ATOM 6655 N N . MET B 1 93 ? 2.178 7.464 -0.1 1 20.01 93 MET B N 1
ATOM 6656 C CA . MET B 1 93 ? 0.856 7.459 -0.699 1 20.521 93 MET B CA 1
ATOM 6657 C C . MET B 1 93 ? 0.462 6.014 -0.989 1 20.276 93 MET B C 1
ATOM 6658 O O . MET B 1 93 ? -0.672 5.603 -0.745 1 20.457 93 MET B O 1
ATOM 6672 N N . ARG B 1 94 ? 1.438 5.202 -1.428 1 19.617 94 ARG B N 1
ATOM 6673 C CA A ARG B 1 94 ? 1.228 3.789 -1.682 0.5 20.682 94 ARG B CA 1
ATOM 6674 C CA B ARG B 1 94 ? 1.235 3.783 -1.681 0.5 20.724 94 ARG B CA 1
ATOM 6675 C C . ARG B 1 94 ? 0.769 3.075 -0.413 1 19.624 94 ARG B C 1
ATOM 6676 O O . ARG B 1 94 ? -0.129 2.252 -0.453 1 20.346 94 ARG B O 1
ATOM 6717 N N . ARG B 1 95 ? 1.395 3.374 0.721 1 19.457 95 ARG B N 1
ATOM 6718 C CA . ARG B 1 95 ? 1.007 2.727 1.974 1 18.288 95 ARG B CA 1
ATOM 6719 C C . ARG B 1 95 ? -0.375 3.201 2.48 1 16.697 95 ARG B C 1
ATOM 6720 O O . ARG B 1 95 ? -1.03 2.482 3.208 1 17.979 95 ARG B O 1
ATOM 6741 N N . ILE B 1 96 ? -0.8 4.428 2.153 1 16.435 96 ILE B N 1
ATOM 6742 C CA . ILE B 1 96 ? -2.203 4.81 2.35 1 15.929 96 ILE B CA 1
ATOM 6743 C C . ILE B 1 96 ? -3.085 3.921 1.474 1 15.871 96 ILE B C 1
ATOM 6744 O O . ILE B 1 96 ? -4.139 3.478 1.939 1 17.422 96 ILE B O 1
ATOM 6760 N N . GLY B 1 97 ? -2.719 3.688 0.221 1 16.232 97 GLY B N 1
ATOM 6761 C CA . GLY B 1 97 ? -3.442 2.706 -0.6 1 17.786 97 GLY B CA 1
ATOM 6762 C C . GLY B 1 97 ? -4.315 3.318 -1.706 1 16.949 97 GLY B C 1
ATOM 6763 O O . GLY B 1 97 ? -5.079 2.593 -2.332 1 17.838 97 GLY B O 1
ATOM 6767 N N . PHE B 1 98 ? -4.215 4.605 -1.941 1 17.018 98 PHE B N 1
ATOM 6768 C CA . PHE B 1 98 ? -4.912 5.275 -3.011 1 17.414 98 PHE B CA 1
ATOM 6769 C C . PHE B 1 98 ? -3.95 6.112 -3.809 1 18.638 98 PHE B C 1
ATOM 6770 O O . PHE B 1 98 ? -2.997 6.632 -3.231 1 18.208 98 PHE B O 1
ATOM 6787 N N . PRO B 1 99 ? -4.246 6.38 -5.092 1 18.886 99 PRO B N 1
ATOM 6788 C CA . PRO B 1 99 ? -3.596 7.459 -5.808 1 21.013 99 PRO B CA 1
ATOM 6789 C C . PRO B 1 99 ? -4.003 8.769 -5.153 1 19.419 99 PRO B C 1
ATOM 6790 O O . PRO B 1 99 ? -5.13 8.895 -4.709 1 19.897 99 PRO B O 1
ATOM 6801 N N . TRP B 1 100 ? -3.121 9.757 -5.175 1 19.506 100 TRP B N 1
ATOM 6802 C CA . TRP B 1 100 ? -3.502 11.065 -4.698 1 18.423 100 TRP B CA 1
ATOM 6803 C C . TRP B 1 100 ? -4.386 11.718 -5.744 1 20.068 100 TRP B C 1
ATOM 6804 O O . TRP B 1 100 ? -4.123 11.693 -6.935 1 19.938 100 TRP B O 1
ATOM 6825 N N . SER B 1 101 ? -5.433 12.371 -5.267 1 18.416 101 SER B N 1
ATOM 6826 C CA . SER B 1 101 ? -6.214 13.261 -6.094 1 19.028 101 SER B CA 1
ATOM 6827 C C . SER B 1 101 ? -6.921 14.287 -5.203 1 18.375 101 SER B C 1
ATOM 6828 O O . SER B 1 101 ? -7.161 14.006 -4.028 1 17.589 101 SER B O 1
ATOM 6836 N N . LYS B 1 102 ? -7.333 15.375 -5.831 1 19.774 102 LYS B N 1
ATOM 6837 C CA . LYS B 1 102 ? -8.153 16.382 -5.162 1 19.733 102 LYS B CA 1
ATOM 6838 C C . LYS B 1 102 ? -9.477 15.77 -4.726 1 18.2 102 LYS B C 1
ATOM 6839 O O . LYS B 1 102 ? -9.974 16.058 -3.642 1 18.881 102 LYS B O 1
ATOM 6858 N N . THR B 1 103 ? -10.014 14.819 -5.501 1 19.589 103 THR B N 1
ATOM 6859 C CA A THR B 1 103 ? -11.249 14.144 -5.153 0.5 18.447 103 THR B CA 1
ATOM 6860 C CA B THR B 1 103 ? -11.261 14.187 -5.124 0.5 18.651 103 THR B CA 1
ATOM 6861 C C . THR B 1 103 ? -11.08 13.323 -3.876 1 17.293 103 THR B C 1
ATOM 6862 O O . THR B 1 103 ? -11.972 13.256 -3.021 1 16.22 103 THR B O 1
ATOM 6883 N N . LEU B 1 104 ? -9.912 12.651 -3.724 1 15.946 104 LEU B N 1
ATOM 6884 C CA . LEU B 1 104 ? -9.677 11.889 -2.522 1 16.381 104 LEU B CA 1
ATOM 6885 C C . LEU B 1 104 ? -9.713 12.786 -1.279 1 14.159 104 LEU B C 1
ATOM 6886 O O . LEU B 1 104 ? -10.272 12.415 -0.262 1 14.947 104 LEU B O 1
ATOM 6902 N N . ILE B 1 105 ? -9.039 13.955 -1.391 1 13.827 105 ILE B N 1
ATOM 6903 C CA . ILE B 1 105 ? -8.978 14.883 -0.27 1 13.934 105 ILE B CA 1
ATOM 6904 C C . ILE B 1 105 ? -10.396 15.385 0.065 1 13.592 105 ILE B C 1
ATOM 6905 O O . ILE B 1 105 ? -10.797 15.41 1.216 1 13.923 105 ILE B O 1
ATOM 6921 N N . GLU B 1 106 ? -11.123 15.826 -0.966 1 14.4 106 GLU B N 1
ATOM 6922 C CA . GLU B 1 106 ? -12.494 16.299 -0.759 1 13.634 106 GLU B CA 1
ATOM 6923 C C . GLU B 1 106 ? -13.369 15.242 -0.091 1 14.445 106 GLU B C 1
ATOM 6924 O O . GLU B 1 106 ? -14.048 15.55 0.895 1 13.527 106 GLU B O 1
ATOM 6936 N N A ARG B 1 107 ? -13.298 13.977 -0.559 0.7 13.871 107 ARG B N 1
ATOM 6937 N N B ARG B 1 107 ? -13.296 13.99 -0.559 0.3 14.795 107 ARG B N 1
ATOM 6938 C CA A ARG B 1 107 ? -14.096 12.926 0.058 0.7 13.54 107 ARG B CA 1
ATOM 6939 C CA B ARG B 1 107 ? -14.086 12.931 0.046 0.3 15.122 107 ARG B CA 1
ATOM 6940 C C A ARG B 1 107 ? -13.731 12.806 1.537 0.7 12.979 107 ARG B C 1
ATOM 6941 C C B ARG B 1 107 ? -13.719 12.775 1.522 0.3 13.989 107 ARG B C 1
ATOM 6942 O O A ARG B 1 107 ? -14.583 12.704 2.421 0.7 13.647 107 ARG B O 1
ATOM 6943 O O B ARG B 1 107 ? -14.592 12.652 2.379 0.3 14.155 107 ARG B O 1
ATOM 6984 N N . THR B 1 108 ? -12.406 12.782 1.818 1 13.337 108 THR B N 1
ATOM 6985 C CA . THR B 1 108 ? -11.915 12.609 3.176 1 13.042 108 THR B CA 1
ATOM 6986 C C . THR B 1 108 ? -12.421 13.726 4.063 1 12.567 108 THR B C 1
ATOM 6987 O O . THR B 1 108 ? -12.865 13.511 5.167 1 13.298 108 THR B O 1
ATOM 6999 N N . LEU B 1 109 ? -12.363 14.965 3.577 1 13.442 109 LEU B N 1
ATOM 7000 C CA . LEU B 1 109 ? -12.779 16.115 4.391 1 13.558 109 LEU B CA 1
ATOM 7001 C C . LEU B 1 109 ? -14.265 16.032 4.72 1 12.058 109 LEU B C 1
ATOM 7002 O O . LEU B 1 109 ? -14.701 16.343 5.817 1 12.169 109 LEU B O 1
ATOM 7018 N N . HIS B 1 110 ? -15.063 15.604 3.736 1 11.365 110 HIS B N 1
ATOM 7019 C CA . HIS B 1 110 ? -16.513 15.431 3.981 1 11.135 110 HIS B CA 1
ATOM 7020 C C . HIS B 1 110 ? -16.793 14.335 4.986 1 11.869 110 HIS B C 1
ATOM 7021 O O . HIS B 1 110 ? -17.631 14.511 5.844 1 12.136 110 HIS B O 1
ATOM 7036 N N . SER B 1 111 ? -16.077 13.211 4.855 1 11.741 111 SER B N 1
ATOM 7037 C CA . SER B 1 111 ? -16.349 12.114 5.795 1 12.301 111 SER B CA 1
ATOM 7038 C C . SER B 1 111 ? -15.914 12.446 7.234 1 11.307 111 SER B C 1
ATOM 7039 O O . SER B 1 111 ? -16.594 12.134 8.212 1 12.347 111 SER B O 1
ATOM 7047 N N . VAL B 1 112 ? -14.75 13.12 7.389 1 12.824 112 VAL B N 1
ATOM 7048 C CA . VAL B 1 112 ? -14.367 13.611 8.707 1 12.859 112 VAL B CA 1
ATOM 7049 C C . VAL B 1 112 ? -15.463 14.499 9.293 1 12.224 112 VAL B C 1
ATOM 7050 O O . VAL B 1 112 ? -15.864 14.382 10.45 1 13.021 112 VAL B O 1
ATOM 7063 N N . GLY B 1 113 ? -15.956 15.443 8.452 1 11.894 113 GLY B N 1
ATOM 7064 C CA . GLY B 1 113 ? -17.075 16.277 8.873 1 11.522 113 GLY B CA 1
ATOM 7065 C C . GLY B 1 113 ? -18.296 15.432 9.231 1 10.752 113 GLY B C 1
ATOM 7066 O O . GLY B 1 113 ? -18.988 15.743 10.204 1 13.27 113 GLY B O 1
ATOM 7070 N N . GLY B 1 114 ? -18.512 14.357 8.47 1 10.927 114 GLY B N 1
ATOM 7071 C CA . GLY B 1 114 ? -19.608 13.45 8.742 1 10.203 114 GLY B CA 1
ATOM 7072 C C . GLY B 1 114 ? -19.5 12.749 10.088 1 10.124 114 GLY B C 1
ATOM 7073 O O . GLY B 1 114 ? -20.491 12.658 10.773 1 10.758 114 GLY B O 1
ATOM 7077 N N . THR B 1 115 ? -18.3 12.292 10.491 1 11.174 115 THR B N 1
ATOM 7078 C CA . THR B 1 115 ? -18.211 11.668 11.829 1 11.235 115 THR B CA 1
ATOM 7079 C C . THR B 1 115 ? -18.45 12.689 12.93 1 11.124 115 THR B C 1
ATOM 7080 O O . THR B 1 115 ? -19.109 12.385 13.946 1 11.597 115 THR B O 1
ATOM 7091 N N . CYS B 1 116 ? -17.968 13.924 12.727 1 11.868 116 CYS B N 1
ATOM 7092 C CA . CYS B 1 116 ? -18.225 14.95 13.723 1 12.451 116 CYS B CA 1
ATOM 7093 C C . CYS B 1 116 ? -19.727 15.257 13.811 1 11.914 116 CYS B C 1
ATOM 7094 O O . CYS B 1 116 ? -20.308 15.461 14.878 1 13.145 116 CYS B O 1
ATOM 7102 N N . LEU B 1 117 ? -20.418 15.324 12.636 1 11.769 117 LEU B N 1
ATOM 7103 C CA . LEU B 1 117 ? -21.853 15.563 12.631 1 11.243 117 LEU B CA 1
ATOM 7104 C C . LEU B 1 117 ? -22.6 14.437 13.319 1 10.891 117 LEU B C 1
ATOM 7105 O O . LEU B 1 117 ? -23.59 14.648 14.027 1 12.037 117 LEU B O 1
ATOM 7121 N N . THR B 1 118 ? -22.107 13.198 13.121 1 10.806 118 THR B N 1
ATOM 7122 C CA . THR B 1 118 ? -22.691 12.049 13.809 1 10.71 118 THR B CA 1
ATOM 7123 C C . THR B 1 118 ? -22.586 12.207 15.331 1 11.828 118 THR B C 1
ATOM 7124 O O . THR B 1 118 ? -23.54 11.851 16.032 1 12.741 118 THR B O 1
ATOM 7135 N N . VAL B 1 119 ? -21.46 12.714 15.83 1 12.367 119 VAL B N 1
ATOM 7136 C CA . VAL B 1 119 ? -21.363 13.013 17.264 1 13.162 119 VAL B CA 1
ATOM 7137 C C . VAL B 1 119 ? -22.394 14.037 17.709 1 12.691 119 VAL B C 1
ATOM 7138 O O . VAL B 1 119 ? -23.102 13.809 18.694 1 13.288 119 VAL B O 1
ATOM 7151 N N . GLU B 1 120 ? -22.535 15.141 16.957 1 13.763 120 GLU B N 1
ATOM 7152 C CA . GLU B 1 120 ? -23.514 16.142 17.349 1 14.012 120 GLU B CA 1
ATOM 7153 C C . GLU B 1 120 ? -24.9 15.502 17.433 1 14.152 120 GLU B C 1
ATOM 7154 O O . GLU B 1 120 ? -25.715 15.77 18.305 1 14.922 120 GLU B O 1
ATOM 7166 N N . GLN B 1 121 ? -25.25 14.749 16.384 1 12.997 121 GLN B N 1
ATOM 7167 C CA . GLN B 1 121 ? -26.583 14.188 16.291 1 13.589 121 GLN B CA 1
ATOM 7168 C C . GLN B 1 121 ? -26.831 13.12 17.357 1 13.912 121 GLN B C 1
ATOM 7169 O O . GLN B 1 121 ? -27.92 12.999 17.868 1 15.261 121 GLN B O 1
ATOM 7183 N N . ALA B 1 122 ? -25.802 12.341 17.718 1 12.949 122 ALA B N 1
ATOM 7184 C CA . ALA B 1 122 ? -25.905 11.358 18.787 1 14.105 122 ALA B CA 1
ATOM 7185 C C . ALA B 1 122 ? -26.144 12.023 20.14 1 14.529 122 ALA B C 1
ATOM 7186 O O . ALA B 1 122 ? -26.962 11.572 20.93 1 15.867 122 ALA B O 1
ATOM 7193 N N . LEU B 1 123 ? -25.459 13.131 20.375 1 14.804 123 LEU B N 1
ATOM 7194 C CA . LEU B 1 123 ? -25.7 13.868 21.617 1 16.473 123 LEU B CA 1
ATOM 7195 C C . LEU B 1 123 ? -27.137 14.354 21.674 1 18.45 123 LEU B C 1
ATOM 7196 O O . LEU B 1 123 ? -27.686 14.459 22.77 1 22.333 123 LEU B O 1
ATOM 7212 N N . GLN B 1 124 ? -27.706 14.791 20.544 1 19.161 124 GLN B N 1
ATOM 7213 C CA . GLN B 1 124 ? -29.071 15.316 20.527 1 22.296 124 GLN B CA 1
ATOM 7214 C C . GLN B 1 124 ? -30.127 14.214 20.634 1 21.482 124 GLN B C 1
ATOM 7215 O O . GLN B 1 124 ? -31.146 14.4 21.315 1 24.935 124 GLN B O 1
ATOM 7229 N N . SER B 1 125 ? -29.934 13.083 19.944 1 18.875 125 SER B N 1
ATOM 7230 C CA . SER B 1 125 ? -30.993 12.128 19.74 1 18.856 125 SER B CA 1
ATOM 7231 C C . SER B 1 125 ? -30.745 10.821 20.477 1 18.535 125 SER B C 1
ATOM 7232 O O . SER B 1 125 ? -31.673 10.053 20.659 1 20.226 125 SER B O 1
ATOM 7240 N N . GLY B 1 126 ? -29.513 10.582 20.932 1 16.892 126 GLY B N 1
ATOM 7241 C CA . GLY B 1 126 ? -29.188 9.333 21.623 1 16.256 126 GLY B CA 1
ATOM 7242 C C . GLY B 1 126 ? -28.331 8.363 20.81 1 14.868 126 GLY B C 1
ATOM 7243 O O . GLY B 1 126 ? -27.449 7.688 21.334 1 14.638 126 GLY B O 1
ATOM 7247 N N . VAL B 1 127 ? -28.629 8.251 19.524 1 15.459 127 VAL B N 1
ATOM 7248 C CA . VAL B 1 127 ? -28.003 7.295 18.616 1 14.387 127 VAL B CA 1
ATOM 7249 C C . VAL B 1 127 ? -27.881 8.009 17.283 1 13.437 127 VAL B C 1
ATOM 7250 O O . VAL B 1 127 ? -28.911 8.549 16.819 1 15.921 127 VAL B O 1
ATOM 7263 N N . ALA B 1 128 ? -26.742 7.931 16.621 1 10.788 128 ALA B N 1
ATOM 7264 C CA . ALA B 1 128 ? -26.63 8.37 15.239 1 10.755 128 ALA B CA 1
ATOM 7265 C C . ALA B 1 128 ? -25.647 7.453 14.545 1 10.28 128 ALA B C 1
ATOM 7266 O O . ALA B 1 128 ? -24.72 6.914 15.167 1 10.624 128 ALA B O 1
ATOM 7273 N N . ILE B 1 129 ? -25.85 7.265 13.245 1 9.689 129 ILE B N 1
ATOM 7274 C CA . ILE B 1 129 ? -25.033 6.357 12.454 1 9.413 129 ILE B CA 1
ATOM 7275 C C . ILE B 1 129 ? -24.463 7.095 11.253 1 9.411 129 ILE B C 1
ATOM 7276 O O . ILE B 1 129 ? -25.226 7.664 10.452 1 9.908 129 ILE B O 1
ATOM 7292 N N . HIS B 1 130 ? -23.158 7.011 11.112 1 9.348 130 HIS B N 1
ATOM 7293 C CA . HIS B 1 130 ? -22.444 7.519 9.953 1 9.324 130 HIS B CA 1
ATOM 7294 C C . HIS B 1 130 ? -22.316 6.407 8.924 1 9.755 130 HIS B C 1
ATOM 7295 O O . HIS B 1 130 ? -21.749 5.33 9.24 1 9.986 130 HIS B O 1
ATOM 7310 N N . LEU B 1 131 ? -22.77 6.647 7.686 1 9.611 131 LEU B N 1
ATOM 7311 C CA . LEU B 1 131 ? -22.628 5.691 6.592 1 10.101 131 LEU B CA 1
ATOM 7312 C C . LEU B 1 131 ? -21.259 5.774 5.912 1 11.48 131 LEU B C 1
ATOM 7313 O O . LEU B 1 131 ? -21.149 5.752 4.683 1 13.557 131 LEU B O 1
ATOM 7329 N N . SER B 1 132 ? -20.207 5.94 6.71 1 10.747 132 SER B N 1
ATOM 7330 C CA . SER B 1 132 ? -18.801 5.989 6.35 1 11.301 132 SER B CA 1
ATOM 7331 C C . SER B 1 132 ? -18.03 5.963 7.661 1 11.446 132 SER B C 1
ATOM 7332 O O . SER B 1 132 ? -18.566 5.637 8.703 1 12.286 132 SER B O 1
ATOM 7340 N N . GLY B 1 133 ? -16.751 6.346 7.605 1 12.045 133 GLY B N 1
ATOM 7341 C CA . GLY B 1 133 ? -15.978 6.533 8.828 1 11.127 133 GLY B CA 1
ATOM 7342 C C . GLY B 1 133 ? -15.29 5.269 9.347 1 10.983 133 GLY B C 1
ATOM 7343 O O . GLY B 1 133 ? -15.414 4.194 8.798 1 11.742 133 GLY B O 1
ATOM 7347 N N . GLY B 1 134 ? -14.526 5.465 10.418 1 11.395 134 GLY B N 1
ATOM 7348 C CA . GLY B 1 134 ? -13.729 4.4 11.016 1 11.087 134 GLY B CA 1
ATOM 7349 C C . GLY B 1 134 ? -12.287 4.288 10.505 1 11.159 134 GLY B C 1
ATOM 7350 O O . GLY B 1 134 ? -11.749 3.174 10.327 1 12.467 134 GLY B O 1
ATOM 7354 N N A TYR B 1 135 ? -11.645 5.435 10.342 0.7 10.895 135 TYR B N 1
ATOM 7355 N N B TYR B 1 135 ? -11.641 5.401 10.185 0.3 11.596 135 TYR B N 1
ATOM 7356 C CA A TYR B 1 135 ? -10.315 5.566 9.725 0.7 12.113 135 TYR B CA 1
ATOM 7357 C CA B TYR B 1 135 ? -10.336 5.367 9.523 0.3 12.456 135 TYR B CA 1
ATOM 7358 C C A TYR B 1 135 ? -9.205 5.402 10.761 0.7 11.992 135 TYR B C 1
ATOM 7359 C C B TYR B 1 135 ? -9.2 5.28 10.56 0.3 12.355 135 TYR B C 1
ATOM 7360 O O A TYR B 1 135 ? -8.431 6.327 11.026 0.7 11.936 135 TYR B O 1
ATOM 7361 O O B TYR B 1 135 ? -8.317 6.129 10.596 0.3 12.766 135 TYR B O 1
ATOM 7396 N N . HIS B 1 136 ? -9.219 4.184 11.345 1 11.538 136 HIS B N 1
ATOM 7397 C CA . HIS B 1 136 ? -8.461 3.977 12.572 1 11.865 136 HIS B CA 1
ATOM 7398 C C . HIS B 1 136 ? -6.975 3.734 12.349 1 12.564 136 HIS B C 1
ATOM 7399 O O . HIS B 1 136 ? -6.248 3.631 13.332 1 12.847 136 HIS B O 1
ATOM 7415 N N . HIS B 1 137 ? -6.485 3.635 11.109 1 11.962 137 HIS B N 1
ATOM 7416 C CA . HIS B 1 137 ? -5.091 3.414 10.825 1 12.084 137 HIS B CA 1
ATOM 7417 C C . HIS B 1 137 ? -4.32 4.706 10.497 1 13.38 137 HIS B C 1
ATOM 7418 O O . HIS B 1 137 ? -3.127 4.641 10.144 1 14.884 137 HIS B O 1
ATOM 7433 N N . ALA B 1 138 ? -4.956 5.877 10.665 1 12.908 138 ALA B N 1
ATOM 7434 C CA . ALA B 1 138 ? -4.266 7.162 10.511 1 13.936 138 ALA B CA 1
ATOM 7435 C C . ALA B 1 138 ? -3.703 7.58 11.854 1 13.457 138 ALA B C 1
ATOM 7436 O O . ALA B 1 138 ? -4.419 7.598 12.845 1 14.59 138 ALA B O 1
ATOM 7443 N N . HIS B 1 139 ? -2.409 7.9 11.842 1 14.949 139 HIS B N 1
ATOM 7444 C CA . HIS B 1 139 ? -1.615 8.318 12.999 1 15.862 139 HIS B CA 1
ATOM 7445 C C . HIS B 1 139 ? -1.385 9.813 12.891 1 16.417 139 HIS B C 1
ATOM 7446 O O . HIS B 1 139 ? -1.775 10.442 11.91 1 16.489 139 HIS B O 1
ATOM 7461 N N . ALA B 1 140 ? -0.782 10.449 13.898 1 15.62 140 ALA B N 1
ATOM 7462 C CA . ALA B 1 140 ? -0.574 11.883 13.863 1 16.855 140 ALA B CA 1
ATOM 7463 C C . ALA B 1 140 ? 0.147 12.256 12.575 1 18.366 140 ALA B C 1
ATOM 7464 O O . ALA B 1 140 ? -0.175 13.302 11.996 1 19.171 140 ALA B O 1
ATOM 7471 N N . ASP B 1 141 ? 1.213 11.526 12.177 1 19.012 141 ASP B N 1
ATOM 7472 C CA . ASP B 1 141 ? 2.013 12.046 11.075 1 20.271 141 ASP B CA 1
ATOM 7473 C C . ASP B 1 141 ? 2.188 11.07 9.928 1 20.454 141 ASP B C 1
ATOM 7474 O O . ASP B 1 141 ? 3.062 11.256 9.097 1 21.8 141 ASP B O 1
ATOM 7483 N N . PHE B 1 142 ? 1.31 10.073 9.839 1 18.313 142 PHE B N 1
ATOM 7484 C CA . PHE B 1 142 ? 1.273 9.226 8.666 1 17.879 142 PHE B CA 1
ATOM 7485 C C . PHE B 1 142 ? -0.114 8.569 8.555 1 17.062 142 PHE B C 1
ATOM 7486 O O . PHE B 1 142 ? -0.776 8.29 9.557 1 16.648 142 PHE B O 1
ATOM 7503 N N . GLY B 1 143 ? -0.406 8.178 7.315 1 16.659 143 GLY B N 1
ATOM 7504 C CA . GLY B 1 143 ? -1.591 7.432 6.955 1 15.854 143 GLY B CA 1
ATOM 7505 C C . GLY B 1 143 ? -1.229 6.015 6.531 1 15.885 143 GLY B C 1
ATOM 7506 O O . GLY B 1 143 ? -0.094 5.715 6.123 1 16.138 143 GLY B O 1
ATOM 7510 N N . SER B 1 144 ? -2.217 5.128 6.622 1 15.043 144 SER B N 1
ATOM 7511 C CA . SER B 1 144 ? -2.005 3.743 6.261 1 15.458 144 SER B CA 1
ATOM 7512 C C . SER B 1 144 ? -3.369 3.082 6.107 1 14.743 144 SER B C 1
ATOM 7513 O O . SER B 1 144 ? -4.377 3.598 6.655 1 13.979 144 SER B O 1
ATOM 7521 N N . GLY B 1 145 ? -3.398 1.897 5.479 1 14.223 145 GLY B N 1
ATOM 7522 C CA . GLY B 1 145 ? -4.622 1.121 5.493 1 14.479 145 GLY B CA 1
ATOM 7523 C C . GLY B 1 145 ? -5.907 1.857 5.085 1 13.831 145 GLY B C 1
ATOM 7524 O O . GLY B 1 145 ? -6.942 1.666 5.702 1 14.583 145 GLY B O 1
ATOM 7528 N N . PHE B 1 146 ? -5.783 2.681 4.041 1 13.509 146 PHE B N 1
ATOM 7529 C CA . PHE B 1 146 ? -6.873 3.433 3.411 1 12.831 146 PHE B CA 1
ATOM 7530 C C . PHE B 1 146 ? -7.329 4.595 4.311 1 13.825 146 PHE B C 1
ATOM 7531 O O . PHE B 1 146 ? -8.364 5.2 4.044 1 14.075 146 PHE B O 1
ATOM 7548 N N . CYS B 1 147 ? -6.513 4.977 5.288 1 13.265 147 CYS B N 1
ATOM 7549 C CA . CYS B 1 147 ? -6.845 6.005 6.254 1 13.117 147 CYS B CA 1
ATOM 7550 C C . CYS B 1 147 ? -5.879 7.17 6.13 1 14.182 147 CYS B C 1
ATOM 7551 O O . CYS B 1 147 ? -4.663 7.014 6.309 1 14.475 147 CYS B O 1
ATOM 7559 N N . LEU B 1 148 ? -6.417 8.382 5.887 1 13.61 148 LEU B N 1
ATOM 7560 C CA . LEU B 1 148 ? -5.639 9.61 5.766 1 13.975 148 LEU B CA 1
ATOM 7561 C C . LEU B 1 148 ? -5.667 10.399 7.065 1 13.938 148 LEU B C 1
ATOM 7562 O O . LEU B 1 148 ? -4.638 10.671 7.634 1 15.528 148 LEU B O 1
ATOM 7578 N N . PHE B 1 149 ? -6.849 10.71 7.552 1 13.622 149 PHE B N 1
ATOM 7579 C CA . PHE B 1 149 ? -7.101 11.384 8.795 1 14.294 149 PHE B CA 1
ATOM 7580 C C . PHE B 1 149 ? -7.971 10.473 9.645 1 13.607 149 PHE B C 1
ATOM 7581 O O . PHE B 1 149 ? -8.864 9.799 9.129 1 14.38 149 PHE B O 1
ATOM 7598 N N . ASN B 1 150 ? -7.765 10.476 10.954 1 13.328 150 ASN B N 1
ATOM 7599 C CA . ASN B 1 150 ? -8.475 9.596 11.872 1 13.176 150 ASN B CA 1
ATOM 7600 C C . ASN B 1 150 ? -9.715 10.318 12.378 1 12.482 150 ASN B C 1
ATOM 7601 O O . ASN B 1 150 ? -9.681 11.085 13.342 1 13.988 150 ASN B O 1
ATOM 7612 N N . ASP B 1 151 ? -10.848 10.044 11.694 1 13.074 151 ASP B N 1
ATOM 7613 C CA . ASP B 1 151 ? -12.108 10.601 12.076 1 12.628 151 ASP B CA 1
ATOM 7614 C C . ASP B 1 151 ? -12.57 10.277 13.479 1 12.77 151 ASP B C 1
ATOM 7615 O O . ASP B 1 151 ? -13.243 11.086 14.094 1 13.567 151 ASP B O 1
ATOM 7624 N N . LEU B 1 152 ? -12.256 9.064 13.994 1 12.721 152 LEU B N 1
ATOM 7625 C CA . LEU B 1 152 ? -12.649 8.691 15.364 1 13.819 152 LEU B CA 1
ATOM 7626 C C . LEU B 1 152 ? -11.946 9.595 16.394 1 12.754 152 LEU B C 1
ATOM 7627 O O . LEU B 1 152 ? -12.59 10.13 17.301 1 14.673 152 LEU B O 1
ATOM 7643 N N . ALA B 1 153 ? -10.628 9.748 16.231 1 14.069 153 ALA B N 1
ATOM 7644 C CA . ALA B 1 153 ? -9.876 10.59 17.144 1 13.888 153 ALA B CA 1
ATOM 7645 C C . ALA B 1 153 ? -10.254 12.059 17.006 1 13.604 153 ALA B C 1
ATOM 7646 O O . ALA B 1 153 ? -10.443 12.788 17.995 1 14.943 153 ALA B O 1
ATOM 7653 N N . ILE B 1 154 ? -10.427 12.537 15.759 1 14.199 154 ILE B N 1
ATOM 7654 C CA . ILE B 1 154 ? -10.863 13.891 15.521 1 13.095 154 ILE B CA 1
ATOM 7655 C C . ILE B 1 154 ? -12.212 14.181 16.15 1 13.361 154 ILE B C 1
ATOM 7656 O O . ILE B 1 154 ? -12.412 15.213 16.815 1 15.647 154 ILE B O 1
ATOM 7672 N N . ALA B 1 155 ? -13.168 13.257 15.977 1 13.465 155 ALA B N 1
ATOM 7673 C CA . ALA B 1 155 ? -14.521 13.413 16.505 1 14.598 155 ALA B CA 1
ATOM 7674 C C . ALA B 1 155 ? -14.541 13.368 18.04 1 13.702 155 ALA B C 1
ATOM 7675 O O . ALA B 1 155 ? -15.349 14.06 18.693 1 16.337 155 ALA B O 1
ATOM 7682 N N . ALA B 1 156 ? -13.725 12.501 18.65 1 15.154 156 ALA B N 1
ATOM 7683 C CA . ALA B 1 156 ? -13.61 12.393 20.106 1 16.066 156 ALA B CA 1
ATOM 7684 C C . ALA B 1 156 ? -13.105 13.719 20.706 1 16.158 156 ALA B C 1
ATOM 7685 O O . ALA B 1 156 ? -13.653 14.202 21.689 1 17.793 156 ALA B O 1
ATOM 7692 N N . HIS B 1 157 ? -12.087 14.288 20.082 1 15.834 157 HIS B N 1
ATOM 7693 C CA . HIS B 1 157 ? -11.484 15.536 20.541 1 18.133 157 HIS B CA 1
ATOM 7694 C C . HIS B 1 157 ? -12.503 16.665 20.427 1 17.934 157 HIS B C 1
ATOM 7695 O O . HIS B 1 157 ? -12.689 17.481 21.329 1 21 157 HIS B O 1
ATOM 7710 N N . PHE B 1 158 ? -13.195 16.73 19.28 1 18.422 158 PHE B N 1
ATOM 7711 C CA . PHE B 1 158 ? -14.312 17.641 19.037 1 17.511 158 PHE B CA 1
ATOM 7712 C C . PHE B 1 158 ? -15.404 17.494 20.097 1 17.564 158 PHE B C 1
ATOM 7713 O O . PHE B 1 158 ? -15.817 18.475 20.724 1 18.084 158 PHE B O 1
ATOM 7730 N N . ALA B 1 159 ? -15.797 16.247 20.403 1 16.884 159 ALA B N 1
ATOM 7731 C CA . ALA B 1 159 ? -16.847 16.014 21.387 1 17.512 159 ALA B CA 1
ATOM 7732 C C . ALA B 1 159 ? -16.486 16.621 22.738 1 18.333 159 ALA B C 1
ATOM 7733 O O . ALA B 1 159 ? -17.343 17.156 23.465 1 19.095 159 ALA B O 1
ATOM 7740 N N . LEU B 1 160 ? -15.214 16.507 23.135 1 18.611 160 LEU B N 1
ATOM 7741 C CA . LEU B 1 160 ? -14.761 16.956 24.463 1 19.783 160 LEU B CA 1
ATOM 7742 C C . LEU B 1 160 ? -14.873 18.487 24.592 1 21.679 160 LEU B C 1
ATOM 7743 O O . LEU B 1 160 ? -14.815 19.033 25.705 1 22.995 160 LEU B O 1
ATOM 7759 N N . SER B 1 161 ? -15.016 19.206 23.473 1 21.815 161 SER B N 1
ATOM 7760 C CA . SER B 1 161 ? -15.141 20.653 23.49 1 24.464 161 SER B CA 1
ATOM 7761 C C . SER B 1 161 ? -16.56 21.075 23.861 1 27.107 161 SER B C 1
ATOM 7762 O O . SER B 1 161 ? -16.803 22.271 24.087 1 29.021 161 SER B O 1
ATOM 7770 N N . LEU B 1 162 ? -17.492 20.14 23.957 1 25.475 162 LEU B N 1
ATOM 7771 C CA . LEU B 1 162 ? -18.869 20.469 24.289 1 28.222 162 LEU B CA 1
ATOM 7772 C C . LEU B 1 162 ? -19.185 20.318 25.768 1 32.796 162 LEU B C 1
ATOM 7773 O O . LEU B 1 162 ? -18.684 19.418 26.435 1 29.134 162 LEU B O 1
ATOM 7789 N N . PRO B 1 163 ? -20.028 21.19 26.368 1 31.838 163 PRO B N 1
ATOM 7790 C CA . PRO B 1 163 ? -20.199 21.159 27.822 1 34.038 163 PRO B CA 1
ATOM 7791 C C . PRO B 1 163 ? -20.592 19.799 28.42 1 32.57 163 PRO B C 1
ATOM 7792 O O . PRO B 1 163 ? -20.239 19.511 29.555 1 36.83 163 PRO B O 1
ATOM 7803 N N . SER B 1 164 ? -21.329 18.959 27.688 1 29.179 164 SER B N 1
ATOM 7804 C CA . SER B 1 164 ? -21.845 17.75 28.3 1 32.636 164 SER B CA 1
ATOM 7805 C C . SER B 1 164 ? -20.829 16.579 28.309 1 31.079 164 SER B C 1
ATOM 7806 O O . SER B 1 164 ? -21.005 15.586 29.002 1 31.597 164 SER B O 1
ATOM 7814 N N . VAL B 1 165 ? -19.702 16.725 27.622 1 25.599 165 VAL B N 1
ATOM 7815 C CA . VAL B 1 165 ? -18.842 15.578 27.355 1 20.908 165 VAL B CA 1
ATOM 7816 C C . VAL B 1 165 ? -17.491 15.797 28.016 1 20.445 165 VAL B C 1
ATOM 7817 O O . VAL B 1 165 ? -16.723 16.646 27.577 1 22.822 165 VAL B O 1
ATOM 7830 N N . ASP B 1 166 ? -17.165 14.963 29.006 1 20.282 166 ASP B N 1
ATOM 7831 C CA . ASP B 1 166 ? -15.862 14.981 29.662 1 21.482 166 ASP B CA 1
ATOM 7832 C C . ASP B 1 166 ? -15.02 13.725 29.429 1 21.002 166 ASP B C 1
ATOM 7833 O O . ASP B 1 166 ? -13.803 13.717 29.729 1 21.389 166 ASP B O 1
ATOM 7842 N N . LYS B 1 167 ? -15.657 12.646 28.95 1 18.229 167 LYS B N 1
ATOM 7843 C CA . LYS B 1 167 ? -14.936 11.408 28.71 1 18.475 167 LYS B CA 1
ATOM 7844 C C . LYS B 1 167 ? -15.605 10.693 27.54 1 16.794 167 LYS B C 1
ATOM 7845 O O . LYS B 1 167 ? -16.829 10.563 27.479 1 15.873 167 LYS B O 1
ATOM 7879 N N . VAL B 1 168 ? -14.775 10.213 26.627 1 14.62 168 VAL B N 1
ATOM 7880 C CA . VAL B 1 168 ? -15.219 9.517 25.426 1 14.729 168 VAL B CA 1
ATOM 7881 C C . VAL B 1 168 ? -14.615 8.111 25.414 1 14.735 168 VAL B C 1
ATOM 7882 O O . VAL B 1 168 ? -13.411 7.926 25.747 1 15.23 168 VAL B O 1
ATOM 7895 N N . LEU B 1 169 ? -15.447 7.104 25.094 1 13.535 169 LEU B N 1
ATOM 7896 C CA . LEU B 1 169 ? -14.967 5.727 24.935 1 12.993 169 LEU B CA 1
ATOM 7897 C C . LEU B 1 169 ? -15.083 5.346 23.466 1 12.408 169 LEU B C 1
ATOM 7898 O O . LEU B 1 169 ? -16.202 5.401 22.934 1 11.592 169 LEU B O 1
ATOM 7914 N N . ILE B 1 170 ? -13.997 4.945 22.823 1 11.917 170 ILE B N 1
ATOM 7915 C CA . ILE B 1 170 ? -13.99 4.449 21.457 1 11.118 170 ILE B CA 1
ATOM 7916 C C . ILE B 1 170 ? -13.957 2.943 21.472 1 10.782 170 ILE B C 1
ATOM 7917 O O . ILE B 1 170 ? -13.017 2.367 22.058 1 12.501 170 ILE B O 1
ATOM 7933 N N . ILE B 1 171 ? -14.927 2.301 20.887 1 11.254 171 ILE B N 1
ATOM 7934 C CA . ILE B 1 171 ? -15.057 0.879 20.883 1 10.792 171 ILE B CA 1
ATOM 7935 C C . ILE B 1 171 ? -14.908 0.424 19.458 1 11.086 171 ILE B C 1
ATOM 7936 O O . ILE B 1 171 ? -15.829 0.689 18.626 1 11.277 171 ILE B O 1
ATOM 7952 N N . ASP B 1 172 ? -13.818 -0.252 19.129 1 11.081 172 ASP B N 1
ATOM 7953 C CA . ASP B 1 172 ? -13.499 -0.552 17.756 1 10.934 172 ASP B CA 1
ATOM 7954 C C . ASP B 1 172 ? -13.591 -2.046 17.505 1 10.903 172 ASP B C 1
ATOM 7955 O O . ASP B 1 172 ? -12.715 -2.836 17.932 1 11.091 172 ASP B O 1
ATOM 7964 N N . SER B 1 173 ? -14.663 -2.466 16.837 1 10.01 173 SER B N 1
ATOM 7965 C CA A SER B 1 173 ? -14.94 -3.87 16.558 0.5 11.157 173 SER B CA 1
ATOM 7966 C CA B SER B 1 173 ? -14.9 -3.873 16.577 0.5 11.112 173 SER B CA 1
ATOM 7967 C C . SER B 1 173 ? -14.597 -4.269 15.14 1 10.984 173 SER B C 1
ATOM 7968 O O . SER B 1 173 ? -14.859 -5.415 14.74 1 12.392 173 SER B O 1
ATOM 7983 N N . ASP B 1 174 ? -14.004 -3.389 14.354 1 10.914 174 ASP B N 1
ATOM 7984 C CA . ASP B 1 174 ? -13.459 -3.739 13.043 1 10.648 174 ASP B CA 1
ATOM 7985 C C . ASP B 1 174 ? -12.425 -4.838 13.267 1 11.228 174 ASP B C 1
ATOM 7986 O O . ASP B 1 174 ? -11.771 -4.865 14.314 1 11.524 174 ASP B O 1
ATOM 7995 N N . VAL B 1 175 ? -12.185 -5.72 12.289 1 10.803 175 VAL B N 1
ATOM 7996 C CA . VAL B 1 175 ? -11.281 -6.845 12.509 1 10.981 175 VAL B CA 1
ATOM 7997 C C . VAL B 1 175 ? -9.815 -6.414 12.683 1 10.908 175 VAL B C 1
ATOM 7998 O O . VAL B 1 175 ? -9.003 -7.193 13.206 1 10.933 175 VAL B O 1
ATOM 8011 N N . HIS B 1 176 ? -9.45 -5.229 12.21 1 10.242 176 HIS B N 1
ATOM 8012 C CA . HIS B 1 176 ? -8.088 -4.746 12.316 1 11.291 176 HIS B CA 1
ATOM 8013 C C . HIS B 1 176 ? -7.929 -3.903 13.592 1 10.452 176 HIS B C 1
ATOM 8014 O O . HIS B 1 176 ? -8.798 -3.118 13.966 1 11.632 176 HIS B O 1
ATOM 8029 N N . HIS B 1 177 ? -6.738 -4.045 14.224 1 11.179 177 HIS B N 1
ATOM 8030 C CA . HIS B 1 177 ? -6.409 -3.231 15.373 1 11.162 177 HIS B CA 1
ATOM 8031 C C . HIS B 1 177 ? -6.452 -1.752 15.068 1 11.558 177 HIS B C 1
ATOM 8032 O O . HIS B 1 177 ? -5.961 -1.327 14.044 1 12.312 177 HIS B O 1
ATOM 8047 N N . GLY B 1 178 ? -7.037 -0.986 15.962 1 11.99 178 GLY B N 1
ATOM 8048 C CA . GLY B 1 178 ? -7.116 0.459 15.815 1 11.911 178 GLY B CA 1
ATOM 8049 C C . GLY B 1 178 ? -5.84 1.181 16.248 1 11.626 178 GLY B C 1
ATOM 8050 O O . GLY B 1 178 ? -5.832 1.909 17.233 1 12.3 178 GLY B O 1
ATOM 8054 N N . ASP B 1 179 ? -4.8 1.014 15.454 1 12.047 179 ASP B N 1
ATOM 8055 C CA . ASP B 1 179 ? -3.466 1.41 15.863 1 12.967 179 ASP B CA 1
ATOM 8056 C C . ASP B 1 179 ? -3.292 2.925 15.844 1 12.784 179 ASP B C 1
ATOM 8057 O O . ASP B 1 179 ? -2.625 3.484 16.723 1 14.096 179 ASP B O 1
ATOM 8066 N N . GLY B 1 180 ? -3.825 3.601 14.81 1 12.342 180 GLY B N 1
ATOM 8067 C CA . GLY B 1 180 ? -3.722 5.051 14.761 1 13.272 180 GLY B CA 1
ATOM 8068 C C . GLY B 1 180 ? -4.51 5.714 15.875 1 13.402 180 GLY B C 1
ATOM 8069 O O . GLY B 1 180 ? -4.062 6.679 16.501 1 13.691 180 GLY B O 1
ATOM 8073 N N . THR B 1 181 ? -5.684 5.181 16.187 1 13.126 181 THR B N 1
ATOM 8074 C CA . THR B 1 181 ? -6.462 5.691 17.285 1 13.055 181 THR B CA 1
ATOM 8075 C C . THR B 1 181 ? -5.673 5.52 18.6 1 13.93 181 THR B C 1
ATOM 8076 O O . THR B 1 181 ? -5.67 6.412 19.453 1 14.489 181 THR B O 1
ATOM 8087 N N . ALA B 1 182 ? -5.076 4.336 18.781 1 13.554 182 ALA B N 1
ATOM 8088 C CA . ALA B 1 182 ? -4.312 4.046 19.986 1 14.146 182 ALA B CA 1
ATOM 8089 C C . ALA B 1 182 ? -3.203 5.073 20.19 1 14.918 182 ALA B C 1
ATOM 8090 O O . ALA B 1 182 ? -3.057 5.621 21.287 1 15.461 182 ALA B O 1
ATOM 8097 N N . THR B 1 183 ? -2.374 5.348 19.165 1 14.612 183 THR B N 1
ATOM 8098 C CA . THR B 1 183 ? -1.258 6.273 19.313 1 15.627 183 THR B CA 1
ATOM 8099 C C . THR B 1 183 ? -1.755 7.707 19.524 1 15.902 183 THR B C 1
ATOM 8100 O O . THR B 1 183 ? -1.21 8.435 20.365 1 17.293 183 THR B O 1
ATOM 8111 N N . LEU B 1 184 ? -2.83 8.087 18.835 1 15.095 184 LEU B N 1
ATOM 8112 C CA . LEU B 1 184 ? -3.343 9.434 19 1 16.003 184 LEU B CA 1
ATOM 8113 C C . LEU B 1 184 ? -3.898 9.68 20.387 1 17.03 184 LEU B C 1
ATOM 8114 O O . LEU B 1 184 ? -3.869 10.81 20.854 1 20.34 184 LEU B O 1
ATOM 8130 N N . CYS B 1 185 ? -4.443 8.658 21.056 1 16.52 185 CYS B N 1
ATOM 8131 C CA . CYS B 1 185 ? -5.095 8.838 22.346 1 17.477 185 CYS B CA 1
ATOM 8132 C C . CYS B 1 185 ? -4.252 8.4 23.546 1 17.912 185 CYS B C 1
ATOM 8133 O O . CYS B 1 185 ? -4.771 8.374 24.678 1 20.755 185 CYS B O 1
ATOM 8141 N N . ALA B 1 186 ? -3.036 7.922 23.295 1 19.964 186 ALA B N 1
ATOM 8142 C CA . ALA B 1 186 ? -2.242 7.284 24.34 1 20.988 186 ALA B CA 1
ATOM 8143 C C . ALA B 1 186 ? -1.959 8.198 25.535 1 24.78 186 ALA B C 1
ATOM 8144 O O . ALA B 1 186 ? -1.922 7.706 26.666 1 26.854 186 ALA B O 1
ATOM 8151 N N . GLU B 1 187 ? -1.859 9.499 25.294 1 24.999 187 GLU B N 1
ATOM 8152 C CA A GLU B 1 187 ? -1.446 10.502 26.264 0.5 31.169 187 GLU B CA 1
ATOM 8153 C CA B GLU B 1 187 ? -1.488 10.379 26.399 0.5 28.745 187 GLU B CA 1
ATOM 8154 C C . GLU B 1 187 ? -2.652 11.312 26.74 1 32.026 187 GLU B C 1
ATOM 8155 O O . GLU B 1 187 ? -2.48 12.284 27.479 1 38.321 187 GLU B O 1
ATOM 8178 N N . ARG B 1 188 ? -3.841 11.012 26.2 1 31.461 188 ARG B N 1
ATOM 8179 C CA . ARG B 1 188 ? -5.041 11.797 26.437 1 31.111 188 ARG B CA 1
ATOM 8180 C C . ARG B 1 188 ? -5.883 11.02 27.434 1 31.011 188 ARG B C 1
ATOM 8181 O O . ARG B 1 188 ? -6.487 10.025 27.035 1 29.24 188 ARG B O 1
ATOM 8202 N N . ASP B 1 189 ? -6.02 11.467 28.673 1 28.113 189 ASP B N 1
ATOM 8203 C CA . ASP B 1 189 ? -6.729 10.7 29.682 1 27.357 189 ASP B CA 1
ATOM 8204 C C . ASP B 1 189 ? -8.266 10.729 29.57 1 26.359 189 ASP B C 1
ATOM 8205 O O . ASP B 1 189 ? -8.952 9.907 30.17 1 29.553 189 ASP B O 1
ATOM 8214 N N . ASP B 1 190 ? -8.826 11.574 28.702 1 21.717 190 ASP B N 1
ATOM 8215 C CA . ASP B 1 190 ? -10.259 11.725 28.544 1 20.757 190 ASP B CA 1
ATOM 8216 C C . ASP B 1 190 ? -10.794 10.981 27.334 1 19.77 190 ASP B C 1
ATOM 8217 O O . ASP B 1 190 ? -12.002 11.039 27.103 1 18.455 190 ASP B O 1
ATOM 8226 N N . ILE B 1 191 ? -9.908 10.276 26.608 1 17.455 191 ILE B N 1
ATOM 8227 C CA . ILE B 1 191 ? -10.356 9.365 25.554 1 16.551 191 ILE B CA 1
ATOM 8228 C C . ILE B 1 191 ? -9.795 7.971 25.827 1 16.519 191 ILE B C 1
ATOM 8229 O O . ILE B 1 191 ? -8.569 7.716 25.853 1 19.042 191 ILE B O 1
ATOM 8245 N N . ILE B 1 192 ? -10.703 7.014 26.008 1 14.739 192 ILE B N 1
ATOM 8246 C CA . ILE B 1 192 ? -10.363 5.633 26.283 1 14.308 192 ILE B CA 1
ATOM 8247 C C . ILE B 1 192 ? -10.524 4.855 24.982 1 13.24 192 ILE B C 1
ATOM 8248 O O . ILE B 1 192 ? -11.553 5.022 24.308 1 14.065 192 ILE B O 1
ATOM 8264 N N . THR B 1 193 ? -9.55 4.002 24.616 1 12.777 193 THR B N 1
ATOM 8265 C CA . THR B 1 193 ? -9.6 3.202 23.413 1 11.958 193 THR B CA 1
ATOM 8266 C C . THR B 1 193 ? -9.689 1.724 23.754 1 11.936 193 THR B C 1
ATOM 8267 O O . THR B 1 193 ? -8.892 1.21 24.535 1 12.536 193 THR B O 1
ATOM 8278 N N . LEU B 1 194 ? -10.651 1.055 23.147 1 11.531 194 LEU B N 1
ATOM 8279 C CA . LEU B 1 194 ? -10.857 -0.373 23.245 1 11.427 194 LEU B CA 1
ATOM 8280 C C . LEU B 1 194 ? -10.845 -0.95 21.848 1 11.048 194 LEU B C 1
ATOM 8281 O O . LEU B 1 194 ? -11.637 -0.468 21.004 1 11.817 194 LEU B O 1
ATOM 8297 N N . SER B 1 195 ? -10 -1.907 21.55 1 10.615 195 SER B N 1
ATOM 8298 C CA . SER B 1 195 ? -9.992 -2.574 20.257 1 10.686 195 SER B CA 1
ATOM 8299 C C . SER B 1 195 ? -10.076 -4.077 20.422 1 10.942 195 SER B C 1
ATOM 8300 O O . SER B 1 195 ? -9.389 -4.672 21.266 1 10.813 195 SER B O 1
ATOM 8308 N N . PHE B 1 196 ? -10.983 -4.668 19.651 1 9.977 196 PHE B N 1
ATOM 8309 C CA . PHE B 1 196 ? -11.064 -6.083 19.388 1 10.397 196 PHE B CA 1
ATOM 8310 C C . PHE B 1 196 ? -10.542 -6.336 17.985 1 10.942 196 PHE B C 1
ATOM 8311 O O . PHE B 1 196 ? -10.887 -5.542 17.087 1 10.58 196 PHE B O 1
ATOM 8328 N N . HIS B 1 197 ? -9.761 -7.38 17.722 1 10.457 197 HIS B N 1
ATOM 8329 C CA . HIS B 1 197 ? -9.165 -7.53 16.408 1 10.862 197 HIS B CA 1
ATOM 8330 C C . HIS B 1 197 ? -8.616 -8.923 16.243 1 11.04 197 HIS B C 1
ATOM 8331 O O . HIS B 1 197 ? -8.361 -9.635 17.244 1 12.644 197 HIS B O 1
ATOM 8346 N N . CYS B 1 19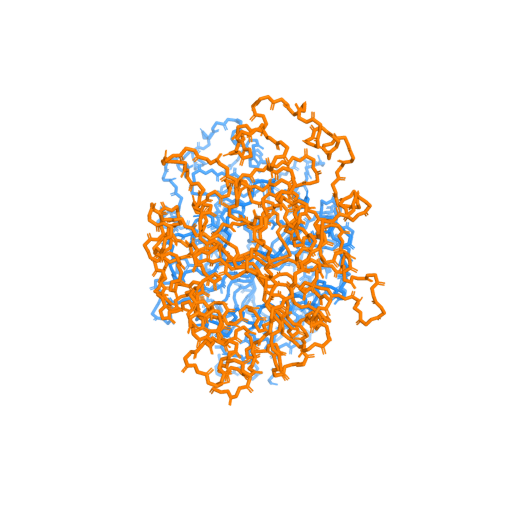8 ? -8.362 -9.302 14.993 1 11.836 198 CYS B N 1
ATOM 8347 C CA . CYS B 1 198 ? -7.647 -10.533 14.691 1 12.425 198 CYS B CA 1
ATOM 8348 C C . CYS B 1 198 ? -6.151 -10.263 14.821 1 13.231 198 CYS B C 1
ATOM 8349 O O . CYS B 1 198 ? -5.614 -9.373 14.16 1 13.187 198 CYS B O 1
ATOM 8357 N N . ASP B 1 199 ? -5.467 -11.053 15.639 1 13.52 199 ASP B N 1
ATOM 8358 C CA . ASP B 1 199 ? -4.034 -10.832 15.885 1 13.51 199 ASP B CA 1
ATOM 8359 C C . ASP B 1 199 ? -3.179 -10.906 14.626 1 14.561 199 ASP B C 1
ATOM 83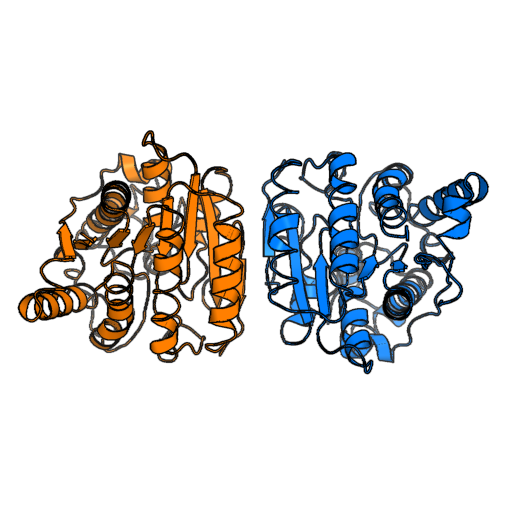60 O O . ASP B 1 199 ? -2.23 -10.126 14.454 1 16.874 199 ASP B O 1
ATOM 8369 N N . LYS B 1 200 ? -3.474 -11.857 13.731 1 14.822 200 LYS B N 1
ATOM 8370 C CA . LYS B 1 200 ? -2.648 -12.08 12.546 1 16.357 200 LYS B CA 1
ATOM 8371 C C . LYS B 1 200 ? -2.981 -11.138 11.384 1 16.296 200 LYS B C 1
ATOM 8372 O O . LYS B 1 200 ? -2.208 -11.093 10.413 1 19.292 200 LYS B O 1
ATOM 8391 N N . ASN B 1 201 ? -4.035 -10.355 11.505 1 15.224 201 ASN B N 1
ATOM 8392 C CA . ASN B 1 201 ? -4.327 -9.32 10.533 1 15.109 201 ASN B CA 1
ATOM 8393 C C . ASN B 1 201 ? -3.458 -8.069 10.728 1 15.633 201 ASN B C 1
ATOM 8394 O O . ASN B 1 201 ? -2.95 -7.805 11.815 1 15.858 201 ASN B O 1
ATOM 8405 N N . PHE B 1 202 ? -3.276 -7.328 9.649 1 16.725 202 PHE B N 1
ATOM 8406 C CA . PHE B 1 202 ? -2.676 -6.002 9.636 1 16.273 202 PHE B CA 1
ATOM 8407 C C . PHE B 1 202 ? -3.265 -5.193 10.797 1 15.908 202 PHE B C 1
ATOM 8408 O O . PHE B 1 202 ? -4.481 -5.321 11.066 1 15.722 202 PHE B O 1
ATOM 8425 N N . PRO B 1 203 ? -2.528 -4.298 11.508 1 15.738 203 PRO B N 1
ATOM 8426 C CA . PRO B 1 203 ? -1.097 -4.089 11.351 1 16.622 203 PRO B CA 1
ATOM 8427 C C . PRO B 1 203 ? -0.261 -5.065 12.159 1 16.74 203 PRO B C 1
ATOM 8428 O O . PRO B 1 203 ? -0.697 -5.508 13.2 1 16.223 203 PRO B O 1
ATOM 8439 N N . ALA B 1 204 ? 0.936 -5.376 11.675 1 19.883 204 ALA B N 1
ATOM 8440 C CA . ALA B 1 204 ? 1.808 -6.257 12.449 1 20.164 204 ALA B CA 1
ATOM 8441 C C . ALA B 1 204 ? 2.216 -5.661 13.802 1 20.478 204 ALA B C 1
ATOM 8442 O O . ALA B 1 204 ? 2.182 -6.365 14.804 1 22.282 204 ALA B O 1
ATOM 8449 N N A ARG B 1 205 ? 2.524 -4.363 13.779 0.5 18.993 205 ARG B N 1
ATOM 8450 N N B ARG B 1 205 ? 2.585 -4.381 13.825 0.5 19.997 205 ARG B N 1
ATOM 8451 C CA A ARG B 1 205 ? 2.811 -3.59 14.983 0.5 19.655 205 ARG B CA 1
ATOM 8452 C CA B ARG B 1 205 ? 2.909 -3.704 15.082 0.5 21.069 205 ARG B CA 1
ATOM 8453 C C A ARG B 1 205 ? 1.508 -3.024 15.54 0.5 17.06 205 ARG B C 1
ATOM 8454 C C B ARG B 1 205 ? 1.656 -3.002 15.594 0.5 18.253 205 ARG B C 1
ATOM 8455 O O A ARG B 1 205 ? 0.756 -2.322 14.852 0.5 15.519 205 ARG B O 1
ATOM 8456 O O B ARG B 1 205 ? 1.092 -2.169 14.906 0.5 17.733 205 ARG B O 1
ATOM 8497 N N . LYS B 1 206 ? 1.215 -3.401 16.797 1 16.307 206 LYS B N 1
ATOM 8498 C CA . LYS B 1 206 ? -0.023 -2.969 17.414 1 15.378 206 LYS B CA 1
ATOM 8499 C C . LYS B 1 206 ? 0.26 -2.117 18.657 1 15.52 206 LYS B C 1
ATOM 8500 O O . LYS B 1 206 ? 0.308 -2.623 19.796 1 15.617 206 LYS B O 1
ATOM 8520 N N . PRO B 1 207 ? 0.476 -0.812 18.522 1 14.972 207 PRO B N 1
ATOM 8521 C CA . PRO B 1 207 ? 0.628 0.056 19.687 1 14.802 207 PRO B CA 1
ATOM 8522 C C . PRO B 1 207 ? -0.54 -0.092 20.645 1 14.027 207 PRO B C 1
ATOM 8523 O O . PRO B 1 207 ? -1.672 -0.347 20.236 1 15.619 207 PRO B O 1
ATOM 8534 N N . ALA B 1 208 ? -0.288 0.094 21.942 1 14.132 208 ALA B N 1
ATOM 8535 C CA . ALA B 1 208 ? -1.298 -0.241 22.932 1 14.337 208 ALA B CA 1
ATOM 8536 C C . ALA B 1 208 ? -2.446 0.762 22.916 1 14.185 208 ALA B C 1
ATOM 8537 O O . ALA B 1 208 ? -2.273 1.971 23.139 1 14.638 208 ALA B O 1
ATOM 8544 N N . SER B 1 209 ? -3.649 0.203 22.788 1 13.63 209 SER B N 1
ATOM 8545 C CA . SER B 1 209 ? -4.877 0.891 23.163 1 13.386 209 SER B CA 1
ATOM 8546 C C . SER B 1 209 ? -4.967 0.917 24.694 1 13.645 209 SER B C 1
ATOM 8547 O O . SER B 1 209 ? -4.141 0.285 25.377 1 14.203 209 SER B O 1
ATOM 8555 N N . SER B 1 210 ? -6.018 1.523 25.287 1 13.006 210 SER B N 1
ATOM 8556 C CA . SER B 1 210 ? -6.276 1.333 26.707 1 13.505 210 SER B CA 1
ATOM 8557 C C . SER B 1 210 ? -6.435 -0.167 27.001 1 13.323 210 SER B C 1
ATOM 8558 O O . SER B 1 210 ? -5.856 -0.706 27.96 1 14.335 210 SER B O 1
ATOM 8566 N N A MET B 1 211 ? -7.193 -0.859 26.152 0.5 12.548 211 MET B N 1
ATOM 8567 N N B MET B 1 211 ? -7.163 -0.846 26.136 0.5 11.92 211 MET B N 1
ATOM 8568 C CA A MET B 1 211 ? -7.475 -2.281 26.29 0.5 13.824 211 MET B CA 1
ATOM 8569 C CA B MET B 1 211 ? -7.366 -2.267 26.277 0.5 12.55 211 MET B CA 1
ATOM 8570 C C A MET B 1 211 ? -7.499 -2.898 24.898 0.5 12.174 211 MET B C 1
ATOM 8571 C C B MET B 1 211 ? -7.442 -2.862 24.887 0.5 11.501 211 MET B C 1
ATOM 8572 O O A MET B 1 211 ? -8.259 -2.45 24.014 0.5 12.134 211 MET B O 1
ATOM 8573 O O B MET B 1 211 ? -8.179 -2.36 24.016 0.5 11.55 211 MET B O 1
ATOM 8600 N N . ASP B 1 212 ? -6.705 -3.94 24.694 1 11.52 212 ASP B N 1
ATOM 8601 C CA . ASP B 1 212 ? -6.619 -4.637 23.414 1 11.514 212 ASP B CA 1
ATOM 8602 C C . ASP B 1 212 ? -6.967 -6.125 23.628 1 11.794 212 ASP B C 1
ATOM 8603 O O . ASP B 1 212 ? -6.372 -6.796 24.477 1 11.965 212 ASP B O 1
ATOM 8613 N N . VAL B 1 213 ? -7.862 -6.631 22.777 1 11.116 213 VAL B N 1
ATOM 8614 C CA . VAL B 1 213 ? -8.336 -8.005 22.834 1 12.138 213 VAL B CA 1
ATOM 8615 C C . VAL B 1 213 ? -8.115 -8.598 21.46 1 11.863 213 VAL B C 1
ATOM 8616 O O . VAL B 1 213 ? -8.833 -8.255 20.527 1 12.303 213 VAL B O 1
ATOM 8629 N N . GLY B 1 214 ? -7.117 -9.488 21.327 1 13.371 214 GLY B N 1
ATOM 8630 C CA . GLY B 1 214 ? -6.79 -10.119 20.069 1 13.636 214 GLY B CA 1
ATOM 8631 C C . GLY B 1 214 ? -7.389 -11.499 19.969 1 15.958 214 GLY B C 1
ATOM 8632 O O . GLY B 1 214 ? -7.311 -12.262 20.931 1 18.55 214 GLY B O 1
ATOM 8636 N N . PHE B 1 215 ? -7.869 -11.859 18.8 1 14.319 215 PHE B N 1
ATOM 8637 C CA . PHE B 1 215 ? -8.456 -13.178 18.601 1 13.288 215 PHE B CA 1
ATOM 8638 C C . PHE B 1 215 ? -7.605 -13.959 17.625 1 13.997 215 PHE B C 1
ATOM 8639 O O . PHE B 1 215 ? -6.977 -13.41 16.682 1 13.967 215 PHE B O 1
ATOM 8656 N N . ALA B 1 216 ? -7.616 -15.271 17.842 1 14.069 216 ALA B N 1
ATOM 8657 C CA . ALA B 1 216 ? -6.993 -16.203 16.894 1 14.04 216 ALA B CA 1
ATOM 8658 C C . ALA B 1 216 ? -7.724 -16.235 15.556 1 13.646 216 ALA B C 1
ATOM 8659 O O . ALA B 1 216 ? -8.907 -15.941 15.409 1 13.992 216 ALA B O 1
ATOM 8666 N N . ASN B 1 217 ? -7.014 -16.628 14.496 1 14.475 217 ASN B N 1
ATOM 8667 C CA . ASN B 1 217 ? -7.632 -16.905 13.218 1 14.571 217 ASN B CA 1
ATOM 8668 C C . ASN B 1 217 ? -8.757 -17.913 13.38 1 14.478 217 ASN B C 1
ATOM 8669 O O . ASN B 1 217 ? -8.621 -18.835 14.166 1 15.08 217 ASN B O 1
ATOM 8680 N N . GLN B 1 218 ? -9.842 -17.687 12.634 1 13.973 218 GLN B N 1
ATOM 8681 C CA . GLN B 1 218 ? -11.035 -18.523 12.584 1 16.244 218 GLN B CA 1
ATOM 8682 C C . GLN B 1 218 ? -11.804 -18.521 13.894 1 13.939 218 GLN B C 1
ATOM 8683 O O . GLN B 1 218 ? -12.629 -19.388 14.117 1 15.759 218 GLN B O 1
ATOM 8697 N N . THR B 1 219 ? -11.593 -17.531 14.739 1 13.721 219 THR B N 1
ATOM 8698 C CA . THR B 1 219 ? -12.465 -17.391 15.899 1 12.341 219 THR B CA 1
ATOM 8699 C C . THR B 1 219 ? -13.905 -17.297 15.394 1 11.82 219 THR B C 1
ATOM 8700 O O . THR B 1 219 ? -14.199 -16.565 14.445 1 12.768 219 THR B O 1
ATOM 8711 N N . GLY B 1 220 ? -14.827 -17.957 16.113 1 11.231 220 GLY B N 1
ATOM 8712 C CA . GLY B 1 220 ? -16.226 -18.017 15.757 1 11.969 220 GLY B CA 1
ATOM 8713 C C . GLY B 1 220 ? -17.115 -17.21 16.674 1 11.847 220 GLY B C 1
ATOM 8714 O O . GLY B 1 220 ? -16.706 -16.424 17.531 1 11.926 220 GLY B O 1
ATOM 8718 N N . ASP B 1 221 ? -18.406 -17.354 16.426 1 12.062 221 ASP B N 1
ATOM 8719 C CA . ASP B 1 221 ? -19.425 -16.472 16.947 1 11.687 221 ASP B CA 1
ATOM 8720 C C . ASP B 1 221 ? -19.421 -16.409 18.471 1 12.303 221 ASP B C 1
ATOM 8721 O O . ASP B 1 221 ? -19.486 -15.342 19.037 1 12.695 221 ASP B O 1
ATOM 8730 N N . GLU B 1 222 ? -19.437 -17.559 19.142 1 12.811 222 GLU B N 1
ATOM 8731 C CA A GLU B 1 222 ? -19.62 -17.585 20.583 0.5 13.033 222 GLU B CA 1
ATOM 8732 C CA B GLU B 1 222 ? -19.614 -17.598 20.582 0.5 13.347 222 GLU B CA 1
ATOM 8733 C C . GLU B 1 222 ? -18.424 -17.008 21.333 1 13.039 222 GLU B C 1
ATOM 8734 O O . GLU B 1 222 ? -18.606 -16.208 22.268 1 13.157 222 GLU B O 1
ATOM 8757 N N . GLU B 1 223 ? -17.217 -17.354 20.893 1 13.215 223 GLU B N 1
ATOM 8758 C CA . GLU B 1 223 ? -16.039 -16.772 21.527 1 12.835 223 GLU B CA 1
ATOM 8759 C C . GLU B 1 223 ? -16.014 -15.258 21.337 1 11.585 223 GLU B C 1
ATOM 8760 O O . GLU B 1 223 ? -15.789 -14.478 22.268 1 12.574 223 GLU B O 1
ATOM 8772 N N . PHE B 1 224 ? -16.329 -14.792 20.1 1 11.798 224 PHE B N 1
ATOM 8773 C CA . PHE B 1 224 ? -16.313 -13.368 19.821 1 11.562 224 PHE B CA 1
ATOM 8774 C C . PHE B 1 224 ? -17.381 -12.672 20.649 1 10.593 224 PHE B C 1
ATOM 8775 O O . PHE B 1 224 ? -17.079 -11.647 21.273 1 10.819 224 PHE B O 1
ATOM 8792 N N . LEU B 1 225 ? -18.621 -13.145 20.595 1 10.623 225 LEU B N 1
ATOM 8793 C CA . LEU B 1 225 ? -19.703 -12.415 21.251 1 10.898 225 LEU B CA 1
ATOM 8794 C C . LEU B 1 225 ? -19.61 -12.442 22.773 1 10.638 225 LEU B C 1
ATOM 8795 O O . LEU B 1 225 ? -19.905 -11.436 23.408 1 11.066 225 LEU B O 1
ATOM 8811 N N . SER B 1 226 ? -19.292 -13.607 23.325 1 11.398 226 SER B N 1
ATOM 8812 C CA . SER B 1 226 ? -19.152 -13.668 24.774 1 11.812 226 SER B CA 1
ATOM 8813 C C . SER B 1 226 ? -18.115 -12.646 25.281 1 11.521 226 SER B C 1
ATOM 8814 O O . SER B 1 226 ? -18.327 -11.893 26.226 1 12.332 226 SER B O 1
ATOM 8822 N N . THR B 1 227 ? -16.997 -12.577 24.577 1 11.516 227 THR B N 1
ATOM 8823 C CA . THR B 1 227 ? -15.905 -11.662 24.92 1 11.98 227 THR B CA 1
ATOM 8824 C C . THR B 1 227 ? -16.307 -10.212 24.681 1 11.753 227 THR B C 1
ATOM 8825 O O . THR B 1 227 ? -16.105 -9.343 25.556 1 11.836 227 THR B O 1
ATOM 8836 N N . PHE B 1 228 ? -16.936 -9.893 23.533 1 10.969 228 PHE B N 1
ATOM 8837 C CA . PHE B 1 228 ? -17.365 -8.532 23.246 1 10.766 228 PHE B CA 1
ATOM 8838 C C . PHE B 1 228 ? -18.348 -8.046 24.282 1 11.151 228 PHE B C 1
ATOM 8839 O O . PHE B 1 228 ? -18.184 -6.958 24.802 1 11.671 228 PHE B O 1
ATOM 8856 N N . ILE B 1 229 ? -19.386 -8.863 24.573 1 10.913 229 ILE B N 1
ATOM 8857 C CA . ILE B 1 229 ? -20.394 -8.432 25.515 1 11.227 229 ILE B CA 1
ATOM 8858 C C . ILE B 1 229 ? -19.741 -8.111 26.848 1 11.635 229 ILE B C 1
ATOM 8859 O O . ILE B 1 229 ? -20.024 -7.069 27.455 1 11.774 229 ILE B O 1
ATOM 8875 N N . GLN B 1 230 ? -18.957 -9.06 27.401 1 11.509 230 GLN B N 1
ATOM 8876 C CA . GLN B 1 230 ? -18.453 -8.866 28.753 1 12.412 230 GLN B CA 1
ATOM 8877 C C . GLN B 1 230 ? -17.421 -7.736 28.844 1 11.628 230 GLN B C 1
ATOM 8878 O O . GLN B 1 230 ? -17.461 -6.938 29.779 1 12.198 230 GLN B O 1
ATOM 8892 N N . VAL B 1 231 ? -16.53 -7.689 27.848 1 11.734 231 VAL B N 1
ATOM 8893 C CA . VAL B 1 231 ? -15.53 -6.638 27.895 1 12.055 231 VAL B CA 1
ATOM 8894 C C . VAL B 1 231 ? -16.193 -5.256 27.712 1 11.271 231 VAL B C 1
ATOM 8895 O O . VAL B 1 231 ? -15.862 -4.271 28.396 1 12.184 231 VAL B O 1
ATOM 8908 N N . VAL B 1 232 ? -17.119 -5.134 26.765 1 11.357 232 VAL B N 1
ATOM 8909 C CA . VAL B 1 232 ? -17.763 -3.845 26.494 1 11.252 232 VAL B CA 1
ATOM 8910 C C . VAL B 1 232 ? -18.59 -3.404 27.693 1 11.339 232 VAL B C 1
ATOM 8911 O O . VAL B 1 232 ? -18.541 -2.24 28.145 1 12.086 232 VAL B O 1
ATOM 8924 N N . GLU B 1 233 ? -19.35 -4.299 28.32 1 11.908 233 GLU B N 1
ATOM 8925 C CA . GLU B 1 233 ? -20.141 -3.899 29.467 1 12.842 233 GLU B CA 1
ATOM 8926 C C . GLU B 1 233 ? -19.248 -3.393 30.612 1 12.899 233 GLU B C 1
ATOM 8927 O O . GLU B 1 233 ? -19.546 -2.414 31.278 1 13.747 233 GLU B O 1
ATOM 8939 N N . MET B 1 234 ? -18.134 -4.104 30.83 1 12.264 234 MET B N 1
ATOM 8940 C CA . MET B 1 234 ? -17.178 -3.686 31.824 1 12.286 234 MET B CA 1
ATOM 8941 C C . MET B 1 234 ? -16.611 -2.311 31.509 1 12.559 234 MET B C 1
ATOM 8942 O O . MET B 1 234 ? -16.522 -1.483 32.392 1 13.288 234 MET B O 1
ATOM 8956 N N . ALA B 1 235 ? -16.22 -2.102 30.253 1 12.402 235 ALA B N 1
ATOM 8957 C CA . ALA B 1 235 ? -15.593 -0.833 29.873 1 13.047 235 ALA B CA 1
ATOM 8958 C C . ALA B 1 235 ? -16.555 0.326 30.081 1 13.537 235 ALA B C 1
ATOM 8959 O O . ALA B 1 235 ? -16.194 1.397 30.577 1 13.303 235 ALA B O 1
ATOM 8966 N N . VAL B 1 236 ? -17.819 0.106 29.745 1 13.011 236 VAL B N 1
ATOM 8967 C CA . VAL B 1 236 ? -18.812 1.165 29.934 1 14.985 236 VAL B CA 1
ATOM 8968 C C . VAL B 1 236 ? -19.007 1.466 31.422 1 16.21 236 VAL B C 1
ATOM 8969 O O . VAL B 1 236 ? -19.13 2.635 31.826 1 16.134 236 VAL B O 1
ATOM 8982 N N . ASN B 1 237 ? -19.073 0.431 32.276 1 15.447 237 ASN B N 1
ATOM 8983 C CA A ASN B 1 237 ? -19.268 0.609 33.702 0.5 16.579 237 ASN B CA 1
ATOM 8984 C CA B ASN B 1 237 ? -19.292 0.632 33.699 0.5 17.549 237 ASN B CA 1
ATOM 8985 C C . ASN B 1 237 ? -18.043 1.273 34.325 1 16.549 237 ASN B C 1
ATOM 8986 O O . ASN B 1 237 ? -18.152 2.127 35.215 1 18.326 237 ASN B O 1
ATOM 9007 N N . LEU B 1 238 ? -16.849 0.897 33.853 1 15.295 238 LEU B N 1
ATOM 9008 C CA . LEU B 1 238 ? -15.596 1.394 34.435 1 15.386 238 LEU B CA 1
ATOM 9009 C C . LEU B 1 238 ? -15.423 2.89 34.129 1 15.877 238 LEU B C 1
ATOM 9010 O O . LEU B 1 238 ? -15.037 3.697 35.005 1 16.829 238 LEU B O 1
ATOM 9026 N N . HIS B 1 239 ? -15.701 3.269 32.887 1 15.65 239 HIS B N 1
ATOM 9027 C CA . HIS B 1 239 ? -15.385 4.63 32.452 1 16.87 239 HIS B CA 1
ATOM 9028 C C . HIS B 1 239 ? -16.569 5.584 32.476 1 17.419 239 HIS B C 1
ATOM 9029 O O . HIS B 1 239 ? -16.37 6.789 32.53 1 18.767 239 HIS B O 1
ATOM 9044 N N . ARG B 1 240 ? -17.8 5.084 32.526 1 17.339 240 ARG B N 1
ATOM 9045 C CA . ARG B 1 240 ? -18.983 5.925 32.52 1 18.828 240 ARG B CA 1
ATOM 9046 C C . ARG B 1 240 ? -18.824 7.046 31.492 1 17.897 240 ARG B C 1
ATOM 9047 O O . ARG B 1 240 ? -18.979 8.238 31.828 1 18.756 240 ARG B O 1
ATOM 9068 N N . PRO B 1 241 ? -18.57 6.725 30.215 1 16.651 241 PRO B N 1
ATOM 9069 C CA . PRO B 1 241 ? -18.321 7.77 29.216 1 16.364 241 PRO B CA 1
ATOM 9070 C C . PRO B 1 241 ? -19.586 8.591 28.959 1 14.898 241 PRO B C 1
ATOM 9071 O O . PRO B 1 241 ? -20.713 8.096 29.115 1 16.64 241 PRO B O 1
ATOM 9082 N N . ASP B 1 242 ? -19.359 9.83 28.538 1 15.185 242 ASP B N 1
ATOM 9083 C CA . ASP B 1 242 ? -20.434 10.714 28.137 1 15.491 242 ASP B CA 1
ATOM 9084 C C . ASP B 1 242 ? -20.793 10.495 26.67 1 14.674 242 ASP B C 1
ATOM 9085 O O . ASP B 1 242 ? -21.85 10.964 26.224 1 15.637 242 ASP B O 1
ATOM 9094 N N . LEU B 1 243 ? -19.918 9.819 25.919 1 13.727 243 LEU B N 1
ATOM 9095 C CA . LEU B 1 243 ? -20.149 9.508 24.518 1 13.316 243 LEU B CA 1
ATOM 9096 C C . LEU B 1 243 ? -19.393 8.236 24.195 1 12.467 243 LEU B C 1
ATOM 9097 O O . LEU B 1 243 ? -18.241 8.105 24.64 1 12.905 243 LEU B O 1
ATOM 9113 N N . ILE B 1 244 ? -20.033 7.334 23.452 1 11.992 244 ILE B N 1
ATOM 9114 C CA . ILE B 1 244 ? -19.366 6.185 22.854 1 12.017 244 ILE B CA 1
ATOM 9115 C C . ILE B 1 244 ? -19.234 6.444 21.352 1 11.376 244 ILE B C 1
ATOM 9116 O O . ILE B 1 244 ? -20.247 6.818 20.709 1 12.206 244 ILE B O 1
ATOM 9132 N N . LEU B 1 245 ? -18.038 6.213 20.808 1 11.292 245 LEU B N 1
ATOM 9133 C CA . LEU B 1 245 ? -17.828 6.123 19.384 1 11.1 245 LEU B CA 1
ATOM 9134 C C . LEU B 1 245 ? -17.646 4.657 19.053 1 10.612 245 LEU B C 1
ATOM 9135 O O . LEU B 1 245 ? -16.707 4.031 19.583 1 11.392 245 LEU B O 1
ATOM 9151 N N . TYR B 1 246 ? -18.521 4.102 18.241 1 10.16 246 TYR B N 1
ATOM 9152 C CA . TYR B 1 246 ? -18.584 2.676 17.997 1 9.961 246 TYR B CA 1
ATOM 9153 C C . TYR B 1 246 ? -18.219 2.444 16.52 1 10.014 246 TYR B C 1
ATOM 9154 O O . TYR B 1 246 ? -18.991 2.871 15.644 1 9.569 246 TYR B O 1
ATOM 9172 N N . ASP B 1 247 ? -17.151 1.68 16.258 1 9.672 247 ASP B N 1
ATOM 9173 C CA . ASP B 1 247 ? -16.773 1.252 14.929 1 9.669 247 ASP B CA 1
ATOM 9174 C C . ASP B 1 247 ? -17.279 -0.163 14.694 1 9.822 247 ASP B C 1
ATOM 9175 O O . ASP B 1 247 ? -16.796 -1.132 15.334 1 10.478 247 ASP B O 1
ATOM 9184 N N . ALA B 1 248 ? -18.319 -0.252 13.862 1 9.743 248 ALA B N 1
ATOM 9185 C CA . ALA B 1 248 ? -19.057 -1.475 13.569 1 9.424 248 ALA B CA 1
ATOM 9186 C C . ALA B 1 248 ? -18.567 -2.164 12.293 1 9.863 248 ALA B C 1
ATOM 9187 O O . ALA B 1 248 ? -19.313 -2.835 11.577 1 9.808 248 ALA B O 1
ATOM 9194 N N . GLY B 1 249 ? -17.276 -2.113 12.043 1 9.812 249 GLY B N 1
ATOM 9195 C CA . GLY B 1 249 ? -16.732 -2.723 10.84 1 10.008 249 GLY B CA 1
ATOM 9196 C C . GLY B 1 249 ? -17.148 -4.162 10.69 1 9.606 249 GLY B C 1
ATOM 9197 O O . GLY B 1 249 ? -17.218 -4.946 11.665 1 10.445 249 GLY B O 1
ATOM 9201 N N . VAL B 1 250 ? -17.447 -4.574 9.435 1 8.967 250 VAL B N 1
ATOM 9202 C CA . VAL B 1 250 ? -17.973 -5.881 9.135 1 9.134 250 VAL B CA 1
ATOM 9203 C C . VAL B 1 250 ? -16.915 -6.808 8.552 1 9.379 250 VAL B C 1
ATOM 9204 O O . VAL B 1 250 ? -17.238 -7.907 8.086 1 9.723 250 VAL B O 1
ATOM 9217 N N . ASP B 1 251 ? -15.623 -6.388 8.603 1 9.654 251 ASP B N 1
ATOM 9218 C CA . ASP B 1 251 ? -14.535 -7.219 8.125 1 9.847 251 ASP B CA 1
ATOM 9219 C C . ASP B 1 251 ? -14.221 -8.373 9.095 1 9.944 251 ASP B C 1
ATOM 9220 O O . ASP B 1 251 ? -13.4 -9.203 8.73 1 10.593 251 ASP B O 1
ATOM 9229 N N . ILE B 1 252 ? -14.963 -8.489 10.198 1 9.371 252 ILE B N 1
ATOM 9230 C CA . ILE B 1 252 ? -14.94 -9.7 11.011 1 9.798 252 ILE B CA 1
ATOM 9231 C C . ILE B 1 252 ? -15.682 -10.85 10.322 1 10.651 252 ILE B C 1
ATOM 9232 O O . ILE B 1 252 ? -15.594 -11.998 10.78 1 10.296 252 ILE B O 1
ATOM 9248 N N . HIS B 1 253 ? -16.532 -10.546 9.33 1 10.216 253 HIS B N 1
ATOM 9249 C CA . HIS B 1 253 ? -17.39 -11.575 8.753 1 10.34 253 HIS B CA 1
ATOM 9250 C C . HIS B 1 253 ? -16.592 -12.729 8.165 1 10.357 253 HIS B C 1
ATOM 9251 O O . HIS 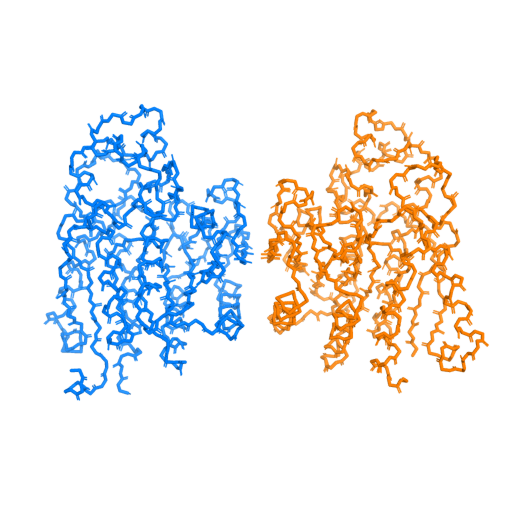B 1 253 ? -15.531 -12.547 7.616 1 11.125 253 HIS B O 1
ATOM 9266 N N . ASN B 1 254 ? -17.178 -13.921 8.251 1 11.016 254 ASN B N 1
ATOM 9267 C CA . ASN B 1 254 ? -16.603 -15.143 7.729 1 12.751 254 ASN B CA 1
ATOM 9268 C C . ASN B 1 254 ? -16.085 -14.96 6.315 1 11.868 254 ASN B C 1
ATOM 9269 O O . ASN B 1 254 ? -14.978 -15.473 6.017 1 13.106 254 ASN B O 1
ATOM 9280 N N . ASP B 1 255 ? -16.853 -14.269 5.445 1 11.282 255 ASP B N 1
ATOM 9281 C CA . ASP B 1 255 ? -16.506 -14.212 4.057 1 12.255 255 ASP B CA 1
ATOM 9282 C C . ASP B 1 255 ? -15.7 -12.985 3.687 1 11.826 255 ASP B C 1
ATOM 9283 O O . ASP B 1 255 ? -15.403 -12.738 2.523 1 12.623 255 ASP B O 1
ATOM 9292 N N . ASP B 1 256 ? -15.299 -12.176 4.679 1 10.868 256 ASP B N 1
ATOM 9293 C CA . ASP B 1 256 ? -14.488 -11 4.349 1 11.483 256 ASP B CA 1
ATOM 9294 C C . ASP B 1 256 ? -13.18 -11.437 3.714 1 12.322 256 ASP B C 1
ATOM 9295 O O . ASP B 1 256 ? -12.613 -12.457 4.11 1 13.074 256 ASP B O 1
ATOM 9304 N N . GLU B 1 257 ? -12.762 -10.708 2.672 1 11.986 257 GLU B N 1
ATOM 9305 C CA . GLU B 1 257 ? -11.576 -11.106 1.925 1 13.336 257 GLU B CA 1
ATOM 9306 C C . GLU B 1 257 ? -10.266 -10.747 2.631 1 14.9 257 GLU B C 1
ATOM 9307 O O . GLU B 1 257 ? -9.239 -11.304 2.254 1 16.949 257 GLU B O 1
ATOM 9319 N N . LEU B 1 258 ? -10.279 -9.824 3.594 1 13.652 258 LEU B N 1
ATOM 9320 C CA . LEU B 1 258 ? -9.034 -9.499 4.316 1 14.142 258 LEU B CA 1
ATOM 9321 C C . LEU B 1 258 ? -9.02 -10.112 5.702 1 13.452 258 LEU B C 1
ATOM 9322 O O . LEU B 1 258 ? -7.966 -10.528 6.174 1 14.653 258 LEU B O 1
ATOM 9338 N N . GLY B 1 259 ? -10.132 -10.018 6.437 1 12.054 259 GLY B N 1
ATOM 9339 C CA . GLY B 1 259 ? -10.128 -10.481 7.812 1 11.589 259 GLY B CA 1
ATOM 9340 C C . GLY B 1 259 ? -10.028 -11.99 7.933 1 11.65 259 GLY B C 1
ATOM 9341 O O . GLY B 1 259 ? -10.517 -12.711 7.042 1 12.958 259 GLY B O 1
ATOM 9345 N N . TYR B 1 260 ? -9.447 -12.458 9.044 1 12.476 260 TYR B N 1
ATOM 9346 C CA . TYR B 1 260 ? -9.246 -13.885 9.234 1 13.147 260 TYR B CA 1
ATOM 9347 C C . TYR B 1 260 ? -10.16 -14.462 10.3 1 13.71 260 TYR B C 1
ATOM 9348 O O . TYR B 1 260 ? -9.914 -15.583 10.778 1 15.776 260 TYR B O 1
ATOM 9366 N N . LEU B 1 261 ? -11.214 -13.75 10.703 1 12.338 261 LEU B N 1
ATOM 9367 C CA . LEU B 1 261 ? -12.177 -14.305 11.642 1 11.945 261 LEU B CA 1
ATOM 9368 C C . LEU B 1 261 ? -13.362 -14.929 10.897 1 13.368 261 LEU B C 1
ATOM 9369 O O . LEU B 1 261 ? -13.582 -14.717 9.701 1 13.812 261 LEU B O 1
ATOM 9385 N N . SER B 1 262 ? -14.151 -15.692 11.662 1 12.417 262 SER B N 1
ATOM 9386 C CA . SER B 1 262 ? -15.217 -16.528 11.102 1 12.921 262 SER B CA 1
ATOM 9387 C C . SER B 1 262 ? -16.57 -16.141 11.709 1 12.654 262 SER B C 1
ATOM 9388 O O . SER B 1 262 ? -17.309 -17.018 12.191 1 15.457 262 SER B O 1
ATOM 9396 N N . ILE B 1 263 ? -16.929 -14.85 11.695 1 11.857 263 ILE B N 1
ATOM 9397 C CA . ILE B 1 263 ? -18.117 -14.379 12.364 1 11.379 263 ILE B CA 1
ATOM 9398 C C . ILE B 1 263 ? -19.283 -14.34 11.374 1 11.62 263 ILE B C 1
ATOM 9399 O O . ILE B 1 263 ? -19.135 -13.801 10.261 1 11.437 263 ILE B O 1
ATOM 9415 N N . SER B 1 264 ? -20.426 -14.893 11.773 1 10.868 264 SER B N 1
ATOM 9416 C CA . SER B 1 264 ? -21.613 -14.891 10.917 1 11.196 264 SER B CA 1
ATOM 9417 C C . SER B 1 264 ? -22.299 -13.527 10.86 1 10.699 264 SER B C 1
ATOM 9418 O O . SER B 1 264 ? -22.157 -12.661 11.713 1 10.703 264 SER B O 1
ATOM 9426 N N . GLN B 1 265 ? -23.144 -13.35 9.84 1 10.619 265 GLN B N 1
ATOM 9427 C CA . GLN B 1 265 ? -24.004 -12.19 9.755 1 10.346 265 GLN B CA 1
ATOM 9428 C C . GLN B 1 265 ? -24.941 -12.109 10.973 1 9.869 265 GLN B C 1
ATOM 9429 O O . GLN B 1 265 ? -25.162 -11.021 11.491 1 10.347 265 GLN B O 1
ATOM 9443 N N . ALA B 1 266 ? -25.447 -13.226 11.441 1 11.22 266 ALA B N 1
ATOM 9444 C CA . ALA B 1 266 ? -26.311 -13.214 12.592 1 11.077 266 ALA B CA 1
ATOM 9445 C C . ALA B 1 266 ? -25.531 -12.737 13.817 1 10.488 266 ALA B C 1
ATOM 9446 O O . ALA B 1 266 ? -26.113 -12.059 14.676 1 11.056 266 ALA B O 1
ATOM 9453 N N . ALA B 1 267 ? -24.259 -13.107 13.925 1 10.312 267 ALA B N 1
ATOM 9454 C CA . ALA B 1 267 ? -23.505 -12.632 15.062 1 10.262 267 ALA B CA 1
ATOM 9455 C C . ALA B 1 267 ? -23.162 -11.157 14.971 1 10.009 267 ALA B C 1
ATOM 9456 O O . ALA B 1 267 ? -23.123 -10.445 15.983 1 10.813 267 ALA B O 1
ATOM 9463 N N . ILE B 1 268 ? -22.928 -10.633 13.76 1 10.318 268 ILE B N 1
ATOM 9464 C CA . ILE B 1 268 ? -22.783 -9.187 13.565 1 10.437 268 ILE B CA 1
ATOM 9465 C C . ILE B 1 268 ? -24.035 -8.454 14.046 1 9.915 268 ILE B C 1
ATOM 9466 O O . ILE B 1 268 ? -23.974 -7.469 14.778 1 10.021 268 ILE B O 1
ATOM 9482 N N . ALA B 1 269 ? -25.227 -9.001 13.716 1 10.201 269 ALA B N 1
ATOM 9483 C CA . ALA B 1 269 ? -26.481 -8.449 14.19 1 10.448 269 ALA B CA 1
ATOM 9484 C C . ALA B 1 269 ? -26.533 -8.428 15.72 1 10.573 269 ALA B C 1
ATOM 9485 O O . ALA B 1 269 ? -26.939 -7.45 16.333 1 10.866 269 ALA B O 1
ATOM 9492 N N A GLN B 1 270 ? -26.151 -9.541 16.36 0.5 9.847 270 GLN B N 1
ATOM 9493 N N B GLN B 1 270 ? -26.143 -9.555 16.336 0.5 10.166 270 GLN B N 1
ATOM 9494 C CA A GLN B 1 270 ? -26.202 -9.584 17.831 0.5 10.74 270 GLN B CA 1
ATOM 9495 C CA B GLN B 1 270 ? -26.176 -9.656 17.801 0.5 11.483 270 GLN B CA 1
ATOM 9496 C C A GLN B 1 270 ? -25.191 -8.612 18.455 0.5 10.268 270 GLN B C 1
ATOM 9497 C C B GLN B 1 270 ? -25.2 -8.673 18.452 0.5 10.676 270 GLN B C 1
ATOM 9498 O O A GLN B 1 270 ? -25.456 -7.964 19.48 0.5 10.523 270 GLN B O 1
ATOM 9499 O O B GLN B 1 270 ? -25.516 -8.101 19.505 0.5 11.054 270 GLN B O 1
ATOM 9526 N N . ARG B 1 271 ? -24.025 -8.49 17.843 1 9.907 271 ARG B N 1
ATOM 9527 C CA . ARG B 1 271 ? -23.023 -7.537 18.308 1 9.983 271 ARG B CA 1
ATOM 9528 C C . ARG B 1 271 ? -23.616 -6.114 18.322 1 10.075 271 ARG B C 1
ATOM 9529 O O . ARG B 1 271 ? -23.608 -5.389 19.319 1 10.092 271 ARG B O 1
ATOM 9551 N N . ASP B 1 272 ? -24.206 -5.742 17.159 1 9.756 272 ASP B N 1
ATOM 9552 C CA . ASP B 1 272 ? -24.763 -4.392 17.012 1 10.245 272 ASP B CA 1
ATOM 9553 C C . ASP B 1 272 ? -25.931 -4.167 17.952 1 10.421 272 ASP B C 1
ATOM 9554 O O . ASP B 1 272 ? -26.062 -3.099 18.561 1 10.707 272 ASP B O 1
ATOM 9563 N N . ARG B 1 273 ? -26.832 -5.164 18.075 1 11.067 273 ARG B N 1
ATOM 9564 C CA A ARG B 1 273 ? -27.998 -5.043 18.951 0.5 12.095 273 ARG B CA 1
ATOM 9565 C CA B ARG B 1 273 ? -27.993 -5.019 18.946 0.5 11.95 273 ARG B CA 1
ATOM 9566 C C . ARG B 1 273 ? -27.581 -4.881 20.405 1 11.473 273 ARG B C 1
ATOM 9567 O O . ARG B 1 273 ? -28.132 -4.056 21.138 1 12.141 273 ARG B O 1
ATOM 9608 N N . PHE B 1 274 ? -26.595 -5.668 20.826 1 11.496 274 PHE B N 1
ATOM 9609 C CA . PHE B 1 274 ? -26.093 -5.559 22.204 1 11.78 274 PHE B CA 1
ATOM 9610 C C . PHE B 1 274 ? -25.489 -4.178 22.447 1 11.171 274 PHE B C 1
ATOM 9611 O O . PHE B 1 274 ? -25.787 -3.52 23.463 1 11.595 274 PHE B O 1
ATOM 9628 N N . MET B 1 275 ? -24.647 -3.705 21.525 1 11.06 275 MET B N 1
ATOM 9629 C CA . MET B 1 275 ? -23.935 -2.435 21.727 1 10.637 275 MET B CA 1
ATOM 9630 C C . MET B 1 275 ? -24.937 -1.275 21.827 1 11.643 275 MET B C 1
ATOM 9631 O O . MET B 1 275 ? -24.901 -0.449 22.758 1 11.923 275 MET B O 1
ATOM 9645 N N . LEU B 1 276 ? -25.886 -1.199 20.873 1 11.097 276 LEU B N 1
ATOM 9646 C CA . LEU B 1 276 ? -26.866 -0.112 20.897 1 11.24 276 LEU B CA 1
ATOM 9647 C C . LEU B 1 276 ? -27.775 -0.254 22.098 1 11.532 276 LEU B C 1
ATOM 9648 O O . LEU B 1 276 ? -28.13 0.744 22.735 1 12.779 276 LEU B O 1
ATOM 9664 N N . GLY B 1 277 ? -28.149 -1.478 22.455 1 11.759 277 GLY B N 1
ATOM 9665 C CA . GLY B 1 277 ? -29.035 -1.707 23.592 1 12.878 277 GLY B CA 1
ATOM 9666 C C . GLY B 1 277 ? -28.403 -1.278 24.915 1 12.762 277 GLY B C 1
ATOM 9667 O O . GLY B 1 277 ? -29.036 -0.707 25.8 1 14.176 277 GLY B O 1
ATOM 9671 N N . LEU B 1 278 ? -27.086 -1.511 25.049 1 13.28 278 LEU B N 1
ATOM 9672 C CA . LEU B 1 278 ? -26.388 -1.154 26.265 1 12.961 278 LEU B CA 1
ATOM 9673 C C . LEU B 1 278 ? -26.351 0.362 26.381 1 13.237 278 LEU B C 1
ATOM 9674 O O . LEU B 1 278 ? -26.583 0.941 27.464 1 14.068 278 LEU B O 1
ATOM 9690 N N . ALA B 1 279 ? -25.996 1.025 25.288 1 13.134 279 ALA B N 1
ATOM 9691 C CA . ALA B 1 279 ? -25.906 2.483 25.309 1 13.831 279 ALA B CA 1
ATOM 9692 C C . ALA B 1 279 ? -27.265 3.112 25.666 1 14.414 279 ALA B C 1
ATOM 9693 O O . ALA B 1 279 ? -27.352 4.039 26.46 1 15.021 279 ALA B O 1
ATOM 9700 N N . LYS B 1 280 ? -28.348 2.557 25.111 1 13.609 280 LYS B N 1
ATOM 9701 C CA . LYS B 1 280 ? -29.692 3.01 25.48 1 15.189 280 LYS B CA 1
ATOM 9702 C C . LYS B 1 280 ? -29.98 2.784 26.965 1 17.465 280 LYS B C 1
ATOM 9703 O O . LYS B 1 280 ? -30.513 3.69 27.632 1 17.456 280 LYS B O 1
ATOM 9722 N N A GLN B 1 281 ? -29.764 1.586 27.475 0.5 16.4 281 GLN B N 1
ATOM 9723 N N B GLN B 1 281 ? -29.677 1.578 27.461 0.5 16.844 281 GLN B N 1
ATOM 9724 C CA A GLN B 1 281 ? -30.058 1.343 28.876 0.5 17.454 281 GLN B CA 1
ATOM 9725 C CA B GLN B 1 281 ? -29.96 1.163 28.835 0.5 18.113 281 GLN B CA 1
ATOM 9726 C C A GLN B 1 281 ? -29.329 2.368 29.733 0.5 17.496 281 GLN B C 1
ATOM 9727 C C B GLN B 1 281 ? -29.247 2.078 29.82 0.5 18.009 281 GLN B C 1
ATOM 9728 O O A GLN B 1 281 ? -29.886 2.94 30.682 0.5 17.552 281 GLN B O 1
ATOM 9729 O O B GLN B 1 281 ? -29.786 2.32 30.91 0.5 16.993 281 GLN B O 1
ATOM 9756 N N . GLU B 1 282 ? -28.045 2.547 29.454 1 16.902 282 GLU B N 1
ATOM 9757 C CA . GLU B 1 282 ? -27.231 3.406 30.325 1 17.775 282 GLU B CA 1
ATOM 9758 C C . GLU B 1 282 ? -27.379 4.897 30.005 1 18.9 282 GLU B C 1
ATOM 9759 O O . GLU B 1 282 ? -26.72 5.736 30.642 1 19.595 282 GLU B O 1
ATOM 9772 N N . SER B 1 283 ? -28.234 5.26 29.033 1 18.735 283 SER B N 1
ATOM 9773 C CA . SER B 1 283 ? -28.454 6.638 28.657 1 19.422 283 SER B CA 1
ATOM 9774 C C . SER B 1 283 ? -27.146 7.306 28.233 1 17.319 283 SER B C 1
ATOM 9775 O O . SER B 1 283 ? -26.9 8.461 28.572 1 20.701 283 SER B O 1
ATOM 9783 N N . ILE B 1 284 ? -26.351 6.61 27.404 1 14.593 284 ILE B N 1
ATOM 9784 C CA . ILE B 1 284 ? -25.102 7.134 26.914 1 14.648 284 ILE B CA 1
ATOM 9785 C C . ILE B 1 284 ? -25.247 7.344 25.403 1 13.691 284 ILE B C 1
ATOM 9786 O O . ILE B 1 284 ? -25.48 6.378 24.666 1 13.667 284 ILE B O 1
ATOM 9802 N N . PRO B 1 285 ? -25.067 8.573 24.883 1 13.303 285 PRO B N 1
ATOM 9803 C CA . PRO B 1 285 ? -25.064 8.82 23.44 1 13.245 285 PRO B CA 1
ATOM 9804 C C . PRO B 1 285 ? -24.05 7.945 22.735 1 12.815 285 PRO B C 1
ATOM 9805 O O . PRO B 1 285 ? -22.92 7.81 23.188 1 13.087 285 PRO B O 1
ATOM 9816 N N . ILE B 1 286 ? -24.484 7.411 21.594 1 11.71 286 ILE B N 1
ATOM 9817 C CA . ILE B 1 286 ? -23.612 6.548 20.809 1 11.128 286 ILE B CA 1
ATOM 9818 C C . ILE B 1 286 ? -23.615 7.011 19.359 1 11.215 286 ILE B C 1
ATOM 9819 O O . ILE B 1 286 ? -24.678 7.082 18.695 1 11.285 286 ILE B O 1
ATOM 9835 N N . ALA B 1 287 ? -22.437 7.334 18.862 1 10.564 287 ALA B N 1
ATOM 9836 C CA . ALA B 1 287 ? -22.152 7.707 17.491 1 10.39 287 ALA B CA 1
ATOM 9837 C C . ALA B 1 287 ? -21.452 6.546 16.808 1 9.753 287 ALA B C 1
ATOM 9838 O O . ALA B 1 287 ? -20.397 6.119 17.274 1 10.321 287 ALA B O 1
ATOM 9845 N N . CYS B 1 288 ? -22.05 6.003 15.752 1 9.653 288 CYS B N 1
ATOM 9846 C CA . CYS B 1 288 ? -21.551 4.8 15.109 1 10.04 288 CYS B CA 1
ATOM 9847 C C . CYS B 1 288 ? -20.924 5.14 13.787 1 10.043 288 CYS B C 1
ATOM 9848 O O . CYS B 1 288 ? -21.445 6.029 13.08 1 10.049 288 CYS B O 1
ATOM 9856 N N . VAL B 1 289 ? -19.885 4.409 13.392 1 9.363 289 VAL B N 1
ATOM 9857 C CA . VAL B 1 289 ? -19.341 4.43 12.04 1 9.507 289 VAL B CA 1
ATOM 9858 C C . VAL B 1 289 ? -19.37 3.014 11.512 1 10.266 289 VAL B C 1
ATOM 9859 O O . VAL B 1 289 ? -19.219 2.033 12.253 1 10.451 289 VAL B O 1
ATOM 9872 N N . ILE B 1 290 ? -19.531 2.865 10.191 1 11.058 290 ILE B N 1
ATOM 9873 C CA . ILE B 1 290 ? -19.65 1.524 9.649 1 10.561 290 ILE B CA 1
ATOM 9874 C C . ILE B 1 290 ? -18.312 0.822 9.444 1 10.834 290 ILE B C 1
ATOM 9875 O O . ILE B 1 290 ? -18.317 -0.419 9.366 1 11.555 290 ILE B O 1
ATOM 9891 N N . GLY B 1 291 ? -17.213 1.537 9.35 1 10.983 291 GLY B N 1
ATOM 9892 C CA . GLY B 1 291 ? -15.9 0.949 9.304 1 11.24 291 GLY B CA 1
ATOM 9893 C C . GLY B 1 291 ? -15.659 0.109 8.071 1 10.082 291 GLY B C 1
ATOM 9894 O O . GLY B 1 291 ? -16.174 0.43 6.987 1 11.199 291 GLY B O 1
ATOM 9898 N N . GLY B 1 292 ? -14.842 -0.924 8.203 1 9.933 292 GLY B N 1
ATOM 9899 C CA . GLY B 1 292 ? -14.312 -1.668 7.089 1 9.767 292 GLY B CA 1
ATOM 9900 C C . GLY B 1 292 ? -15.22 -2.817 6.643 1 10.396 292 GLY B C 1
ATOM 9901 O O . GLY B 1 292 ? -16.361 -2.967 7.083 1 11.958 292 GLY B O 1
ATOM 9905 N N . GLY B 1 293 ? -14.673 -3.617 5.752 1 10.989 293 GLY B N 1
ATOM 9906 C CA . GLY B 1 293 ? -15.355 -4.665 5.019 1 10.559 293 GLY B CA 1
ATOM 9907 C C . GLY B 1 293 ? -14.751 -4.783 3.62 1 11.575 293 GLY B C 1
ATOM 9908 O O . GLY B 1 293 ? -14.581 -3.777 2.928 1 14.526 293 GLY B O 1
ATOM 9912 N N . TYR B 1 294 ? -14.48 -5.982 3.171 1 11.649 294 TYR B N 1
ATOM 9913 C CA . TYR B 1 294 ? -13.732 -6.168 1.93 1 12.302 294 TYR B CA 1
ATOM 9914 C C . TYR B 1 294 ? -14.332 -7.33 1.137 1 12.571 294 TYR B C 1
ATOM 9915 O O . TYR B 1 294 ? -14.247 -8.467 1.553 1 13.31 294 TYR B O 1
ATOM 9933 N N . ARG B 1 295 ? -15.017 -6.989 0.017 1 12.063 295 ARG B N 1
ATOM 9934 C CA . ARG B 1 295 ? -15.543 -8.002 -0.917 1 12.916 295 ARG B CA 1
ATOM 9935 C C . ARG B 1 295 ? -15.358 -7.463 -2.322 1 13.083 295 ARG B C 1
ATOM 9936 O O . ARG B 1 295 ? -15.519 -6.284 -2.551 1 13.306 295 ARG B O 1
ATOM 9957 N N . GLU B 1 296 ? -15.047 -8.38 -3.246 1 14.944 296 GLU B N 1
ATOM 9958 C CA . GLU B 1 296 ? -14.912 -7.994 -4.656 1 16.216 296 GLU B CA 1
ATOM 9959 C C . GLU B 1 296 ? -16.172 -7.338 -5.219 1 14.614 296 GLU B C 1
ATOM 9960 O O . GLU B 1 296 ? -16.095 -6.342 -5.936 1 14.868 296 GLU B O 1
ATOM 9972 N N . ASP B 1 297 ? -17.3 -7.875 -4.793 1 13.357 297 ASP B N 1
ATOM 9973 C CA . ASP B 1 297 ? -18.579 -7.297 -5.155 1 12.712 297 ASP B CA 1
ATOM 9974 C C . ASP B 1 297 ? -18.991 -6.35 -4.01 1 10.894 297 ASP B C 1
ATOM 9975 O O . ASP B 1 297 ? -19.337 -6.825 -2.919 1 11.214 297 ASP B O 1
ATOM 9984 N N . HIS B 1 298 ? -18.921 -5.056 -4.237 1 11.92 298 HIS B N 1
ATOM 9985 C CA . HIS B 1 298 ? -19.146 -4.111 -3.14 1 11.1 298 HIS B CA 1
ATOM 9986 C C . HIS B 1 298 ? -20.529 -4.297 -2.528 1 11.415 298 HIS B C 1
ATOM 9987 O O . HIS B 1 298 ? -20.722 -4.096 -1.325 1 11.34 298 HIS B O 1
ATOM 10002 N N . ALA B 1 299 ? -21.516 -4.669 -3.357 1 10.674 299 ALA B N 1
ATOM 10003 C CA . ALA B 1 299 ? -22.894 -4.873 -2.926 1 10.762 299 ALA B CA 1
ATOM 10004 C C . ALA B 1 299 ? -23.016 -5.965 -1.871 1 9.736 299 ALA B C 1
ATOM 10005 O O . ALA B 1 299 ? -23.962 -5.97 -1.11 1 10.121 299 ALA B O 1
ATOM 10012 N N . ALA B 1 300 ? -22.073 -6.912 -1.814 1 10.183 300 ALA B N 1
ATOM 10013 C CA . ALA B 1 300 ? -22.154 -7.972 -0.811 1 10.296 300 ALA B CA 1
ATOM 10014 C C . ALA B 1 300 ? -21.981 -7.437 0.615 1 10.047 300 ALA B C 1
ATOM 10015 O O . ALA B 1 300 ? -22.37 -8.086 1.579 1 11.77 300 ALA B O 1
ATOM 10022 N N . LEU B 1 301 ? -21.399 -6.242 0.756 1 10.251 301 LEU B N 1
ATOM 10023 C CA . LEU B 1 301 ? -21.226 -5.637 2.09 1 9.837 301 LEU B CA 1
ATOM 10024 C C . LEU B 1 301 ? -22.518 -5.014 2.606 1 10.088 301 LEU B C 1
ATOM 10025 O O . LEU B 1 301 ? -22.681 -4.793 3.835 1 9.91 301 LEU B O 1
ATOM 10041 N N . VAL B 1 302 ? -23.459 -4.667 1.707 1 10.247 302 VAL B N 1
ATOM 10042 C CA . VAL B 1 302 ? -24.657 -3.97 2.101 1 9.557 302 VAL B CA 1
ATOM 10043 C C . VAL B 1 302 ? -25.471 -4.746 3.141 1 9.352 302 VAL B C 1
ATOM 10044 O O . VAL B 1 302 ? -25.843 -4.15 4.156 1 9.737 302 VAL B O 1
ATOM 10057 N N . PRO B 1 303 ? -25.78 -6.029 2.992 1 9.834 303 PRO B N 1
ATOM 10058 C CA . PRO B 1 303 ? -26.583 -6.733 4 1 10.533 303 PRO B CA 1
ATOM 10059 C C . PRO B 1 303 ? -25.897 -6.761 5.374 1 9.881 303 PRO B C 1
ATOM 10060 O O . PRO B 1 303 ? -26.576 -6.769 6.407 1 10.88 303 PRO B O 1
ATOM 10071 N N . LEU B 1 304 ? -24.567 -6.776 5.389 1 9.893 304 LEU B N 1
ATOM 10072 C CA . LEU B 1 304 ? -23.808 -6.82 6.65 1 9.779 304 LEU B CA 1
ATOM 10073 C C . LEU B 1 304 ? -23.926 -5.491 7.38 1 9.152 304 LEU B C 1
ATOM 10074 O O . LEU B 1 304 ? -24.254 -5.464 8.56 1 9.876 304 LEU B O 1
ATOM 10090 N N . HIS B 1 305 ? -23.685 -4.373 6.672 1 9.426 305 HIS B N 1
ATOM 10091 C CA . HIS B 1 305 ? -23.809 -3.071 7.281 1 9.39 305 HIS B CA 1
ATOM 10092 C C . HIS B 1 305 ? -25.245 -2.788 7.662 1 9.661 305 HIS B C 1
ATOM 10093 O O . HIS B 1 305 ? -25.516 -2.048 8.62 1 9.786 305 HIS B O 1
ATOM 10108 N N . LEU B 1 306 ? -26.218 -3.286 6.878 1 9.359 306 LEU B N 1
ATOM 10109 C CA . LEU B 1 306 ? -27.616 -3.042 7.152 1 10.059 306 LEU B CA 1
ATOM 10110 C C . LEU B 1 306 ? -28.031 -3.606 8.512 1 9.842 306 LEU B C 1
ATOM 10111 O O . LEU B 1 306 ? -28.968 -3.065 9.112 1 10.986 306 LEU B O 1
ATOM 10127 N N . GLU B 1 307 ? -27.292 -4.572 9.04 1 10.252 307 GLU B N 1
ATOM 10128 C CA . GLU B 1 307 ? -27.595 -5.116 10.356 1 10.219 307 GLU B CA 1
ATOM 10129 C C . GLU B 1 307 ? -27.501 -4.036 11.434 1 9.711 307 GLU B C 1
ATOM 10130 O O . GLU B 1 307 ? -28.205 -4.087 12.431 1 10.772 307 GLU B O 1
ATOM 10142 N N . LEU B 1 308 ? -26.589 -3.069 11.255 1 9.382 308 LEU B N 1
ATOM 10143 C CA . LEU B 1 308 ? -26.454 -1.987 12.235 1 9.566 308 LEU B CA 1
ATOM 10144 C C . LEU B 1 308 ? -27.73 -1.151 12.295 1 10.641 308 LEU B C 1
ATOM 10145 O O . LEU B 1 308 ? -28.188 -0.76 13.372 1 10.684 308 LEU B O 1
ATOM 10161 N N A LEU B 1 309 ? -28.364 -0.88 11.131 0.5 10.566 309 LEU B N 1
ATOM 10162 N N B LEU B 1 309 ? -28.279 -0.838 11.09 0.5 10.353 309 LEU B N 1
ATOM 10163 C CA A LEU B 1 309 ? -29.613 -0.114 11.135 0.5 10.983 309 LEU B CA 1
ATOM 10164 C CA B LEU B 1 309 ? -29.555 -0.144 10.935 0.5 10.696 309 LEU B CA 1
ATOM 10165 C C A LEU B 1 309 ? -30.745 -0.959 11.694 0.5 11.136 309 LEU B C 1
ATOM 10166 C C B LEU B 1 309 ? -30.674 -0.934 11.619 0.5 11.071 309 LEU B C 1
ATOM 10167 O O A LEU B 1 309 ? -31.638 -0.455 12.37 0.5 11.971 309 LEU B O 1
ATOM 10168 O O B LEU B 1 309 ? -31.467 -0.381 12.374 0.5 12.139 309 LEU B O 1
ATOM 10199 N N . LYS B 1 310 ? -30.78 -2.223 11.316 1 11.139 310 LYS B N 1
ATOM 10200 C CA . LYS B 1 310 ? -31.821 -3.057 11.875 1 12.421 310 LYS B CA 1
ATOM 10201 C C . LYS B 1 310 ? -31.747 -3.112 13.393 1 13.019 310 LYS B C 1
ATOM 10202 O O . LYS B 1 310 ? -32.779 -3.077 14.078 1 13.749 310 LYS B O 1
ATOM 10222 N N . ALA B 1 311 ? -30.514 -3.179 13.907 1 11.793 311 ALA B N 1
ATOM 10223 C CA . ALA B 1 311 ? -30.271 -3.164 15.355 1 13.214 311 ALA B CA 1
ATOM 10224 C C . ALA B 1 311 ? -30.778 -1.878 15.968 1 13.599 311 ALA B C 1
ATOM 10225 O O . ALA B 1 311 ? -31.404 -1.874 17.031 1 15.032 311 ALA B O 1
ATOM 10232 N N . ALA B 1 312 ? -30.5 -0.729 15.34 1 13.022 312 ALA B N 1
ATOM 10233 C CA . ALA B 1 312 ? -30.952 0.555 15.845 1 13.057 312 ALA B CA 1
ATOM 10234 C C . ALA B 1 312 ? -32.485 0.631 15.851 1 14.164 312 ALA B C 1
ATOM 10235 O O . ALA B 1 312 ? -33.08 1.127 16.83 1 14.125 312 ALA B O 1
ATOM 10242 N N . LEU B 1 313 ? -33.151 0.111 14.824 1 15.002 313 LEU B N 1
ATOM 10243 C CA . LEU B 1 313 ? -34.587 0.226 14.749 1 16.137 313 LEU B CA 1
ATOM 10244 C C . LEU B 1 313 ? -35.17 -0.607 15.877 1 18.991 313 LEU B C 1
ATOM 10245 O O . LEU B 1 313 ? -36.089 -0.15 16.561 1 19.531 313 LEU B O 1
ATOM 10261 N N A LEU B 1 314 ? -34.653 -1.824 16.069 0.5 18.184 314 LEU B N 1
ATOM 10262 N N B LEU B 1 314 ? -34.611 -1.803 16.106 0.5 17.674 314 LEU B N 1
ATOM 10263 C CA A LEU B 1 314 ? -35.14 -2.69 17.14 0.5 21.154 314 LEU B CA 1
ATOM 10264 C CA B LEU B 1 314 ? -35.111 -2.723 17.132 0.5 20.098 314 LEU B CA 1
ATOM 10265 C C A LEU B 1 314 ? -34.962 -1.978 18.476 0.5 21.175 314 LEU B C 1
ATOM 10266 C C B LEU B 1 314 ? -34.87 -2.185 18.535 0.5 20.84 314 LEU B C 1
ATOM 10267 O O A LEU B 1 314 ? -35.931 -1.822 19.243 0.5 19.775 314 LEU B O 1
ATOM 10268 O O B LEU B 1 314 ? -35.699 -2.384 19.432 0.5 20.281 314 LEU B O 1
ATOM 10299 N N . SER B 1 315 ? -33.721 -1.53 18.728 1 20.635 315 SER B N 1
ATOM 10300 C CA . SER B 1 315 ? -33.354 -0.971 20.019 1 22.945 315 SER B CA 1
ATOM 10301 C C . SER B 1 315 ? -34.3 0.15 20.374 1 26.417 315 SER B C 1
ATOM 10302 O O . SER B 1 315 ? -34.638 0.256 21.556 1 29.344 315 SER B O 1
ATOM 10311 N N . ALA B 1 316 ? -34.697 0.935 19.365 1 24.722 316 ALA B N 1
ATOM 10312 C CA . ALA B 1 316 ? -35.581 2.077 19.519 1 29.376 316 ALA B CA 1
ATOM 10313 C C . ALA B 1 316 ? -37.033 1.654 19.807 1 31.613 316 ALA B C 1
ATOM 10314 O O . ALA B 1 316 ? -37.841 2.504 20.194 1 37.821 316 ALA B O 1
ATOM 10321 N N . GLY B 1 317 ? -37.384 0.386 19.54 1 29.815 317 GLY B N 1
ATOM 10322 C CA . GLY B 1 317 ? -38.713 -0.154 19.817 1 31.995 317 GLY B CA 1
ATOM 10323 C C . GLY B 1 317 ? -39.608 -0.32 18.577 1 40.025 317 GLY B C 1
ATOM 10324 O O . GLY B 1 317 ? -40.83 -0.411 18.754 1 39.379 317 GLY B O 1
ATOM 10328 N N . TYR B 1 318 ? -39.039 -0.404 17.359 0.5 33.936 318 TYR B N 1
ATOM 10329 C CA . TYR B 1 318 ? -39.76 -0.962 16.218 0.5 36.949 318 TYR B CA 1
ATOM 10330 C C . TYR B 1 318 ? -39.169 -2.347 15.919 0.5 39.488 318 TYR B C 1
ATOM 10331 O O . TYR B 1 318 ? -39.391 -3.247 16.756 0.5 48.146 318 TYR B O 1
#

Solvent-accessible surface area: 23758 Å² total; per-residue (Å²): 162,192,102,63,121,18,40,46,0,1,0,0,17,32,71,8,0,8,110,12,132,30,86,159,76,46,80,19,0,10,48,1,5,85,48,0,65,68,35,0,47,110,41,46,138,142,32,159,56,18,96,53,16,1,64,65,43,91,3,143,36,12,128,65,84,86,0,52,70,15,2,55,76,112,12,0,63,8,0,47,108,33,137,22,69,87,83,112,16,181,143,1,12,17,77,80,36,163,50,2,14,84,16,5,26,24,0,0,9,0,0,4,34,0,0,79,23,0,48,112,34,32,14,0,0,0,0,0,2,8,24,6,10,0,16,40,90,57,4,3,21,44,6,6,0,0,0,0,0,0,0,0,58,20,0,31,82,45,136,77,1,106,58,0,0,2,0,5,0,3,0,12,0,4,9,0,5,1,56,21,6,60,146,64,129,45,4,20,9,4,2,1,5,0,49,138,8,99,12,86,165,51,46,37,5,40,14,17,2,15,8,49,50,123,7,28,50,150,90,2,18,39,11,0,35,44,0,0,69,13,5,4,76,30,37,182,6,48,0,0,0,0,0,1,0,1,1,1,19,83,76,13,82,62,8,99,3,35,0,38,64,74,4,0,7,74,0,1,108,32,0,4,29,17,2,100,132,75,98,18,26,2,0,0,0,0,4,8,0,15,60,145,96,35,43,23,1,13,58,6,2,10,23,2,0,87,3,0,30,116,21,8,37,224,112,7,0,0,0,17,34,70,29,0,8,127,16,134,21,91,160,75,48,84,20,0,13,46,0,5,87,50,0,62,87,37,0,48,110,24,41,134,115,31,137,40,20,84,53,24,1,61,60,43,94,4,145,36,15,128,99,76,86,0,44,70,15,1,55,78,106,11,0,80,10,0,52,101,33,137,25,77,65,38,78,13,168,147,1,22,17,80,85,32,159,81,2,12,79,20,7,26,24,0,0,11,0,0,9,33,0,0,79,33,0,48,152,51,30,27,0,0,0,0,0,3,7,23,5,9,0,16,41,88,80,7,12,20,40,6,5,0,0,0,0,0,1,0,0,61,17,0,35,84,49,138,76,2,109,56,0,0,2,0,4,0,3,0,13,0,3,8,0,4,1,53,12,7,60,133,50,126,39,3,19,8,1,2,1,4,0,50,140,8,99,10,97,168,55,44,29,5,33,3,19,4,17,9,64,59,121,6,28,44,133,94,1,17,41,15,0,63,60,1,0,81,14,0,2,88,26,30,112,5,47,0,0,0,0,0,2,0,2,0,1,19,81,76,12,79,55,8,97,3,32,0,38,67,70,3,0,21,105,0,1,77,39,0,0,19,12,1,122,123,49,99,10,27,0,0,0,0,0,3,8,0,16,62,153,90,35,46,22,0,15,61,8,3,10,22,2,0,96,7,3,14,93,14,59,68,75